Protein AF-Q9VF37-F1 (afdb_monomer_lite)

Secondary structure (DSSP, 8-state):
--------------------------------------------------------------------------------------------------------------------S-HHHHHHHHHHHHHHHHHHHHHHHHHHHHHHHHHHHHHHHHHHHHHHHHHHHHHHHHHHHHHHHHHHHHHHHHHHHHHHHHHHHHHHHHHHHHHHHHHHHHHHHHHHHHHHHHHHHHHHHHHHHHHHHHHHHHHHHHHHHHHHHHHHHHHHHHHHHHHHHHHHHHHHHHHHHHHHHHHHHHHHHHHHHHHHHHHHHHHHHHHHHHHHHHHHHHHHHHHHHHHHHHHHHHHHHHHHHHHHHHHHHHHHHHHHHHHHHHHHHHHHHHHHHHHHHHHHHHHHHHHHHHHHHHHHHHHHHHHHHHHHHHHHHHHHHHHHHHHHHHHHHHHHHHHHHHHHHHHHHHHHHHHHHHHHHHHHHHHHHHHHHHHHHHHHHHHHHHHHHHHHHHHHHHHHHHHHHHHHHHHHHHHHHHHHHHHHHHHHHHHHHHHHHHHHHHHHHHHHHHHHHHHHHHHHHHHHHHHHHHHHHHHHHHHHHHHHHHHHHHHHHHHHHHHHHHHHHHHHHHHHHHHHHHHHHHHHHHHHHHHHHHHHHHTTS--------------------------------------------------------------------------------------HHHHTTS--

Radius of gyration: 111.96 Å; chains: 1; bounding box: 274×96×321 Å

Structure (mmCIF, N/CA/C/O backbone):
data_AF-Q9VF37-F1
#
_entry.id   AF-Q9VF37-F1
#
loop_
_atom_site.group_PDB
_atom_site.id
_atom_site.type_symbol
_atom_site.label_atom_id
_atom_site.label_alt_id
_atom_site.label_comp_id
_atom_site.label_asym_id
_atom_site.label_entity_id
_atom_site.label_seq_id
_atom_site.pdbx_PDB_ins_code
_atom_site.Cartn_x
_atom_site.Cartn_y
_atom_site.Cartn_z
_atom_site.occupancy
_atom_site.B_iso_or_equiv
_atom_site.auth_seq_id
_atom_site.auth_comp_id
_atom_site.auth_asym_id
_atom_site.auth_atom_id
_atom_site.pdbx_PDB_model_num
ATOM 1 N N . MET A 1 1 ? 91.733 49.754 -120.481 1.00 39.41 1 MET A N 1
ATOM 2 C CA . MET A 1 1 ? 91.950 51.208 -120.306 1.00 39.41 1 MET A CA 1
ATOM 3 C C . MET A 1 1 ? 91.616 51.554 -118.853 1.00 39.41 1 MET A C 1
ATOM 5 O O . MET A 1 1 ? 90.535 51.195 -118.422 1.00 39.41 1 MET A O 1
ATOM 9 N N . THR A 1 2 ? 92.623 51.821 -118.005 1.00 43.69 2 THR A N 1
ATOM 10 C CA . THR A 1 2 ? 92.987 53.161 -117.448 1.00 43.69 2 THR A CA 1
ATOM 11 C C . THR A 1 2 ? 91.979 53.713 -116.427 1.00 43.69 2 THR A C 1
ATOM 13 O O . THR A 1 2 ? 90.839 53.933 -116.803 1.00 43.69 2 THR A O 1
ATOM 16 N N . GLY A 1 3 ? 92.322 54.030 -115.168 1.00 39.81 3 GLY A N 1
ATOM 17 C CA . GLY A 1 3 ? 93.589 54.003 -114.390 1.00 39.81 3 GLY A CA 1
ATOM 18 C C . GLY A 1 3 ? 93.295 54.451 -112.931 1.00 39.81 3 GLY A C 1
ATOM 19 O O . GLY A 1 3 ? 92.123 54.594 -112.610 1.00 39.81 3 GLY A O 1
ATOM 20 N N . ALA A 1 4 ? 94.206 54.741 -111.985 1.00 42.62 4 ALA A N 1
ATOM 21 C CA . ALA A 1 4 ? 95.682 54.810 -111.841 1.00 42.62 4 ALA A CA 1
ATOM 22 C C . ALA A 1 4 ? 95.989 55.154 -110.336 1.00 42.62 4 ALA A C 1
ATOM 24 O O . ALA A 1 4 ? 95.052 55.541 -109.650 1.00 42.62 4 ALA A O 1
ATOM 25 N N . LYS A 1 5 ? 97.178 55.179 -109.691 1.00 45.38 5 LYS A N 1
ATOM 26 C CA . LYS A 1 5 ? 98.581 54.650 -109.747 1.00 45.38 5 LYS A CA 1
ATOM 27 C C . LYS A 1 5 ? 99.263 55.150 -108.425 1.00 45.38 5 LYS A C 1
ATOM 29 O O . LYS A 1 5 ? 98.907 56.235 -107.989 1.00 45.38 5 LYS A O 1
ATOM 34 N N . LYS A 1 6 ? 100.311 54.601 -107.775 1.00 49.00 6 LYS A N 1
ATOM 35 C CA . LYS A 1 6 ? 100.885 53.243 -107.565 1.00 49.00 6 LYS A CA 1
ATOM 36 C C . LYS A 1 6 ? 102.079 53.357 -106.562 1.00 49.00 6 LYS A C 1
ATOM 38 O O . LYS A 1 6 ? 103.080 53.963 -106.933 1.00 49.00 6 LYS A O 1
ATOM 43 N N . ARG A 1 7 ? 102.040 52.765 -105.349 1.00 42.69 7 ARG A N 1
ATOM 44 C CA . ARG A 1 7 ? 103.175 52.698 -104.372 1.00 42.69 7 ARG A CA 1
ATOM 45 C C . ARG A 1 7 ? 103.367 51.265 -103.812 1.00 42.69 7 ARG A C 1
ATOM 47 O O . ARG A 1 7 ? 102.345 50.655 -103.539 1.00 42.69 7 ARG A O 1
ATOM 54 N N . SER A 1 8 ? 104.543 50.676 -103.513 1.00 41.75 8 SER A N 1
ATOM 55 C CA . SER A 1 8 ? 105.967 50.720 -103.989 1.00 41.75 8 SER A CA 1
ATOM 56 C C . SER A 1 8 ? 106.901 50.302 -102.821 1.00 41.75 8 SER A C 1
ATOM 58 O O . SER A 1 8 ? 106.686 50.841 -101.742 1.00 41.75 8 SER A O 1
ATOM 60 N N . GLY A 1 9 ? 107.961 49.476 -102.913 1.00 41.53 9 GLY A N 1
ATOM 61 C CA . GLY A 1 9 ? 108.630 48.714 -103.997 1.00 41.53 9 GLY A CA 1
ATOM 62 C C . GLY A 1 9 ? 109.982 48.108 -103.498 1.00 41.53 9 GLY A C 1
ATOM 63 O O . GLY A 1 9 ? 110.178 48.097 -102.289 1.00 41.53 9 GLY A O 1
ATOM 64 N N . ALA A 1 10 ? 110.912 47.719 -104.407 1.00 45.38 10 ALA A N 1
ATOM 65 C CA . ALA A 1 10 ? 112.323 47.236 -104.204 1.00 45.38 10 ALA A CA 1
ATOM 66 C C . ALA A 1 10 ? 112.574 45.682 -104.382 1.00 45.38 10 ALA A C 1
ATOM 68 O O . ALA A 1 10 ? 111.584 44.991 -104.614 1.00 45.38 10 ALA A O 1
ATOM 69 N N . PRO A 1 11 ? 113.830 45.145 -104.512 1.00 44.56 11 PRO A N 1
ATOM 70 C CA . PRO A 1 11 ? 114.251 44.434 -105.753 1.00 44.56 11 PRO A CA 1
ATOM 71 C C . PRO A 1 11 ? 115.108 43.120 -105.602 1.00 44.56 11 PRO A C 1
ATOM 73 O O . PRO A 1 11 ? 115.269 42.619 -104.496 1.00 44.56 11 PRO A O 1
ATOM 76 N N . LEU A 1 12 ? 115.715 42.643 -106.720 1.00 42.19 12 LEU A N 1
ATOM 77 C CA . LEU A 1 12 ? 116.599 41.451 -106.951 1.00 42.19 12 LEU A CA 1
ATOM 78 C C . LEU A 1 12 ? 115.908 40.057 -107.069 1.00 42.19 12 LEU A C 1
ATOM 80 O O . LEU A 1 12 ? 114.815 39.894 -106.546 1.00 42.19 12 LEU A O 1
ATOM 84 N N . VAL A 1 13 ? 116.506 38.991 -107.658 1.00 39.03 13 VAL A N 1
ATOM 85 C CA . VAL A 1 13 ? 117.171 38.793 -108.990 1.00 39.03 13 VAL A CA 1
ATOM 86 C C . VAL A 1 13 ? 117.456 37.278 -109.259 1.00 39.03 13 VAL A C 1
ATOM 88 O O . VAL A 1 13 ? 117.833 36.568 -108.337 1.00 39.03 13 VAL A O 1
ATOM 91 N N . ASP A 1 14 ? 117.334 36.847 -110.529 1.00 39.00 14 ASP A N 1
ATOM 92 C CA . ASP A 1 14 ? 117.844 35.612 -111.204 1.00 39.00 14 ASP A CA 1
ATOM 93 C C . ASP A 1 14 ? 117.295 34.161 -110.995 1.00 39.00 14 ASP A C 1
ATOM 95 O O . ASP A 1 14 ? 116.708 33.808 -109.979 1.00 39.00 14 ASP A O 1
ATOM 99 N N . ALA A 1 15 ? 117.588 33.330 -112.020 1.00 37.97 15 ALA A N 1
ATOM 100 C CA . ALA A 1 15 ? 117.707 31.852 -112.109 1.00 37.97 15 ALA A CA 1
ATOM 101 C C . ALA A 1 15 ? 116.487 30.860 -112.126 1.00 37.97 15 ALA A C 1
ATOM 103 O O . ALA A 1 15 ? 116.018 30.380 -111.102 1.00 37.97 15 ALA A O 1
ATOM 104 N N . ALA A 1 16 ? 116.191 30.357 -113.346 1.00 37.38 16 ALA A N 1
ATOM 105 C CA . ALA A 1 16 ? 116.089 28.921 -113.744 1.00 37.38 16 ALA A CA 1
ATOM 106 C C . ALA A 1 16 ? 114.826 28.001 -113.537 1.00 37.38 16 ALA A C 1
ATOM 108 O O . ALA A 1 16 ? 114.594 27.420 -112.487 1.00 37.38 16 ALA A O 1
ATOM 109 N N . HIS A 1 17 ? 114.185 27.668 -114.680 1.00 41.12 17 HIS A N 1
ATOM 110 C CA . HIS A 1 17 ? 113.743 26.321 -115.163 1.00 41.12 17 HIS A CA 1
ATOM 111 C C . HIS A 1 17 ? 112.516 25.498 -114.624 1.00 41.12 17 HIS A C 1
ATOM 113 O O . HIS A 1 17 ? 112.677 24.454 -114.003 1.00 41.12 17 HIS A O 1
ATOM 119 N N . SER A 1 18 ? 111.348 25.722 -115.264 1.00 41.62 18 SER A N 1
ATOM 120 C CA . SER A 1 18 ? 110.669 24.774 -116.214 1.00 41.62 18 SER A CA 1
ATOM 121 C C . SER A 1 18 ? 109.629 23.669 -115.815 1.00 41.62 18 SER A C 1
ATOM 123 O O . SER A 1 18 ? 109.862 22.863 -114.928 1.00 41.62 18 SER A O 1
ATOM 125 N N . LYS A 1 19 ? 108.593 23.545 -116.690 1.00 43.75 19 LYS A N 1
ATOM 126 C CA . LYS A 1 19 ? 107.750 22.368 -117.105 1.00 43.75 19 LYS A CA 1
ATOM 127 C C . LYS A 1 19 ? 106.579 21.807 -116.241 1.00 43.75 19 LYS A C 1
ATOM 129 O O . LYS A 1 19 ? 106.788 20.955 -115.391 1.00 43.75 19 LYS A O 1
ATOM 134 N N . ALA A 1 20 ? 105.346 22.175 -116.644 1.00 49.78 20 ALA A N 1
ATOM 135 C CA . ALA A 1 20 ? 104.261 21.386 -117.307 1.00 49.78 20 ALA A CA 1
ATOM 136 C C . ALA A 1 20 ? 104.185 19.834 -117.127 1.00 49.78 20 ALA A C 1
ATOM 138 O O . ALA A 1 20 ? 105.262 19.236 -117.092 1.00 49.78 20 ALA A O 1
ATOM 139 N N . PRO A 1 21 ? 103.002 19.126 -117.197 1.00 41.84 21 PRO A N 1
ATOM 140 C CA . PRO A 1 21 ? 101.952 19.320 -118.246 1.00 41.84 21 PRO A CA 1
ATOM 141 C C . PRO A 1 21 ? 100.476 18.788 -118.032 1.00 41.84 21 PRO A C 1
ATOM 143 O O . PRO A 1 21 ? 100.150 18.239 -116.988 1.00 41.84 21 PRO A O 1
ATOM 146 N N . LYS A 1 22 ? 99.682 18.789 -119.139 1.00 50.69 22 LYS A N 1
ATOM 147 C CA . LYS A 1 22 ? 98.602 17.836 -119.608 1.00 50.69 22 LYS A CA 1
ATOM 148 C C . LYS A 1 22 ? 97.083 18.047 -119.289 1.00 50.69 22 LYS A C 1
ATOM 150 O O . LYS A 1 22 ? 96.803 18.586 -118.249 1.00 50.69 22 LYS A O 1
ATOM 155 N N . PRO A 1 23 ? 96.118 17.617 -120.163 1.00 43.34 23 PRO A N 1
ATOM 156 C CA . PRO A 1 23 ? 94.861 18.380 -120.411 1.00 43.34 23 PRO A CA 1
ATOM 157 C C . PRO A 1 23 ? 93.512 17.612 -120.668 1.00 43.34 23 PRO A C 1
ATOM 159 O O . PRO A 1 23 ? 93.515 16.411 -120.939 1.00 43.34 23 PRO A O 1
ATOM 162 N N . GLY A 1 24 ? 92.387 18.345 -120.835 1.00 38.66 24 GLY A N 1
ATOM 163 C CA . GLY A 1 24 ? 91.260 17.999 -121.760 1.00 38.66 24 GLY A CA 1
ATOM 164 C C . GLY A 1 24 ? 89.872 17.671 -121.148 1.00 38.66 24 GLY A C 1
ATOM 165 O O . GLY A 1 24 ? 89.740 17.691 -119.934 1.00 38.66 24 GLY A O 1
ATOM 166 N N . THR A 1 25 ? 88.784 17.331 -121.880 1.00 39.28 25 THR A N 1
ATOM 167 C CA . THR A 1 25 ? 88.388 17.495 -123.313 1.00 39.28 25 THR A CA 1
ATOM 168 C C . THR A 1 25 ? 86.897 17.087 -123.540 1.00 39.28 25 THR A C 1
ATOM 170 O O . THR A 1 25 ? 86.449 16.100 -122.975 1.00 39.28 25 THR A O 1
ATOM 173 N N . VAL A 1 26 ? 86.172 17.833 -124.399 1.00 37.28 26 VAL A N 1
ATOM 174 C CA . VAL A 1 26 ? 84.951 17.540 -125.227 1.00 37.28 26 VAL A CA 1
ATOM 175 C C . VAL A 1 26 ? 84.207 16.181 -125.103 1.00 37.28 26 VAL A C 1
ATOM 177 O O . VAL A 1 26 ? 84.837 15.151 -125.324 1.00 37.28 26 VAL A O 1
ATOM 180 N N . ALA A 1 27 ? 82.852 16.190 -125.027 1.00 38.22 27 ALA A N 1
ATOM 181 C CA . ALA A 1 27 ? 81.971 15.194 -125.698 1.00 38.22 27 ALA A CA 1
ATOM 182 C C . ALA A 1 27 ? 80.452 15.549 -125.802 1.00 38.22 27 ALA A C 1
ATOM 184 O O . ALA A 1 27 ? 79.905 16.308 -125.009 1.00 38.22 27 ALA A O 1
ATOM 185 N N . GLN A 1 28 ? 79.827 14.918 -126.808 1.00 34.03 28 GLN A N 1
ATOM 186 C CA . GLN A 1 28 ? 78.410 14.707 -127.205 1.00 34.03 28 GLN A CA 1
ATOM 187 C C . GLN A 1 28 ? 77.393 14.332 -126.085 1.00 34.03 28 GLN A C 1
ATOM 189 O O . GLN A 1 28 ? 77.813 13.830 -125.051 1.00 34.03 28 GLN A O 1
ATOM 194 N N . GLU A 1 29 ? 76.069 14.603 -126.139 1.00 32.94 29 GLU A N 1
ATOM 195 C CA . GLU A 1 29 ? 74.977 14.404 -127.149 1.00 32.94 29 GLU A CA 1
ATOM 196 C C . GLU A 1 29 ? 74.192 13.083 -126.922 1.00 32.94 29 GLU A C 1
ATOM 198 O O . GLU A 1 29 ? 74.804 12.047 -126.679 1.00 32.94 29 GLU A O 1
ATOM 203 N N . LYS A 1 30 ? 72.851 13.114 -127.102 1.00 34.94 30 LYS A N 1
ATOM 204 C CA . LYS A 1 30 ? 71.866 12.012 -126.903 1.00 34.94 30 LYS A CA 1
ATOM 205 C C . LYS A 1 30 ? 71.648 11.626 -125.423 1.00 34.94 30 LYS A C 1
ATOM 207 O O . LYS A 1 30 ? 72.530 11.824 -124.604 1.00 34.94 30 LYS A O 1
ATOM 212 N N . ASN A 1 31 ? 70.536 11.037 -124.972 1.00 30.69 31 ASN A N 1
ATOM 213 C CA . ASN A 1 31 ? 69.130 10.945 -125.416 1.00 30.69 31 ASN A CA 1
ATOM 214 C C . ASN A 1 31 ? 68.323 10.587 -124.137 1.00 30.69 31 ASN A C 1
ATOM 216 O O . ASN A 1 31 ? 68.827 9.853 -123.296 1.00 30.69 31 ASN A O 1
ATOM 220 N N . SER A 1 32 ? 67.190 11.237 -123.856 1.00 32.06 32 SER A N 1
ATOM 221 C CA . SER A 1 32 ? 65.823 10.695 -124.041 1.00 32.06 32 SER A CA 1
ATOM 222 C C . SER A 1 32 ? 65.394 9.548 -123.108 1.00 32.06 32 SER A C 1
ATOM 224 O O . SER A 1 32 ? 66.104 8.567 -122.957 1.00 32.06 32 SER A O 1
ATOM 226 N N . GLN A 1 33 ? 64.130 9.634 -122.662 1.00 30.91 33 GLN A N 1
ATOM 227 C CA . GLN A 1 33 ? 63.293 8.551 -122.109 1.00 30.91 33 GLN A CA 1
ATOM 228 C C . GLN A 1 33 ? 63.678 8.088 -120.671 1.00 30.91 33 GLN A C 1
ATOM 230 O O . GLN A 1 33 ? 64.842 7.894 -120.359 1.00 30.91 33 GLN A O 1
ATOM 235 N N . ILE A 1 34 ? 62.786 8.065 -119.659 1.00 33.84 34 ILE A N 1
ATOM 236 C CA . ILE A 1 34 ? 61.427 7.471 -119.561 1.00 33.84 34 ILE A CA 1
ATOM 237 C C . ILE A 1 34 ? 61.572 5.938 -119.708 1.00 33.84 34 ILE A C 1
ATOM 239 O O . ILE A 1 34 ? 61.968 5.516 -120.789 1.00 33.84 34 ILE A O 1
ATOM 243 N N . PRO A 1 35 ? 61.254 5.088 -118.696 1.00 32.19 35 PRO A N 1
ATOM 244 C CA . PRO A 1 35 ? 59.874 5.034 -118.207 1.00 32.19 35 PRO A CA 1
ATOM 245 C C . PRO A 1 35 ? 59.613 4.545 -116.749 1.00 32.19 35 PRO A C 1
ATOM 247 O O . PRO A 1 35 ? 60.443 3.952 -116.075 1.00 32.19 35 PRO A O 1
ATOM 250 N N . THR A 1 36 ? 58.367 4.765 -116.317 1.00 30.92 36 THR A N 1
ATOM 251 C CA . THR A 1 36 ? 57.481 3.857 -115.544 1.00 30.92 36 THR A CA 1
ATOM 252 C C . THR A 1 36 ? 57.956 3.014 -114.334 1.00 30.92 36 THR A C 1
ATOM 254 O O . THR A 1 36 ? 58.601 1.988 -114.498 1.00 30.92 36 THR A O 1
ATOM 257 N N . VAL A 1 37 ? 57.347 3.312 -113.171 1.00 30.64 37 VAL A N 1
ATOM 258 C CA . VAL A 1 37 ? 56.205 2.570 -112.552 1.00 30.64 37 VAL A CA 1
ATOM 259 C C . VAL A 1 37 ? 56.364 1.110 -112.035 1.00 30.64 37 VAL A C 1
ATOM 261 O O . VAL A 1 37 ? 56.929 0.255 -112.700 1.00 30.64 37 VAL A O 1
ATOM 264 N N . TRP A 1 38 ? 55.666 0.818 -110.912 1.00 34.41 38 TRP A N 1
ATOM 265 C CA . TRP A 1 38 ? 55.347 -0.520 -110.326 1.00 34.41 38 TRP A CA 1
ATOM 266 C C . TRP A 1 38 ? 56.529 -1.318 -109.724 1.00 34.41 38 TRP A C 1
ATOM 268 O O . TRP A 1 38 ? 57.669 -1.089 -110.091 1.00 34.41 38 TRP A O 1
ATOM 278 N N . LYS A 1 39 ? 56.380 -2.268 -108.778 1.00 36.41 39 LYS A N 1
ATOM 279 C CA . LYS A 1 39 ? 55.301 -2.788 -107.877 1.00 36.41 39 LYS A CA 1
ATOM 280 C C . LYS A 1 39 ? 55.996 -3.066 -106.510 1.00 36.41 39 LYS A C 1
ATOM 282 O O . LYS A 1 39 ? 57.199 -3.283 -106.509 1.00 36.41 39 LYS A O 1
ATOM 287 N N . LYS A 1 40 ? 55.415 -2.955 -105.306 1.00 33.56 40 LYS A N 1
ATOM 288 C CA . LYS A 1 40 ? 54.137 -3.422 -104.716 1.00 33.56 40 LYS A CA 1
ATOM 289 C C . LYS A 1 40 ? 54.114 -4.931 -104.360 1.00 33.56 40 LYS A C 1
ATOM 291 O O . LYS A 1 40 ? 54.429 -5.758 -105.201 1.00 33.56 40 LYS A O 1
ATOM 296 N N . ASP A 1 41 ? 53.624 -5.212 -103.142 1.00 33.62 41 ASP A N 1
ATOM 297 C CA . ASP A 1 41 ? 53.149 -6.490 -102.559 1.00 33.62 41 ASP A CA 1
ATOM 298 C C . ASP A 1 41 ? 54.149 -7.539 -102.015 1.00 33.62 41 ASP A C 1
ATOM 300 O O . ASP A 1 41 ? 54.869 -8.176 -102.768 1.00 33.62 41 ASP A O 1
ATOM 304 N N . HIS A 1 42 ? 54.061 -7.798 -100.693 1.00 38.66 42 HIS A N 1
ATOM 305 C CA . HIS A 1 42 ? 53.786 -9.114 -100.061 1.00 38.66 42 HIS A CA 1
ATOM 306 C C . HIS A 1 42 ? 53.396 -8.901 -98.563 1.00 38.66 42 HIS A C 1
ATOM 308 O O . HIS A 1 42 ? 54.174 -8.340 -97.802 1.00 38.66 42 HIS A O 1
ATOM 314 N N . VAL A 1 43 ? 52.133 -9.116 -98.137 1.00 39.66 43 VAL A N 1
ATOM 315 C CA . VAL A 1 43 ? 51.521 -10.387 -97.633 1.00 39.66 43 VAL A CA 1
ATOM 316 C C . VAL A 1 43 ? 52.042 -10.778 -96.224 1.00 39.66 43 VAL A C 1
ATOM 318 O O . VAL A 1 43 ? 53.223 -11.080 -96.066 1.00 39.66 43 VAL A O 1
ATOM 321 N N . LYS A 1 44 ? 51.276 -10.805 -95.109 1.00 38.69 44 LYS A N 1
ATOM 322 C CA . LYS A 1 44 ? 49.876 -11.203 -94.744 1.00 38.69 44 LYS A CA 1
ATOM 323 C C . LYS A 1 44 ? 49.493 -10.538 -93.376 1.00 38.69 44 LYS A C 1
ATOM 325 O O . LYS A 1 44 ? 50.416 -10.017 -92.759 1.00 38.69 44 LYS A O 1
ATOM 330 N N . THR A 1 45 ? 48.271 -10.439 -92.804 1.00 32.47 45 THR A N 1
ATOM 331 C CA . THR A 1 45 ? 46.918 -11.077 -92.934 1.00 32.47 45 THR A CA 1
ATOM 332 C C . THR A 1 45 ? 46.618 -12.222 -91.919 1.00 32.47 45 THR A C 1
ATOM 334 O O . THR A 1 45 ? 47.540 -12.964 -91.605 1.00 32.47 45 THR A O 1
ATOM 337 N N . GLN A 1 46 ? 45.332 -12.376 -91.498 1.00 37.09 46 GLN A N 1
ATOM 338 C CA . GLN A 1 46 ? 44.679 -13.324 -90.522 1.00 37.09 46 GLN A CA 1
ATOM 339 C C . GLN A 1 46 ? 44.441 -12.742 -89.090 1.00 37.09 46 GLN A C 1
ATOM 341 O O . GLN A 1 46 ? 45.384 -12.196 -88.535 1.00 37.09 46 GLN A O 1
ATOM 346 N N . LEU A 1 47 ? 43.205 -12.573 -88.539 1.00 38.38 47 LEU A N 1
ATOM 347 C CA . LEU A 1 47 ? 42.061 -13.463 -88.107 1.00 38.38 47 LEU A CA 1
ATOM 348 C C . LEU A 1 47 ? 42.158 -13.825 -86.588 1.00 38.38 47 LEU A C 1
ATOM 350 O O . LEU A 1 47 ? 43.279 -13.991 -86.131 1.00 38.38 47 LEU A O 1
ATOM 354 N N . PHE A 1 48 ? 41.131 -13.919 -85.708 1.00 38.97 48 PHE A N 1
ATOM 355 C CA . PHE A 1 48 ? 39.656 -14.188 -85.714 1.00 38.97 48 PHE A CA 1
ATOM 356 C C . PHE A 1 48 ? 38.886 -13.215 -84.743 1.00 38.97 48 PHE A C 1
ATOM 358 O O . PHE A 1 48 ? 39.505 -12.701 -83.821 1.00 38.97 48 PHE A O 1
ATOM 365 N N . GLU A 1 49 ? 37.654 -12.725 -85.008 1.00 36.78 49 GLU A N 1
ATOM 366 C CA . GLU A 1 49 ? 36.273 -13.198 -84.627 1.00 36.78 49 GLU A CA 1
ATOM 367 C C . GLU A 1 49 ? 35.832 -13.071 -83.126 1.00 36.78 49 GLU A C 1
ATOM 369 O O . GLU A 1 49 ? 36.592 -13.439 -82.245 1.00 36.78 49 GLU A O 1
ATOM 374 N N . ARG A 1 50 ? 34.728 -12.356 -82.775 1.00 37.59 50 ARG A N 1
ATOM 375 C CA . ARG A 1 50 ? 33.270 -12.723 -82.585 1.00 37.59 50 ARG A CA 1
ATOM 376 C C . ARG A 1 50 ? 32.899 -13.344 -81.208 1.00 37.59 50 ARG A C 1
ATOM 378 O O . ARG A 1 50 ? 33.741 -14.001 -80.623 1.00 37.59 50 ARG A O 1
ATOM 385 N N . SER A 1 51 ? 31.662 -13.289 -80.668 1.00 34.66 51 SER A N 1
ATOM 386 C CA . SER A 1 51 ? 30.486 -12.372 -80.772 1.00 34.66 51 SER A CA 1
ATOM 387 C C . SER A 1 51 ? 29.381 -12.776 -79.742 1.00 34.66 51 SER A C 1
ATOM 389 O O . SER A 1 51 ? 29.557 -13.759 -79.029 1.00 34.66 51 SER A O 1
ATOM 391 N N . ASN A 1 52 ? 28.217 -12.090 -79.748 1.00 38.31 52 ASN A N 1
ATOM 392 C CA . ASN A 1 52 ? 26.913 -12.439 -79.111 1.00 38.31 52 ASN A CA 1
ATOM 393 C C . ASN A 1 52 ? 26.698 -12.072 -77.618 1.00 38.31 52 ASN A C 1
ATOM 395 O O . ASN A 1 52 ? 27.653 -11.967 -76.862 1.00 38.31 52 ASN A O 1
ATOM 399 N N . GLU A 1 53 ? 25.463 -12.043 -77.080 1.00 36.16 53 GLU A N 1
ATOM 400 C CA . GLU A 1 53 ? 24.251 -11.231 -77.393 1.00 36.16 53 GLU A CA 1
ATOM 401 C C . GLU A 1 53 ? 23.077 -11.591 -76.426 1.00 36.16 53 GLU A C 1
ATOM 403 O O . GLU A 1 53 ? 22.642 -12.736 -76.395 1.00 36.16 53 GLU A O 1
ATOM 408 N N . LYS A 1 54 ? 22.462 -10.572 -75.792 1.00 39.91 54 LYS A N 1
ATOM 409 C CA . LYS A 1 54 ? 21.012 -10.453 -75.435 1.00 39.91 54 LYS A CA 1
ATOM 410 C C . LYS A 1 54 ? 20.358 -11.312 -74.292 1.00 39.91 54 LYS A C 1
ATOM 412 O O . LYS A 1 54 ? 20.975 -12.241 -73.788 1.00 39.91 54 LYS A O 1
ATOM 417 N N . PRO A 1 55 ? 19.153 -10.910 -73.767 1.00 40.84 55 PRO A N 1
ATOM 418 C CA . PRO A 1 55 ? 18.766 -11.135 -72.345 1.00 40.84 55 PRO A CA 1
ATOM 419 C C . PRO A 1 55 ? 17.256 -11.484 -72.059 1.00 40.84 55 PRO A C 1
ATOM 421 O O . PRO A 1 55 ? 16.509 -11.803 -72.977 1.00 40.84 55 PRO A O 1
ATOM 424 N N . SER A 1 56 ? 16.776 -11.235 -70.809 1.00 37.03 56 SER A N 1
ATOM 425 C CA . SER A 1 56 ? 15.431 -10.681 -70.407 1.00 37.03 56 SER A CA 1
ATOM 426 C C . SER A 1 56 ? 14.223 -11.546 -69.881 1.00 37.03 56 SER A C 1
ATOM 428 O O . SER A 1 56 ? 13.683 -12.353 -70.624 1.00 37.03 56 SER A O 1
ATOM 430 N N . LYS A 1 57 ? 13.640 -11.119 -68.715 1.00 37.62 57 LYS A N 1
ATOM 431 C CA . LYS A 1 57 ? 12.180 -10.849 -68.362 1.00 37.62 57 LYS A CA 1
ATOM 432 C C . LYS A 1 57 ? 11.202 -11.834 -67.590 1.00 37.62 57 LYS A C 1
ATOM 434 O O . LYS A 1 57 ? 10.686 -12.760 -68.195 1.00 37.62 57 LYS A O 1
ATOM 439 N N . LYS A 1 58 ? 10.692 -11.363 -66.403 1.00 37.78 58 LYS A N 1
ATOM 440 C CA . LYS A 1 58 ? 9.255 -11.197 -65.888 1.00 37.78 58 LYS A CA 1
ATOM 441 C C . LYS A 1 58 ? 8.394 -12.272 -65.080 1.00 37.78 58 LYS A C 1
ATOM 443 O O . LYS A 1 58 ? 8.323 -13.415 -65.500 1.00 37.78 58 LYS A O 1
ATOM 448 N N . ARG A 1 59 ? 7.543 -11.782 -64.102 1.00 36.69 59 ARG A N 1
ATOM 449 C CA . ARG A 1 59 ? 6.253 -12.280 -63.408 1.00 36.69 59 ARG A CA 1
ATOM 450 C C . ARG A 1 59 ? 6.275 -13.050 -62.028 1.00 36.69 59 ARG A C 1
ATOM 452 O O . ARG A 1 59 ? 7.344 -13.538 -61.706 1.00 36.69 59 ARG A O 1
ATOM 459 N N . THR A 1 60 ? 5.198 -13.312 -61.203 1.00 39.03 60 THR A N 1
ATOM 460 C CA . THR A 1 60 ? 3.975 -12.591 -60.618 1.00 39.03 60 THR A CA 1
ATOM 461 C C . THR A 1 60 ? 3.160 -13.443 -59.532 1.00 39.03 60 THR A C 1
ATOM 463 O O . THR A 1 60 ? 2.915 -14.605 -59.840 1.00 39.03 60 THR A O 1
ATOM 466 N N . PRO A 1 61 ? 2.646 -12.911 -58.365 1.00 43.59 61 PRO A N 1
ATOM 467 C CA . PRO A 1 61 ? 1.835 -13.619 -57.270 1.00 43.59 61 PRO A CA 1
ATOM 468 C C . PRO A 1 61 ? 0.394 -13.042 -56.813 1.00 43.59 61 PRO A C 1
ATOM 470 O O . PRO A 1 61 ? 0.031 -12.049 -57.440 1.00 43.59 61 PRO A O 1
ATOM 473 N N . LEU A 1 62 ? -0.430 -13.594 -55.806 1.0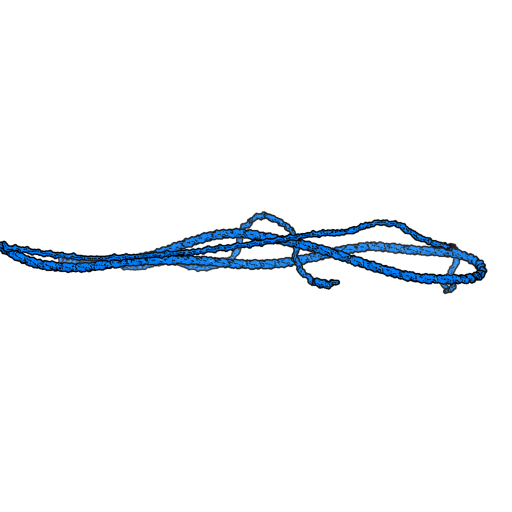0 37.75 62 LEU A N 1
ATOM 474 C CA . LEU A 1 62 ? -1.887 -13.189 -55.352 1.00 37.75 62 LEU A CA 1
ATOM 475 C C . LEU A 1 62 ? -2.734 -13.873 -54.050 1.00 37.75 62 LEU A C 1
ATOM 477 O O . LEU A 1 62 ? -2.578 -15.087 -53.984 1.00 37.75 62 LEU A O 1
ATOM 481 N N . VAL A 1 63 ? -3.688 -13.237 -53.156 1.00 37.28 63 VAL A N 1
ATOM 482 C CA . VAL A 1 63 ? -5.078 -13.630 -52.321 1.00 37.28 63 VAL A CA 1
ATOM 483 C C . VAL A 1 63 ? -5.493 -13.753 -50.606 1.00 37.28 63 VAL A C 1
ATOM 485 O O . VAL A 1 63 ? -4.482 -13.969 -49.948 1.00 37.28 63 VAL A O 1
ATOM 488 N N . ALA A 1 64 ? -6.803 -13.633 -49.842 1.00 34.84 64 ALA A N 1
ATOM 489 C CA . ALA A 1 64 ? -7.394 -13.492 -48.226 1.00 34.84 64 ALA A CA 1
ATOM 490 C C . ALA A 1 64 ? -8.987 -13.741 -47.375 1.00 34.84 64 ALA A C 1
ATOM 492 O O . ALA A 1 64 ? -9.849 -14.161 -48.143 1.00 34.84 64 ALA A O 1
ATOM 493 N N . PRO A 1 65 ? -9.483 -13.539 -45.946 1.00 47.91 65 PRO A N 1
ATOM 494 C CA . PRO A 1 65 ? -10.766 -14.011 -44.893 1.00 47.91 65 PRO A CA 1
ATOM 495 C C . PRO A 1 65 ? -11.875 -13.245 -43.681 1.00 47.91 65 PRO A C 1
ATOM 497 O O . PRO A 1 65 ? -11.933 -12.027 -43.829 1.00 47.91 65 PRO A O 1
ATOM 500 N N . ARG A 1 66 ? -12.788 -13.768 -42.578 1.00 41.06 66 ARG A N 1
ATOM 501 C CA . ARG A 1 66 ? -13.954 -13.173 -41.426 1.00 41.06 66 ARG A CA 1
ATOM 502 C C . ARG A 1 66 ? -14.883 -13.858 -40.034 1.00 41.06 66 ARG A C 1
ATOM 504 O O . ARG A 1 66 ? -14.695 -15.061 -39.929 1.00 41.06 66 ARG A O 1
ATOM 511 N N . VAL A 1 67 ? -15.849 -13.285 -39.015 1.00 39.12 67 VAL A N 1
ATOM 512 C CA . VAL A 1 67 ? -16.722 -13.794 -37.598 1.00 39.12 67 VAL A CA 1
ATOM 513 C C . VAL A 1 67 ? -18.123 -13.164 -36.646 1.00 39.12 67 VAL A C 1
ATOM 515 O O . VAL A 1 67 ? -18.525 -12.100 -37.105 1.00 39.12 67 VAL A O 1
ATOM 518 N N . GLN A 1 68 ? -18.896 -13.640 -35.429 1.00 39.50 68 GLN A N 1
ATOM 519 C CA . GLN A 1 68 ? -20.202 -13.106 -34.425 1.00 39.50 68 GLN A CA 1
ATOM 520 C C . GLN A 1 68 ? -20.986 -13.668 -32.892 1.00 39.50 68 GLN A C 1
ATOM 522 O O . GLN A 1 68 ? -20.400 -14.634 -32.414 1.00 39.50 68 GLN A O 1
ATOM 527 N N . GLN A 1 69 ? -22.169 -13.204 -32.065 1.00 41.00 69 GLN A N 1
ATOM 528 C CA . GLN A 1 69 ? -22.842 -13.449 -30.492 1.00 41.00 69 GLN A CA 1
ATOM 529 C C . GLN A 1 69 ? -24.453 -13.178 -29.702 1.00 41.00 69 GLN A C 1
ATOM 531 O O . GLN A 1 69 ? -25.217 -12.556 -30.429 1.00 41.00 69 GLN A O 1
ATOM 536 N N . SER A 1 70 ? -25.062 -13.504 -28.348 1.00 47.06 70 SER A N 1
ATOM 537 C CA . SER A 1 70 ? -26.507 -13.150 -27.453 1.00 47.06 70 SER A CA 1
ATOM 538 C C . SER A 1 70 ? -27.169 -13.587 -25.825 1.00 47.06 70 SER A C 1
ATOM 540 O O . SER A 1 70 ? -26.440 -14.395 -25.258 1.00 47.06 70 SER A O 1
ATOM 542 N N . LYS A 1 71 ? -28.390 -13.187 -25.006 1.00 48.03 71 LYS A N 1
ATOM 543 C CA . LYS A 1 71 ? -29.130 -13.574 -23.479 1.00 48.03 71 LYS A CA 1
ATOM 544 C C . LYS A 1 71 ? -30.610 -13.037 -22.594 1.00 48.03 71 LYS A C 1
ATOM 546 O O . LYS A 1 71 ? -30.990 -11.954 -23.020 1.00 48.03 71 LYS A O 1
ATOM 551 N N . ILE A 1 72 ? -31.421 -13.557 -21.421 1.00 46.16 72 ILE A N 1
ATOM 552 C CA . ILE A 1 72 ? -32.715 -13.022 -20.395 1.00 46.16 72 ILE A CA 1
ATOM 553 C C . ILE A 1 72 ? -33.594 -13.709 -18.971 1.00 46.16 72 ILE A C 1
ATOM 555 O O . ILE A 1 72 ? -33.359 -14.908 -18.854 1.00 46.16 72 ILE A O 1
ATOM 559 N N . GLU A 1 73 ? -34.576 -13.167 -17.950 1.00 47.06 73 GLU A N 1
ATOM 560 C CA . GLU A 1 73 ? -35.373 -13.671 -16.502 1.00 47.06 73 GLU A CA 1
ATOM 561 C C . GLU A 1 73 ? -36.757 -13.084 -15.477 1.00 47.06 73 GLU A C 1
ATOM 563 O O . GLU A 1 73 ? -37.053 -11.919 -15.715 1.00 47.06 73 GLU A O 1
ATOM 568 N N . ALA A 1 74 ? -37.547 -13.697 -14.335 1.00 45.06 74 ALA A N 1
ATOM 569 C CA . ALA A 1 74 ? -38.426 -13.303 -12.887 1.00 45.06 74 ALA A CA 1
ATOM 570 C C . ALA A 1 74 ? -40.094 -13.378 -12.171 1.00 45.06 74 ALA A C 1
ATOM 572 O O . ALA A 1 74 ? -40.958 -13.233 -13.031 1.00 45.06 74 ALA A O 1
ATOM 573 N N . GLN A 1 75 ? -40.649 -13.520 -10.757 1.00 44.69 75 GLN A N 1
ATOM 574 C CA . GLN A 1 75 ? -42.104 -13.209 -9.846 1.00 44.69 75 GLN A CA 1
ATOM 575 C C . GLN A 1 75 ? -42.867 -13.822 -8.316 1.00 44.69 75 GLN A C 1
ATOM 577 O O . GLN A 1 75 ? -42.374 -14.891 -7.975 1.00 44.69 75 GLN A O 1
ATOM 582 N N . THR A 1 76 ? -43.984 -13.340 -7.404 1.00 42.44 76 THR A N 1
ATOM 583 C CA . THR A 1 76 ? -44.838 -13.808 -5.955 1.00 42.44 76 THR A CA 1
ATOM 584 C C . THR A 1 76 ? -46.310 -13.160 -5.161 1.00 42.44 76 THR A C 1
ATOM 586 O O . THR A 1 76 ? -46.734 -12.245 -5.858 1.00 42.44 76 THR A O 1
ATOM 589 N N . SER A 1 77 ? -47.237 -13.239 -3.952 1.00 43.19 77 SER A N 1
ATOM 590 C CA . SER A 1 77 ? -48.003 -13.954 -2.584 1.00 43.19 77 SER A CA 1
ATOM 591 C C . SER A 1 77 ? -49.262 -13.334 -1.435 1.00 43.19 77 SER A C 1
ATOM 593 O O . SER A 1 77 ? -49.368 -12.114 -1.527 1.00 43.19 77 SER A O 1
ATOM 595 N N . GLN A 1 78 ? -50.185 -13.931 -0.383 1.00 42.00 78 GLN A N 1
ATOM 596 C CA . GLN A 1 78 ? -51.273 -13.385 0.858 1.00 42.00 78 GLN A CA 1
ATOM 597 C C . GLN A 1 78 ? -52.396 -14.161 2.051 1.00 42.00 78 GLN A C 1
ATOM 599 O O . GLN A 1 78 ? -52.437 -15.376 1.898 1.00 42.00 78 GLN A O 1
ATOM 604 N N . ALA A 1 79 ? -53.277 -13.659 3.182 1.00 38.59 79 ALA A N 1
ATOM 605 C CA . ALA A 1 79 ? -54.345 -14.304 4.379 1.00 38.59 79 ALA A CA 1
ATOM 606 C C . ALA A 1 79 ? -55.514 -13.625 5.591 1.00 38.59 79 ALA A C 1
ATOM 608 O O . ALA A 1 79 ? -55.517 -12.399 5.572 1.00 38.59 79 ALA A O 1
ATOM 609 N N . VAL A 1 80 ? -56.470 -14.217 6.613 1.00 39.75 80 VAL A N 1
ATOM 610 C CA . VAL A 1 80 ? -57.637 -13.664 7.775 1.00 39.75 80 VAL A CA 1
ATOM 611 C C . VAL A 1 80 ? -58.599 -14.433 9.101 1.00 39.75 80 VAL A C 1
ATOM 613 O O . VAL A 1 80 ? -58.407 -15.641 9.147 1.00 39.75 80 VAL A O 1
ATOM 616 N N . GLU A 1 81 ? -59.586 -13.932 10.137 1.00 39.31 81 GLU A N 1
ATOM 617 C CA . GLU A 1 81 ? -60.492 -14.487 11.508 1.00 39.31 81 GLU A CA 1
ATOM 618 C C . GLU A 1 81 ? -61.964 -13.848 12.317 1.00 39.31 81 GLU A C 1
ATOM 620 O O . GLU A 1 81 ? -62.364 -12.907 11.642 1.00 39.31 81 GLU A O 1
ATOM 625 N N . LYS A 1 82 ? -62.914 -13.960 13.510 1.00 36.47 82 LYS A N 1
ATOM 626 C CA . LYS A 1 82 ? -63.635 -14.596 14.947 1.00 36.47 82 LYS A CA 1
ATOM 627 C C . LYS A 1 82 ? -65.099 -14.000 15.794 1.00 36.47 82 LYS A C 1
ATOM 629 O O . LYS A 1 82 ? -65.521 -13.067 15.125 1.00 36.47 82 LYS A O 1
ATOM 634 N N . THR A 1 83 ? -66.013 -14.124 16.999 1.00 36.47 83 THR A N 1
ATOM 635 C CA . THR A 1 83 ? -66.692 -14.820 18.418 1.00 36.47 83 THR A CA 1
ATOM 636 C C . THR A 1 83 ? -67.993 -14.124 19.447 1.00 36.47 83 THR A C 1
ATOM 638 O O . THR A 1 83 ? -68.158 -12.982 19.036 1.00 36.47 83 THR A O 1
ATOM 641 N N . GLN A 1 84 ? -68.943 -14.302 20.627 1.00 36.19 84 GLN A N 1
ATOM 642 C CA . GLN A 1 84 ? -69.815 -15.122 21.863 1.00 36.19 84 GLN A CA 1
ATOM 643 C C . GLN A 1 84 ? -71.141 -14.580 22.967 1.00 36.19 84 GLN A C 1
ATOM 645 O O . GLN A 1 84 ? -71.555 -13.463 22.668 1.00 36.19 84 GLN A O 1
ATOM 650 N N . GLU A 1 85 ? -71.835 -15.180 24.164 1.00 38.28 85 GLU A N 1
ATOM 651 C CA . GLU A 1 85 ? -73.303 -15.016 25.052 1.00 38.28 85 GLU A CA 1
ATOM 652 C C . GLU A 1 85 ? -73.816 -15.162 26.779 1.00 38.28 85 GLU A C 1
ATOM 654 O O . GLU A 1 85 ? -72.861 -15.275 27.540 1.00 38.28 85 GLU A O 1
ATOM 659 N N . ASP A 1 86 ? -75.155 -15.162 27.487 1.00 34.28 86 ASP A N 1
ATOM 660 C CA . ASP A 1 86 ? -75.766 -15.070 29.101 1.00 34.28 86 ASP A CA 1
ATOM 661 C C . ASP A 1 86 ? -77.363 -15.368 29.912 1.00 34.28 86 ASP A C 1
ATOM 663 O O . ASP A 1 86 ? -78.287 -15.515 29.113 1.00 34.28 86 ASP A O 1
ATOM 667 N N . GLN A 1 87 ? -77.788 -15.395 31.361 1.00 27.00 87 GLN A N 1
ATOM 668 C CA . GLN A 1 87 ? -79.117 -15.134 32.446 1.00 27.00 87 GLN A CA 1
ATOM 669 C C . GLN A 1 87 ? -80.164 -15.996 33.627 1.00 27.00 87 GLN A C 1
ATOM 671 O O . GLN A 1 87 ? -80.173 -17.214 33.486 1.00 27.00 87 GLN A O 1
ATOM 676 N N . THR A 1 88 ? -81.034 -15.530 34.774 1.00 32.31 88 THR A N 1
ATOM 677 C CA . THR A 1 88 ? -81.968 -16.220 36.055 1.00 32.31 88 THR A CA 1
ATOM 678 C C . THR A 1 88 ? -83.279 -15.649 37.140 1.00 32.31 88 THR A C 1
ATOM 680 O O . THR A 1 88 ? -83.672 -14.525 36.852 1.00 32.31 88 THR A O 1
ATOM 683 N N . PHE A 1 89 ? -84.002 -16.260 38.319 1.00 37.25 89 PHE A N 1
ATOM 684 C CA . PHE A 1 89 ? -85.382 -15.941 39.294 1.00 37.25 89 PHE A CA 1
ATOM 685 C C . PHE A 1 89 ? -85.925 -16.415 40.943 1.00 37.25 89 PHE A C 1
ATOM 687 O O . PHE A 1 89 ? -85.078 -17.059 41.551 1.00 37.25 89 PHE A O 1
ATOM 694 N N . ALA A 1 90 ? -87.189 -16.190 41.735 1.00 25.62 90 ALA A N 1
ATOM 695 C CA . ALA A 1 90 ? -87.764 -16.473 43.325 1.00 25.62 90 ALA A CA 1
ATOM 696 C C . ALA A 1 90 ? -89.378 -16.505 44.123 1.00 25.62 90 ALA A C 1
ATOM 698 O O . ALA A 1 90 ? -90.295 -16.339 43.327 1.00 25.62 90 ALA A O 1
ATOM 699 N N . ALA A 1 91 ? -89.841 -16.698 45.546 1.00 28.08 91 ALA A N 1
ATOM 700 C CA . ALA A 1 91 ? -91.322 -16.867 46.392 1.00 28.08 91 ALA A CA 1
ATOM 701 C C . ALA A 1 91 ? -91.834 -16.760 48.114 1.00 28.08 91 ALA A C 1
ATOM 703 O O . ALA A 1 91 ? -90.924 -16.401 48.853 1.00 28.08 91 ALA A O 1
ATOM 704 N N . THR A 1 92 ? -93.133 -16.983 48.846 1.00 26.39 92 THR A N 1
ATOM 705 C CA . THR A 1 92 ? -93.769 -16.807 50.442 1.00 26.39 92 THR A CA 1
ATOM 706 C C . THR A 1 92 ? -95.374 -17.219 51.108 1.00 26.39 92 THR A C 1
ATOM 708 O O . THR A 1 92 ? -96.073 -17.539 50.154 1.00 26.39 92 THR A O 1
ATOM 711 N N . ILE A 1 93 ? -96.252 -17.257 52.350 1.00 30.47 93 ILE A N 1
ATOM 712 C CA . ILE A 1 93 ? -96.615 -17.400 54.021 1.00 30.47 93 ILE A CA 1
ATOM 713 C C . ILE A 1 93 ? -98.210 -17.395 54.851 1.00 30.47 93 ILE A C 1
ATOM 715 O O . ILE A 1 93 ? -99.068 -16.923 54.115 1.00 30.47 93 ILE A O 1
ATOM 719 N N . ASP A 1 94 ? -98.707 -17.794 56.218 1.00 27.44 94 ASP A N 1
ATOM 720 C CA . ASP A 1 94 ? -100.158 -17.695 57.136 1.00 27.44 94 ASP A CA 1
ATOM 721 C C . ASP A 1 94 ? -100.620 -18.174 58.806 1.00 27.44 94 ASP A C 1
ATOM 723 O O . ASP A 1 94 ? -99.767 -18.889 59.327 1.00 27.44 94 ASP A O 1
ATOM 727 N N . SER A 1 95 ? -101.814 -17.916 59.688 1.00 30.03 95 SER A N 1
ATOM 728 C CA . SER A 1 95 ? -102.464 -18.494 61.169 1.00 30.03 95 SER A CA 1
ATOM 729 C C . SER A 1 95 ? -103.802 -18.008 62.257 1.00 30.03 95 SER A C 1
ATOM 731 O O . SER A 1 95 ? -104.247 -16.895 61.998 1.00 30.03 95 SER A O 1
ATOM 733 N N . SER A 1 96 ? -104.494 -18.659 63.430 1.00 27.67 96 SER A N 1
ATOM 734 C CA . SER A 1 96 ? -105.571 -18.200 64.690 1.00 27.67 96 SER A CA 1
ATOM 735 C C . SER A 1 96 ? -106.531 -19.079 65.918 1.00 27.67 96 SER A C 1
ATOM 737 O O . SER A 1 96 ? -106.697 -20.254 65.611 1.00 27.67 96 SER A O 1
ATOM 739 N N . THR A 1 97 ? -107.228 -18.689 67.199 1.00 30.11 97 THR A N 1
ATOM 740 C CA . THR A 1 97 ? -108.254 -19.408 68.386 1.00 30.11 97 THR A CA 1
ATOM 741 C C . THR A 1 97 ? -109.128 -18.805 69.823 1.00 30.11 97 THR A C 1
ATOM 743 O O . THR A 1 97 ? -108.777 -17.666 70.118 1.00 30.11 97 THR A O 1
ATOM 746 N N . LYS A 1 98 ? -110.164 -19.403 70.755 1.00 31.27 98 LYS A N 1
ATOM 747 C CA . LYS A 1 98 ? -110.783 -19.174 72.352 1.00 31.27 98 LYS A CA 1
ATOM 748 C C . LYS A 1 98 ? -112.300 -19.632 73.201 1.00 31.27 98 LYS A C 1
ATOM 750 O O . LYS A 1 98 ? -113.204 -19.895 72.420 1.00 31.27 98 LYS A O 1
ATOM 755 N N . SER A 1 99 ? -112.713 -19.755 74.646 1.00 30.84 99 SER A N 1
ATOM 756 C CA . SER A 1 99 ? -114.149 -19.989 75.574 1.00 30.84 99 SER A CA 1
ATOM 757 C C . SER A 1 99 ? -114.387 -20.227 77.323 1.00 30.84 99 SER A C 1
ATOM 759 O O . SER A 1 99 ? -113.284 -20.187 77.851 1.00 30.84 99 SER A O 1
ATOM 761 N N . LEU A 1 100 ? -115.392 -20.488 78.430 1.00 34.34 100 LEU A N 1
ATOM 762 C CA . LEU A 1 100 ? -116.928 -20.569 79.169 1.00 34.34 100 LEU A CA 1
ATOM 763 C C . LEU A 1 100 ? -117.400 -20.913 80.879 1.00 34.34 100 LEU A C 1
ATOM 765 O O . LEU A 1 100 ? -116.430 -21.145 81.588 1.00 34.34 100 LEU A O 1
ATOM 769 N N . LYS A 1 101 ? -118.698 -20.979 81.649 1.00 34.94 101 LYS A N 1
ATOM 770 C CA . LYS A 1 101 ? -119.199 -21.242 83.277 1.00 34.94 101 LYS A CA 1
ATOM 771 C C . LYS A 1 101 ? -120.734 -21.743 84.065 1.00 34.94 101 LYS A C 1
ATOM 773 O O . LYS A 1 101 ? -121.645 -21.884 83.257 1.00 34.94 101 LYS A O 1
ATOM 778 N N . LYS A 1 102 ? -121.149 -22.055 85.483 1.00 38.78 102 LYS A N 1
ATOM 779 C CA . LYS A 1 102 ? -122.550 -22.644 86.300 1.00 38.78 102 LYS A CA 1
ATOM 780 C C . LYS A 1 102 ? -123.175 -22.630 87.984 1.00 38.78 102 LYS A C 1
ATOM 782 O O . LYS A 1 102 ? -122.650 -21.758 88.665 1.00 38.78 102 LYS A O 1
ATOM 787 N N . SER A 1 103 ? -124.236 -23.407 88.713 1.00 37.03 103 SER A N 1
ATOM 788 C CA . SER A 1 103 ? -125.240 -23.250 90.099 1.00 37.03 103 SER A CA 1
ATOM 789 C C . SER A 1 103 ? -126.003 -24.360 91.294 1.00 37.03 103 SER A C 1
ATOM 791 O O . SER A 1 103 ? -125.619 -25.517 91.159 1.00 37.03 103 SER A O 1
ATOM 793 N N . PRO A 1 104 ? -126.973 -24.166 92.444 1.00 38.84 104 PRO A N 1
ATOM 794 C CA . PRO A 1 104 ? -127.534 -24.997 93.827 1.00 38.84 104 PRO A CA 1
ATOM 795 C C . PRO A 1 104 ? -129.069 -25.117 94.750 1.00 38.84 104 PRO A C 1
ATOM 797 O O . PRO A 1 104 ? -129.967 -24.456 94.245 1.00 38.84 104 PRO A O 1
ATOM 800 N N . LYS A 1 105 ? -129.466 -25.810 96.031 1.00 32.97 105 LYS A N 1
ATOM 801 C CA . LYS A 1 105 ? -130.886 -26.078 96.964 1.00 32.97 105 LYS A CA 1
ATOM 802 C C . LYS A 1 105 ? -131.186 -26.706 98.605 1.00 32.97 105 LYS A C 1
ATOM 804 O O . LYS A 1 105 ? -130.209 -27.340 98.979 1.00 32.97 105 LYS A O 1
ATOM 809 N N . ASN A 1 106 ? -132.356 -26.678 99.554 1.00 29.84 106 ASN A N 1
ATOM 810 C CA . ASN A 1 106 ? -133.024 -27.605 100.834 1.00 29.84 106 ASN A CA 1
ATOM 811 C C . ASN A 1 106 ? -134.200 -27.323 102.144 1.00 29.84 106 ASN A C 1
ATOM 813 O O . ASN A 1 106 ? -134.496 -26.141 102.276 1.00 29.84 106 ASN A O 1
ATOM 817 N N . GLU A 1 107 ? -134.845 -28.246 103.130 1.00 31.42 107 GLU A N 1
ATOM 818 C CA . GLU A 1 107 ? -136.169 -28.249 104.198 1.00 31.42 107 GLU A CA 1
ATOM 819 C C . GLU A 1 107 ? -136.575 -29.135 105.695 1.00 31.42 107 GLU A C 1
ATOM 821 O O . GLU A 1 107 ? -135.777 -30.037 105.932 1.00 31.42 107 GLU A O 1
ATOM 826 N N . GLY A 1 108 ? -137.709 -29.040 106.674 1.00 30.09 108 GLY A N 1
ATOM 827 C CA . GLY A 1 108 ? -138.441 -30.012 107.872 1.00 30.09 108 GLY A CA 1
ATOM 828 C C . GLY A 1 108 ? -139.305 -29.759 109.412 1.00 30.09 108 GLY A C 1
ATOM 829 O O . GLY A 1 108 ? -138.958 -28.714 109.947 1.00 30.09 108 GLY A O 1
ATOM 830 N N . GLU A 1 109 ? -140.302 -30.563 110.199 1.00 38.66 109 GLU A N 1
ATOM 831 C CA . GLU A 1 109 ? -141.063 -30.492 111.732 1.00 38.66 109 GLU A CA 1
ATOM 832 C C . GLU A 1 109 ? -142.181 -31.598 112.587 1.00 38.66 109 GLU A C 1
ATOM 834 O O . GLU A 1 109 ? -142.495 -32.559 111.891 1.00 38.66 109 GLU A O 1
ATOM 839 N N . LEU A 1 110 ? -142.798 -31.621 113.960 1.00 45.91 110 LEU A N 1
ATOM 840 C CA . LEU A 1 110 ? -143.854 -32.635 114.836 1.00 45.91 110 LEU A CA 1
ATOM 841 C C . LEU A 1 110 ? -144.704 -32.525 116.410 1.00 45.91 110 LEU A C 1
ATOM 843 O O . LEU A 1 110 ? -144.460 -31.488 117.021 1.00 45.91 110 LEU A O 1
ATOM 847 N N . TRP A 1 111 ? -145.645 -33.435 117.142 1.00 58.72 111 TRP A N 1
ATOM 848 C CA . TRP A 1 111 ? -146.567 -33.399 118.576 1.00 58.72 111 TRP A CA 1
ATOM 849 C C . TRP A 1 111 ? -147.421 -34.626 119.539 1.00 58.72 111 TRP A C 1
ATOM 851 O O . TRP A 1 111 ? -147.291 -35.751 119.072 1.00 58.72 111 TRP A O 1
ATOM 861 N N . ALA A 1 112 ? -148.249 -34.569 120.786 1.00 61.22 112 ALA A N 1
ATOM 862 C CA . ALA A 1 112 ? -149.072 -35.673 121.781 1.00 61.22 112 ALA A CA 1
ATOM 863 C C . ALA A 1 112 ? -150.335 -35.542 123.038 1.00 61.22 112 ALA A C 1
ATOM 865 O O . ALA A 1 112 ? -151.004 -34.518 122.949 1.00 61.22 112 ALA A O 1
ATOM 866 N N . ASP A 1 113 ? -150.755 -36.451 124.145 1.00 58.88 113 ASP A N 1
ATOM 867 C CA . ASP A 1 113 ? -152.104 -36.875 125.028 1.00 58.88 113 ASP A CA 1
ATOM 868 C C . ASP A 1 113 ? -152.278 -37.356 126.653 1.00 58.88 113 ASP A C 1
ATOM 870 O O . ASP A 1 113 ? -152.051 -38.527 126.962 1.00 58.88 113 ASP A O 1
ATOM 874 N N . ILE A 1 114 ? -152.733 -36.631 127.757 1.00 55.44 114 ILE A N 1
ATOM 875 C CA . ILE A 1 114 ? -152.404 -36.990 129.241 1.00 55.44 114 ILE A CA 1
ATOM 876 C C . ILE A 1 114 ? -153.448 -37.244 130.435 1.00 55.44 114 ILE A C 1
ATOM 878 O O . ILE A 1 114 ? -153.079 -37.887 131.422 1.00 55.44 114 ILE A O 1
ATOM 882 N N . GLN A 1 115 ? -154.717 -36.795 130.483 1.00 59.66 115 GLN A N 1
ATOM 883 C CA . GLN A 1 115 ? -155.492 -36.599 131.766 1.00 59.66 115 GLN A CA 1
ATOM 884 C C . GLN A 1 115 ? -156.043 -37.813 132.602 1.00 59.66 115 GLN A C 1
ATOM 886 O O . GLN A 1 115 ? -156.787 -37.597 133.558 1.00 59.66 115 GLN A O 1
ATOM 891 N N . LYS A 1 116 ? -155.741 -39.085 132.306 1.00 62.56 116 LYS A N 1
ATOM 892 C CA . LYS A 1 116 ? -156.563 -40.250 132.758 1.00 62.56 116 LYS A CA 1
ATOM 893 C C . LYS A 1 116 ? -156.106 -41.022 134.028 1.00 62.56 116 LYS A C 1
ATOM 895 O O . LYS A 1 116 ? -156.420 -42.204 134.143 1.00 62.56 116 LYS A O 1
ATOM 900 N N . LEU A 1 117 ? -155.369 -40.424 134.978 1.00 50.62 117 LEU A N 1
ATOM 901 C CA . LEU A 1 117 ? -154.767 -41.157 136.123 1.00 50.62 117 LEU A CA 1
ATOM 902 C C . LEU A 1 117 ? -155.127 -40.617 137.530 1.00 50.62 117 LEU A C 1
ATOM 904 O O . LEU A 1 117 ? -155.451 -39.448 137.711 1.00 50.62 117 LEU A O 1
ATOM 908 N N . SER A 1 118 ? -155.086 -41.520 138.522 1.00 48.47 118 SER A N 1
ATOM 909 C CA . SER A 1 118 ? -155.736 -41.425 139.850 1.00 48.47 118 SER A CA 1
ATOM 910 C C . SER A 1 118 ? -155.157 -40.353 140.814 1.00 48.47 118 SER A C 1
ATOM 912 O O . SER A 1 118 ? -153.956 -40.078 140.752 1.00 48.47 118 SER A O 1
ATOM 914 N N . PRO A 1 119 ? -155.945 -39.754 141.744 1.00 59.75 119 PRO A N 1
ATOM 915 C CA . PRO A 1 119 ? -155.630 -38.444 142.341 1.00 59.75 119 PRO A CA 1
ATOM 916 C C . PRO A 1 119 ? -154.314 -38.302 143.119 1.00 59.75 119 PRO A C 1
ATOM 918 O O . PRO A 1 119 ? -153.622 -37.301 142.940 1.00 59.75 119 PRO A O 1
ATOM 921 N N . HIS A 1 120 ? -153.930 -39.264 143.969 1.00 53.44 120 HIS A N 1
ATOM 922 C CA . HIS A 1 120 ? -152.679 -39.146 144.744 1.00 53.44 120 HIS A CA 1
ATOM 923 C C . HIS A 1 120 ? -151.433 -39.233 143.846 1.00 53.44 120 HIS A C 1
ATOM 925 O O . HIS A 1 120 ? -150.468 -38.497 144.048 1.00 53.44 120 HIS A O 1
ATOM 931 N N . THR A 1 121 ? -151.480 -40.056 142.795 1.00 56.22 121 THR A N 1
ATOM 932 C CA . THR A 1 121 ? -150.460 -40.064 141.738 1.00 56.22 121 THR A CA 1
ATOM 933 C C . THR A 1 121 ? -150.531 -38.777 140.913 1.00 56.22 121 THR A C 1
ATOM 935 O O . THR A 1 121 ? -149.499 -38.197 140.589 1.00 56.22 121 THR A O 1
ATOM 938 N N . GLY A 1 122 ? -151.743 -38.289 140.631 1.00 58.72 122 GLY A N 1
ATOM 939 C CA . GLY A 1 122 ? -152.010 -37.063 139.879 1.00 58.72 122 GLY A CA 1
ATOM 940 C C . GLY A 1 122 ? -151.371 -35.807 140.476 1.00 58.72 122 GLY A C 1
ATOM 941 O O . GLY A 1 122 ? -150.867 -34.986 139.719 1.00 58.72 122 GLY A O 1
ATOM 942 N N . ILE A 1 123 ? -151.309 -35.664 141.805 1.00 61.66 123 ILE A N 1
ATOM 943 C CA . ILE A 1 123 ? -150.658 -34.509 142.457 1.00 61.66 123 ILE A CA 1
ATOM 944 C C . ILE A 1 123 ? -149.130 -34.545 142.272 1.00 61.66 123 ILE A C 1
ATOM 946 O O . ILE A 1 123 ? -148.530 -33.519 141.947 1.00 61.66 123 ILE A O 1
ATOM 950 N N . ILE A 1 124 ? -148.503 -35.720 142.407 1.00 62.28 124 ILE A N 1
ATOM 951 C CA . ILE A 1 124 ? -147.057 -35.902 142.172 1.00 62.28 124 ILE A CA 1
ATOM 952 C C . ILE A 1 124 ? -146.731 -35.713 140.683 1.00 62.28 124 ILE A C 1
ATOM 954 O O . ILE A 1 124 ? -145.762 -35.043 140.332 1.00 62.28 124 ILE A O 1
ATOM 958 N N . ILE A 1 125 ? -147.579 -36.235 139.794 1.00 60.81 125 ILE A N 1
ATOM 959 C CA . ILE A 1 125 ? -147.484 -35.998 138.350 1.00 60.81 125 ILE A CA 1
ATOM 960 C C . ILE A 1 125 ? -147.669 -34.506 138.035 1.00 60.81 125 ILE A C 1
ATOM 962 O O . ILE A 1 125 ? -146.947 -33.986 137.195 1.00 60.81 125 ILE A O 1
ATOM 966 N N . HIS A 1 126 ? -148.559 -33.778 138.714 1.00 65.06 126 HIS A N 1
ATOM 967 C CA . HIS A 1 126 ? -148.763 -32.345 138.484 1.00 65.06 126 HIS A CA 1
ATOM 968 C C . HIS A 1 126 ? -147.571 -31.499 138.963 1.00 65.06 126 HIS A C 1
ATOM 970 O O . HIS A 1 126 ? -147.208 -30.534 138.282 1.00 65.06 126 HIS A O 1
ATOM 976 N N . SER A 1 127 ? -146.935 -31.817 140.096 1.00 67.38 127 SER A N 1
ATOM 977 C CA . SER A 1 127 ? -145.719 -31.102 140.516 1.00 67.38 127 SER A CA 1
ATOM 978 C C . SER A 1 127 ? -144.564 -31.368 139.543 1.00 67.38 127 SER A C 1
ATOM 980 O O . SER A 1 127 ? -143.938 -30.408 139.083 1.00 67.38 127 SER A O 1
ATOM 982 N N . PHE A 1 128 ? -144.381 -32.623 139.110 1.00 74.19 128 PHE A N 1
ATOM 983 C CA . PHE A 1 128 ? -143.459 -32.979 138.026 1.00 74.19 128 PHE A CA 1
ATOM 984 C C . PHE A 1 128 ? -143.778 -32.239 136.722 1.00 74.19 128 PHE A C 1
ATOM 986 O O . PHE A 1 128 ? -142.890 -31.611 136.160 1.00 74.19 128 PHE A O 1
ATOM 993 N N . ILE A 1 129 ? -145.029 -32.240 136.251 1.00 67.88 129 ILE A N 1
ATOM 994 C CA . ILE A 1 129 ? -145.450 -31.553 135.017 1.00 67.88 129 ILE A CA 1
ATOM 995 C C . ILE A 1 129 ? -145.242 -30.040 135.125 1.00 67.88 129 ILE A C 1
ATOM 997 O O . ILE A 1 129 ? -144.843 -29.419 134.142 1.00 67.88 129 ILE A O 1
ATOM 1001 N N . LYS A 1 130 ? -145.451 -29.418 136.293 1.00 73.50 130 LYS A N 1
ATOM 1002 C CA . LYS A 1 130 ? -145.170 -27.985 136.475 1.00 73.50 130 LYS A CA 1
ATOM 1003 C C . LYS A 1 130 ? -143.668 -27.698 136.370 1.00 73.50 130 LYS A C 1
ATOM 1005 O O . LYS A 1 130 ? -143.277 -26.830 135.593 1.00 73.50 130 LYS A O 1
ATOM 1010 N N . GLN A 1 131 ? -142.836 -28.457 137.081 1.00 72.62 131 GLN A N 1
ATOM 1011 C CA . GLN A 1 131 ? -141.376 -28.309 137.051 1.00 72.62 131 GLN A CA 1
ATOM 1012 C C . GLN A 1 131 ? -140.787 -28.657 135.669 1.00 72.62 131 GLN A C 1
ATOM 1014 O O . GLN A 1 131 ? -139.851 -28.008 135.195 1.00 72.62 131 GLN A O 1
ATOM 1019 N N . TYR A 1 132 ? -141.387 -29.628 134.976 1.00 75.81 132 TYR A N 1
ATOM 1020 C CA . TYR A 1 132 ? -141.092 -29.985 133.591 1.00 75.81 132 TYR A CA 1
ATOM 1021 C C . TYR A 1 132 ? -141.495 -28.861 132.631 1.00 75.81 132 TYR A C 1
ATOM 1023 O O . TYR A 1 132 ? -140.700 -28.503 131.776 1.00 75.81 132 TYR A O 1
ATOM 1031 N N . ASN A 1 133 ? -142.660 -28.227 132.801 1.00 78.25 133 ASN A N 1
ATOM 1032 C CA . ASN A 1 133 ? -143.091 -27.084 131.986 1.00 78.25 133 ASN A CA 1
ATOM 1033 C C . ASN A 1 133 ? -142.241 -25.823 132.216 1.00 78.25 133 ASN A C 1
ATOM 1035 O O . ASN A 1 133 ? -141.955 -25.098 131.263 1.00 78.25 133 ASN A O 1
ATOM 1039 N N . GLU A 1 134 ? -141.786 -25.556 133.441 1.00 73.38 134 GLU A N 1
ATOM 1040 C CA . GLU A 1 134 ? -140.813 -24.485 133.713 1.00 73.38 134 GLU A CA 1
ATOM 1041 C C . GLU A 1 134 ? -139.446 -24.803 133.083 1.00 73.38 134 GLU A C 1
ATOM 1043 O O . GLU A 1 134 ? -138.832 -23.934 132.456 1.00 73.38 134 GLU A O 1
ATOM 1048 N N . SER A 1 135 ? -139.014 -26.067 133.135 1.00 73.56 135 SER A N 1
ATOM 1049 C CA . SER A 1 135 ? -137.822 -26.547 132.424 1.00 73.56 135 SER A CA 1
ATOM 1050 C C . SER A 1 135 ? -137.974 -26.435 130.902 1.00 73.56 135 SER A C 1
ATOM 1052 O O . SER A 1 135 ? -137.056 -25.963 130.236 1.00 73.56 135 SER A O 1
ATOM 1054 N N . LEU A 1 136 ? -139.144 -26.769 130.350 1.00 77.62 136 LEU A N 1
ATOM 1055 C CA . LEU A 1 136 ? -139.479 -26.697 128.925 1.00 77.62 136 LEU A CA 1
ATOM 1056 C C . LEU A 1 136 ? -139.574 -25.245 128.433 1.00 77.62 136 LEU A C 1
ATOM 1058 O O . LEU A 1 136 ? -139.146 -24.941 127.324 1.00 77.62 136 LEU A O 1
ATOM 1062 N N . ASN A 1 137 ? -140.079 -24.320 129.251 1.00 79.12 137 ASN A N 1
ATOM 1063 C CA . ASN A 1 137 ? -140.080 -22.890 128.932 1.00 79.12 137 ASN A CA 1
ATOM 1064 C C . ASN A 1 137 ? -138.669 -22.285 129.001 1.00 79.12 137 ASN A C 1
ATOM 1066 O O . ASN A 1 137 ? -138.327 -21.430 128.181 1.00 79.12 137 ASN A O 1
ATOM 1070 N N . ASN A 1 138 ? -137.820 -22.749 129.922 1.00 76.88 138 ASN A N 1
ATOM 1071 C CA . ASN A 1 138 ? -136.398 -22.401 129.926 1.00 76.88 138 ASN A CA 1
ATOM 1072 C C . ASN A 1 138 ? -135.640 -23.028 128.743 1.00 76.88 138 ASN A C 1
ATOM 1074 O O . ASN A 1 138 ? -134.748 -22.378 128.195 1.00 76.88 138 ASN A O 1
ATOM 1078 N N . LEU A 1 139 ? -136.023 -24.230 128.299 1.00 75.94 139 LEU A N 1
ATOM 1079 C CA . LEU A 1 139 ? -135.518 -24.858 127.076 1.00 75.94 139 LEU A CA 1
ATOM 1080 C C . LEU A 1 139 ? -135.911 -24.022 125.850 1.00 75.94 139 LEU A C 1
ATOM 1082 O O . LEU A 1 139 ? -135.027 -23.493 125.192 1.00 75.94 139 LEU A O 1
ATOM 1086 N N . LYS A 1 140 ? -137.203 -23.718 125.658 1.00 81.75 140 LYS A N 1
ATOM 1087 C CA . LYS A 1 140 ? -137.699 -22.833 124.583 1.00 81.75 140 LYS A CA 1
ATOM 1088 C C . LYS A 1 140 ? -137.021 -21.456 124.563 1.00 81.75 140 LYS A C 1
ATOM 1090 O O . LYS A 1 140 ? -136.759 -20.915 123.490 1.00 81.75 140 LYS A O 1
ATOM 1095 N N . LYS A 1 141 ? -136.694 -20.874 125.726 1.00 79.44 141 LYS A N 1
ATOM 1096 C CA . LYS A 1 141 ? -135.893 -19.635 125.805 1.00 79.44 141 LYS A CA 1
ATOM 1097 C C . LYS A 1 141 ? -134.451 -19.840 125.328 1.00 79.44 141 LYS A C 1
ATOM 1099 O O . LYS A 1 141 ? -133.944 -18.987 124.598 1.00 79.44 141 LYS A O 1
ATOM 1104 N N . LYS A 1 142 ? -133.795 -20.945 125.701 1.00 81.94 142 LYS A N 1
ATOM 1105 C CA . LYS A 1 142 ? -132.466 -21.314 125.179 1.00 81.94 142 LYS A CA 1
ATOM 1106 C C . LYS A 1 142 ? -132.522 -21.570 123.671 1.00 81.94 142 LYS A C 1
ATOM 1108 O O . LYS A 1 142 ? -131.711 -20.992 122.954 1.00 81.94 142 LYS A O 1
ATOM 1113 N N . ASP A 1 143 ? -133.512 -22.310 123.184 1.00 78.75 143 ASP A N 1
ATOM 1114 C CA . ASP A 1 143 ? -133.708 -22.618 121.763 1.00 78.75 143 ASP A CA 1
ATOM 1115 C C . ASP A 1 143 ? -133.951 -21.353 120.935 1.00 78.75 143 ASP A C 1
ATOM 1117 O O . ASP A 1 143 ? -133.379 -21.202 119.859 1.00 78.75 143 ASP A O 1
ATOM 1121 N N . LEU A 1 144 ? -134.706 -20.377 121.450 1.00 84.38 144 LEU A N 1
ATOM 1122 C CA . LEU A 1 144 ? -134.884 -19.079 120.790 1.00 84.38 144 LEU A CA 1
ATOM 1123 C C . LEU A 1 144 ? -133.566 -18.283 120.701 1.00 84.38 144 LEU A C 1
ATOM 1125 O O . LEU A 1 144 ? -133.318 -17.605 119.700 1.00 84.38 144 LEU A O 1
ATOM 1129 N N . VAL A 1 145 ? -132.699 -18.369 121.715 1.00 83.12 145 VAL A N 1
ATOM 1130 C CA . VAL A 1 145 ? -131.354 -17.760 121.691 1.00 83.12 145 VAL A CA 1
ATOM 1131 C C . VAL A 1 145 ? -130.420 -18.512 120.735 1.00 83.12 145 VAL A C 1
ATOM 1133 O O . VAL A 1 145 ? -129.690 -17.872 119.976 1.00 83.12 145 VAL A O 1
ATOM 1136 N N . VAL A 1 146 ? -130.468 -19.847 120.710 1.00 81.00 146 VAL A N 1
ATOM 1137 C CA . VAL A 1 146 ? -129.719 -20.690 119.763 1.00 81.00 146 VAL A CA 1
ATOM 1138 C C . VAL A 1 146 ? -130.175 -20.421 118.328 1.00 81.00 146 VAL A C 1
ATOM 1140 O O . VAL A 1 146 ? -129.331 -20.180 117.473 1.00 81.00 146 VAL A O 1
ATOM 1143 N N . SER A 1 147 ? -131.480 -20.332 118.072 1.00 82.06 147 SER A N 1
ATOM 1144 C CA . SER A 1 147 ? -132.066 -19.986 116.770 1.00 82.06 147 SER A CA 1
ATOM 1145 C C . SER A 1 147 ? -131.628 -18.596 116.295 1.00 82.06 147 SER A C 1
ATOM 1147 O O . SER A 1 147 ? -131.227 -18.434 115.142 1.00 82.06 147 SER A O 1
ATOM 1149 N N . LYS A 1 148 ? -131.595 -17.592 117.186 1.00 87.31 148 LYS A N 1
ATOM 1150 C CA . LYS A 1 148 ? -131.034 -16.265 116.866 1.00 87.31 148 LYS A CA 1
ATOM 1151 C C . LYS A 1 148 ? -129.538 -16.332 116.527 1.00 87.31 148 LYS A C 1
ATOM 1153 O O . LYS A 1 148 ? -129.125 -15.706 115.552 1.00 87.31 148 LYS A O 1
ATOM 1158 N N . LYS A 1 149 ? -128.737 -17.115 117.262 1.00 88.19 149 LYS A N 1
ATOM 1159 C CA . LYS A 1 149 ? -127.309 -17.331 116.951 1.00 88.19 149 LYS A CA 1
ATOM 1160 C C . LYS A 1 149 ? -127.108 -18.072 115.623 1.00 88.19 149 LYS A C 1
ATOM 1162 O O . LYS A 1 149 ? -126.311 -17.623 114.807 1.00 88.19 149 LYS A O 1
ATOM 1167 N N . MET A 1 150 ? -127.861 -19.140 115.362 1.00 82.19 150 MET A N 1
ATOM 1168 C CA . MET A 1 150 ? -127.837 -19.872 114.089 1.00 82.19 150 MET A CA 1
ATOM 1169 C C . MET A 1 150 ? -128.239 -18.980 112.912 1.00 82.19 150 MET A C 1
ATOM 1171 O O . MET A 1 150 ? -127.589 -19.023 111.873 1.00 82.19 150 MET A O 1
ATOM 1175 N N . ARG A 1 151 ? -129.245 -18.111 113.079 1.00 84.81 151 ARG A N 1
ATOM 1176 C CA . ARG A 1 151 ? -129.637 -17.133 112.053 1.00 84.81 151 ARG A CA 1
ATOM 1177 C C . ARG A 1 151 ? -128.526 -16.122 111.769 1.00 84.81 151 ARG A C 1
ATOM 1179 O O . ARG A 1 151 ? -128.275 -15.830 110.606 1.00 84.81 151 ARG A O 1
ATOM 1186 N N . ALA A 1 152 ? -127.834 -15.629 112.799 1.00 86.19 152 ALA A N 1
ATOM 1187 C CA . ALA A 1 152 ? -126.668 -14.764 112.613 1.00 86.19 152 ALA A CA 1
ATOM 1188 C C . ALA A 1 152 ? -125.549 -15.491 111.845 1.00 86.19 152 ALA A C 1
ATOM 1190 O O . ALA A 1 152 ? -125.081 -14.977 110.835 1.00 86.19 152 ALA A O 1
ATOM 1191 N N . ILE A 1 153 ? -125.201 -16.721 112.245 1.00 86.12 153 ILE A N 1
ATOM 1192 C CA . ILE A 1 153 ? -124.200 -17.566 111.564 1.00 86.12 153 ILE A CA 1
ATOM 1193 C C . ILE A 1 153 ? -124.587 -17.831 110.097 1.00 86.12 153 ILE A C 1
ATOM 1195 O O . ILE A 1 153 ? -123.728 -17.783 109.218 1.00 86.12 153 ILE A O 1
ATOM 1199 N N . ALA A 1 154 ? -125.872 -18.059 109.807 1.00 84.81 154 ALA A N 1
ATOM 1200 C CA . ALA A 1 154 ? -126.369 -18.253 108.446 1.00 84.81 154 ALA A CA 1
ATOM 1201 C C . ALA A 1 154 ? -126.248 -16.982 107.585 1.00 84.81 154 ALA A C 1
ATOM 1203 O O . ALA A 1 154 ? -125.822 -17.068 106.434 1.00 84.81 154 ALA A O 1
ATOM 1204 N N . MET A 1 155 ? -126.555 -15.801 108.133 1.00 87.94 155 MET A N 1
ATOM 1205 C CA . MET A 1 155 ? -126.381 -14.524 107.422 1.00 87.94 155 MET A CA 1
ATOM 1206 C C . MET A 1 155 ? -124.899 -14.207 107.174 1.00 87.94 155 MET A C 1
ATOM 1208 O O . MET A 1 155 ? -124.536 -13.770 106.084 1.00 87.94 155 MET A O 1
ATOM 1212 N N . ASP A 1 156 ? -124.030 -14.506 108.140 1.00 86.75 156 ASP A N 1
ATOM 1213 C CA . ASP A 1 156 ? -122.575 -14.365 108.015 1.00 86.75 156 ASP A CA 1
ATOM 1214 C C . ASP A 1 156 ? -121.998 -15.323 106.953 1.00 86.75 156 ASP A C 1
ATOM 1216 O O . ASP A 1 156 ? -121.143 -14.947 106.149 1.00 86.75 156 ASP A O 1
ATOM 1220 N N . SER A 1 157 ? -122.520 -16.554 106.898 1.00 86.88 157 SER A N 1
ATOM 1221 C CA . SER A 1 157 ? -122.212 -17.544 105.860 1.00 86.88 157 SER A CA 1
ATOM 1222 C C . SER A 1 157 ? -122.663 -17.076 104.471 1.00 86.88 157 SER A C 1
ATOM 1224 O O . SER A 1 157 ? -121.894 -17.178 103.514 1.00 86.88 157 SER A O 1
ATOM 1226 N N . LEU A 1 158 ? -123.861 -16.492 104.352 1.00 87.06 158 LEU A N 1
ATOM 1227 C CA . LEU A 1 158 ? -124.352 -15.897 103.104 1.00 87.06 158 LEU A CA 1
ATOM 1228 C C . LEU A 1 158 ? -123.491 -14.706 102.657 1.00 87.06 158 LEU A C 1
ATOM 1230 O O . LEU A 1 158 ? -123.111 -14.658 101.489 1.00 87.06 158 LEU A O 1
ATOM 1234 N N . LYS A 1 159 ? -123.106 -13.807 103.573 1.00 89.62 159 LYS A N 1
ATOM 1235 C CA . LYS A 1 159 ? -122.230 -12.659 103.280 1.00 89.62 159 LYS A CA 1
ATOM 1236 C C . LYS A 1 159 ? -120.860 -13.111 102.759 1.00 89.62 159 LYS A C 1
ATOM 1238 O O . LYS A 1 159 ? -120.450 -12.704 101.668 1.00 89.62 159 LYS A O 1
ATOM 1243 N N . LYS A 1 160 ? -120.220 -14.055 103.458 1.00 89.06 160 LYS A N 1
ATOM 1244 C CA . LYS A 1 160 ? -118.968 -14.707 103.027 1.00 89.06 160 LYS A CA 1
ATOM 1245 C C . LYS A 1 160 ? -119.119 -15.432 101.684 1.00 89.06 160 LYS A C 1
ATOM 1247 O O . LYS A 1 160 ? -118.188 -15.439 100.882 1.00 89.06 160 LYS A O 1
ATOM 1252 N N . LYS A 1 161 ? -120.292 -16.004 101.389 1.00 90.62 161 LYS A N 1
ATOM 1253 C CA . LYS A 1 161 ? -120.590 -16.648 100.099 1.00 90.62 161 LYS A CA 1
ATOM 1254 C C . LYS A 1 161 ? -120.729 -15.634 98.956 1.00 90.62 161 LYS A C 1
ATOM 1256 O O . LYS A 1 161 ? -120.191 -15.894 97.883 1.00 90.62 161 LYS A O 1
ATOM 1261 N N . SER A 1 162 ? -121.368 -14.479 99.169 1.00 87.19 162 SER A N 1
ATOM 1262 C CA . SER A 1 162 ? -121.393 -13.390 98.174 1.00 87.19 162 SER A CA 1
ATOM 1263 C C . SER A 1 162 ? -120.008 -12.779 97.930 1.00 87.19 162 SER A C 1
ATOM 1265 O O . SER A 1 162 ? -119.639 -12.538 96.782 1.00 87.19 162 SER A O 1
ATOM 1267 N N . GLU A 1 163 ? -119.200 -12.614 98.978 1.00 90.12 163 GLU A N 1
ATOM 1268 C CA . GLU A 1 163 ? -117.809 -12.154 98.861 1.00 90.12 163 GLU A CA 1
ATOM 1269 C C . GLU A 1 163 ? -116.953 -13.170 98.082 1.00 90.12 163 GLU A C 1
ATOM 1271 O O . GLU A 1 163 ? -116.217 -12.785 97.176 1.00 90.12 163 GLU A O 1
ATOM 1276 N N . ASN A 1 164 ? -117.120 -14.476 98.335 1.00 90.19 164 ASN A N 1
ATOM 1277 C CA . ASN A 1 164 ? -116.451 -15.541 97.577 1.00 90.19 164 ASN A CA 1
ATOM 1278 C C . ASN A 1 164 ? -116.832 -15.546 96.084 1.00 90.19 164 ASN A C 1
ATOM 1280 O O . ASN A 1 164 ? -115.981 -15.837 95.246 1.00 90.19 164 ASN A O 1
ATOM 1284 N N . ILE A 1 165 ? -118.082 -15.211 95.741 1.00 88.88 165 ILE A N 1
ATOM 1285 C CA . ILE A 1 165 ? -118.535 -15.084 94.345 1.00 88.88 165 ILE A CA 1
ATOM 1286 C C . ILE A 1 165 ? -117.869 -13.876 93.670 1.00 88.88 165 ILE A C 1
ATOM 1288 O O . ILE A 1 165 ? -117.295 -14.034 92.595 1.00 88.88 165 ILE A O 1
ATOM 1292 N N . SER A 1 166 ? -117.861 -12.703 94.314 1.00 90.75 166 SER A N 1
ATOM 1293 C CA . SER A 1 166 ? -117.217 -11.501 93.755 1.00 90.75 166 SER A CA 1
ATOM 1294 C C . SER A 1 166 ? -115.700 -11.668 93.590 1.00 90.75 166 SER A C 1
ATOM 1296 O O . SER A 1 166 ? -115.138 -11.269 92.570 1.00 90.75 166 SER A O 1
ATOM 1298 N N . LEU A 1 167 ? -115.030 -12.314 94.552 1.00 91.81 167 LEU A N 1
ATOM 1299 C CA . LEU A 1 167 ? -113.601 -12.628 94.454 1.00 91.81 167 LEU A CA 1
ATOM 1300 C C . LEU A 1 167 ? -113.301 -13.634 93.334 1.00 91.81 167 LEU A C 1
ATOM 1302 O O . LEU A 1 167 ? -112.304 -13.468 92.636 1.00 91.81 167 LEU A O 1
ATOM 1306 N N . LYS A 1 168 ? -114.170 -14.628 93.108 1.00 92.12 168 LYS A N 1
ATOM 1307 C CA . LYS A 1 168 ? -114.047 -15.552 91.968 1.00 92.12 168 LYS A CA 1
ATOM 1308 C C . LYS A 1 168 ? -114.232 -14.860 90.625 1.00 92.12 168 LYS A C 1
ATOM 1310 O O . LYS A 1 168 ? -113.503 -15.174 89.698 1.00 92.12 168 LYS A O 1
ATOM 1315 N N . GLU A 1 169 ? -115.161 -13.915 90.517 1.00 90.00 169 GLU A N 1
ATOM 1316 C CA . GLU A 1 169 ? -115.366 -13.168 89.273 1.00 90.00 169 GLU A CA 1
ATOM 1317 C C . GLU A 1 169 ? -114.166 -12.269 88.939 1.00 90.00 169 GLU A C 1
ATOM 1319 O O . GLU A 1 169 ? -113.694 -12.264 87.802 1.00 90.00 169 GLU A O 1
ATOM 1324 N N . LYS A 1 170 ? -113.587 -11.604 89.950 1.00 92.88 170 LYS A N 1
ATOM 1325 C CA . LYS A 1 170 ? -112.314 -10.881 89.801 1.00 92.88 170 LYS A CA 1
ATOM 1326 C C . LYS A 1 170 ? -111.161 -11.807 89.413 1.00 92.88 170 LYS A C 1
ATOM 1328 O O . LYS A 1 170 ? -110.381 -11.444 88.540 1.00 92.88 170 LYS A O 1
ATOM 1333 N N . LEU A 1 171 ? -111.070 -12.994 90.019 1.00 91.81 171 LEU A N 1
ATOM 1334 C CA . LEU A 1 171 ? -110.063 -13.995 89.663 1.00 91.81 171 LEU A CA 1
ATOM 1335 C C . LEU A 1 171 ? -110.191 -14.407 88.189 1.00 91.81 171 LEU A C 1
ATOM 1337 O O . LEU A 1 171 ? -109.210 -14.308 87.463 1.00 91.81 171 LEU A O 1
ATOM 1341 N N . THR A 1 172 ? -111.399 -14.744 87.718 1.00 91.94 172 THR A N 1
ATOM 1342 C CA . THR A 1 172 ? -111.614 -15.138 86.314 1.00 91.94 172 THR A CA 1
ATOM 1343 C C . THR A 1 172 ? -111.323 -14.024 85.307 1.00 91.94 172 THR A C 1
ATOM 1345 O O . THR A 1 172 ? -110.904 -14.314 84.190 1.00 91.94 172 THR A O 1
ATOM 1348 N N . ASN A 1 173 ? -111.498 -12.752 85.684 1.00 92.31 173 ASN A N 1
ATOM 1349 C CA . ASN A 1 173 ? -111.121 -11.632 84.817 1.00 92.31 173 ASN A CA 1
ATOM 1350 C C . ASN A 1 173 ? -109.594 -11.461 84.754 1.00 92.31 173 ASN A C 1
ATOM 1352 O O . ASN A 1 173 ? -109.051 -11.328 83.662 1.00 92.31 173 ASN A O 1
ATOM 1356 N N . MET A 1 174 ? -108.890 -11.561 85.888 1.00 92.94 174 MET A N 1
ATOM 1357 C CA . MET A 1 174 ? -107.419 -11.540 85.903 1.00 92.94 174 MET A CA 1
ATOM 1358 C C . MET A 1 174 ? -106.819 -12.746 85.157 1.00 92.94 174 MET A C 1
ATOM 1360 O O . MET A 1 174 ? -105.804 -12.605 84.485 1.00 92.94 174 MET A O 1
ATOM 1364 N N . GLU A 1 175 ? -107.450 -13.922 85.215 1.00 93.31 175 GLU A N 1
ATOM 1365 C CA . GLU A 1 175 ? -107.065 -15.101 84.419 1.00 93.31 175 GLU A CA 1
ATOM 1366 C C . GLU A 1 175 ? -107.244 -14.866 82.904 1.00 93.31 175 GLU A C 1
ATOM 1368 O O . GLU A 1 175 ? -106.416 -15.320 82.106 1.00 93.31 175 GLU A O 1
ATOM 1373 N N . LEU A 1 176 ? -108.276 -14.115 82.497 1.00 92.38 176 LEU A N 1
ATOM 1374 C CA . LEU A 1 176 ? -108.508 -13.716 81.103 1.00 92.38 176 LEU A CA 1
ATOM 1375 C C . LEU A 1 176 ? -107.471 -12.685 80.621 1.00 92.38 176 LEU A C 1
ATOM 1377 O O . LEU A 1 176 ? -106.868 -12.859 79.564 1.00 92.38 176 LEU A O 1
ATOM 1381 N N . GLU A 1 177 ? -107.211 -11.643 81.411 1.00 93.19 177 GLU A N 1
ATOM 1382 C CA . GLU A 1 177 ? -106.189 -10.626 81.118 1.00 93.19 177 GLU A CA 1
ATOM 1383 C C . GLU A 1 177 ? -104.790 -11.259 81.025 1.00 93.19 177 GLU A C 1
ATOM 1385 O O . GLU A 1 177 ? -104.041 -11.001 80.083 1.00 93.19 177 GLU A O 1
ATOM 1390 N N . LEU A 1 178 ? -104.463 -12.174 81.942 1.00 93.31 178 LEU A N 1
ATOM 1391 C CA . LEU A 1 178 ? -103.188 -12.895 81.973 1.00 93.31 178 LEU A CA 1
ATOM 1392 C C . LEU A 1 178 ? -103.042 -13.891 80.808 1.00 93.31 178 LEU A C 1
ATOM 1394 O O . LEU A 1 178 ? -101.922 -14.145 80.364 1.00 93.31 178 LEU A O 1
ATOM 1398 N N . THR A 1 179 ? -104.138 -14.441 80.272 1.00 92.94 179 THR A N 1
ATOM 1399 C CA . THR A 1 179 ? -104.092 -15.265 79.046 1.00 92.94 179 THR A CA 1
ATOM 1400 C C . THR A 1 179 ? -104.032 -14.431 77.766 1.00 92.94 179 THR A C 1
ATOM 1402 O O . THR A 1 179 ? -103.361 -14.852 76.819 1.00 92.94 179 THR A O 1
ATOM 1405 N N . GLN A 1 180 ? -104.621 -13.231 77.732 1.00 93.44 180 GLN A N 1
ATOM 1406 C CA . GLN A 1 180 ? -104.426 -12.304 76.613 1.00 93.44 180 GLN A CA 1
ATOM 1407 C C . GLN A 1 180 ? -102.983 -11.782 76.572 1.00 93.44 180 GLN A C 1
ATOM 1409 O O . GLN A 1 180 ? -102.317 -11.985 75.563 1.00 93.44 180 GLN A O 1
ATOM 1414 N N . LEU A 1 181 ? -102.441 -11.278 77.687 1.00 93.69 181 LEU A N 1
ATOM 1415 C CA . LEU A 1 181 ? -101.047 -10.813 77.774 1.00 93.69 181 LEU A CA 1
ATOM 1416 C C . LEU A 1 181 ? -100.020 -11.904 77.421 1.00 93.69 181 LEU A C 1
ATOM 1418 O O . LEU A 1 181 ? -98.979 -11.607 76.840 1.00 93.69 181 LEU A O 1
ATOM 1422 N N . LYS A 1 182 ? -100.308 -13.178 77.724 1.00 94.50 182 LYS A N 1
ATOM 1423 C CA . LYS A 1 182 ? -99.498 -14.316 77.249 1.00 94.50 182 LYS A CA 1
ATOM 1424 C C . LYS A 1 182 ? -99.562 -14.508 75.734 1.00 94.50 182 LYS A C 1
ATOM 1426 O O . LYS A 1 182 ? -98.559 -14.901 75.152 1.00 94.50 182 LYS A O 1
ATOM 1431 N N . THR A 1 183 ? -100.714 -14.256 75.113 1.00 94.00 183 THR A N 1
ATOM 1432 C CA . THR A 1 183 ? -100.877 -14.326 73.651 1.00 94.00 183 THR A CA 1
ATOM 1433 C C . THR A 1 183 ? -100.076 -13.201 72.990 1.00 94.00 183 THR A C 1
ATOM 1435 O O . THR A 1 183 ? -99.242 -13.470 72.130 1.00 94.00 183 THR A O 1
ATOM 1438 N N . ASP A 1 184 ? -100.254 -11.966 73.466 1.00 94.50 184 ASP A N 1
ATOM 1439 C CA . ASP A 1 184 ? -99.579 -10.772 72.943 1.00 94.50 184 ASP A CA 1
ATOM 1440 C C . ASP A 1 184 ? -98.045 -10.882 73.083 1.00 94.50 184 ASP A C 1
ATOM 1442 O O . ASP A 1 184 ? -97.295 -10.482 72.193 1.00 94.50 184 ASP A O 1
ATOM 1446 N N . LEU A 1 185 ? -97.563 -11.472 74.186 1.00 93.75 185 LEU A N 1
ATOM 1447 C CA . LEU A 1 185 ? -96.140 -11.734 74.417 1.00 93.75 185 LEU A CA 1
ATOM 1448 C C . LEU A 1 185 ? -95.554 -12.746 73.420 1.00 93.75 185 LEU A C 1
ATOM 1450 O O . LEU A 1 185 ? -94.418 -12.561 72.986 1.00 93.75 185 LEU A O 1
ATOM 1454 N N . ILE A 1 186 ? -96.303 -13.790 73.050 1.00 94.50 186 ILE A N 1
ATOM 1455 C CA . ILE A 1 186 ? -95.864 -14.782 72.054 1.00 94.50 186 ILE A CA 1
ATOM 1456 C C . ILE A 1 186 ? -95.790 -14.132 70.667 1.00 94.50 186 ILE A C 1
ATOM 1458 O O . ILE A 1 186 ? -94.755 -14.226 70.015 1.00 94.50 186 ILE A O 1
ATOM 1462 N N . GLU A 1 187 ? -96.812 -13.373 70.262 1.00 93.38 187 GLU A N 1
ATOM 1463 C CA . GLU A 1 187 ? -96.824 -12.674 68.967 1.00 93.38 187 GLU A CA 1
ATOM 1464 C C . GLU A 1 187 ? -95.660 -11.662 68.844 1.00 93.38 187 GLU A C 1
ATOM 1466 O O . GLU A 1 187 ? -95.061 -11.500 67.778 1.00 93.38 187 GLU A O 1
ATOM 1471 N N . GLN A 1 188 ? -95.283 -10.998 69.944 1.00 93.44 188 GLN A N 1
ATOM 1472 C CA . GLN A 1 188 ? -94.095 -10.135 69.988 1.00 93.44 188 GLN A CA 1
ATOM 1473 C C . GLN A 1 188 ? -92.778 -10.926 69.947 1.00 93.44 188 GLN A C 1
ATOM 1475 O O . GLN A 1 188 ? -91.818 -10.469 69.323 1.00 93.44 188 GLN A O 1
ATOM 1480 N N . GLN A 1 189 ? -92.708 -12.110 70.562 1.00 94.12 189 GLN A N 1
ATOM 1481 C CA . GLN A 1 189 ? -91.539 -12.993 70.462 1.00 94.12 189 GLN A CA 1
ATOM 1482 C C . GLN A 1 189 ? -91.343 -13.511 69.029 1.00 94.12 189 GLN A C 1
ATOM 1484 O O . GLN A 1 189 ? -90.215 -13.494 68.534 1.00 94.12 189 GLN A O 1
ATOM 1489 N N . GLU A 1 190 ? -92.421 -13.883 68.338 1.00 93.94 190 GLU A N 1
ATOM 1490 C CA . GLU A 1 190 ? -92.403 -14.326 66.937 1.00 93.94 190 GLU A CA 1
ATOM 1491 C C . GLU A 1 190 ? -91.973 -13.194 65.989 1.00 93.94 190 GLU A C 1
ATOM 1493 O O . GLU A 1 190 ? -91.024 -13.359 65.220 1.00 93.94 190 GLU A O 1
ATOM 1498 N N . LYS A 1 191 ? -92.563 -11.996 66.112 1.00 94.44 191 LYS A N 1
ATOM 1499 C CA . LYS A 1 191 ? -92.153 -10.816 65.321 1.00 94.44 191 LYS A CA 1
ATOM 1500 C C . LYS A 1 191 ? -90.707 -10.396 65.582 1.00 94.44 191 LYS A C 1
ATOM 1502 O O . LYS A 1 191 ? -90.011 -9.964 64.661 1.00 94.44 191 LYS A O 1
ATOM 1507 N N . ASN A 1 192 ? -90.229 -10.529 66.819 1.00 94.62 192 ASN A N 1
ATOM 1508 C CA . ASN A 1 192 ? -88.829 -10.279 67.147 1.00 94.62 192 ASN A CA 1
ATOM 1509 C C . ASN A 1 192 ? -87.905 -11.331 66.507 1.00 94.62 192 ASN A C 1
ATOM 1511 O O . ASN A 1 192 ? -86.880 -10.965 65.935 1.00 94.62 192 ASN A O 1
ATOM 1515 N N . ALA A 1 193 ? -88.282 -12.614 66.525 1.00 94.44 193 ALA A N 1
ATOM 1516 C CA . ALA A 1 193 ? -87.531 -13.680 65.859 1.00 94.44 193 ALA A CA 1
ATOM 1517 C C . ALA A 1 193 ? -87.452 -13.472 64.334 1.00 94.44 193 ALA A C 1
ATOM 1519 O O . ALA A 1 193 ? -86.361 -13.554 63.765 1.00 94.44 193 ALA A O 1
ATOM 1520 N N . GLU A 1 194 ? -88.561 -13.103 63.682 1.00 94.38 194 GLU A N 1
ATOM 1521 C CA . GLU A 1 194 ? -88.568 -12.718 62.263 1.00 94.38 194 GLU A CA 1
ATOM 1522 C C . GLU A 1 194 ? -87.620 -11.548 61.968 1.00 94.38 194 GLU A C 1
ATOM 1524 O O . GLU A 1 194 ? -86.878 -11.576 60.985 1.00 94.38 194 GLU A O 1
ATOM 1529 N N . ASN A 1 195 ? -87.637 -10.502 62.798 1.00 93.94 195 ASN A N 1
ATOM 1530 C CA . ASN A 1 195 ? -86.781 -9.332 62.601 1.00 93.94 195 ASN A CA 1
ATOM 1531 C C . ASN A 1 195 ? -85.297 -9.664 62.818 1.00 93.94 195 ASN A C 1
ATOM 1533 O O . ASN A 1 195 ? -84.456 -9.197 62.050 1.00 93.94 195 ASN A O 1
ATOM 1537 N N . ILE A 1 196 ? -84.975 -10.525 63.788 1.00 94.00 196 ILE A N 1
ATOM 1538 C CA . ILE A 1 196 ? -83.621 -11.061 63.993 1.00 94.00 196 ILE A CA 1
ATOM 1539 C C . ILE A 1 196 ? -83.172 -11.880 62.772 1.00 94.00 196 ILE A C 1
ATOM 1541 O O . ILE A 1 196 ? -82.036 -11.716 62.319 1.00 94.00 196 ILE A O 1
ATOM 1545 N N . GLN A 1 197 ? -84.045 -12.706 62.183 1.00 94.56 197 GLN A N 1
ATOM 1546 C CA . GLN A 1 197 ? -83.722 -13.443 60.955 1.00 94.56 197 GLN A CA 1
ATOM 1547 C C . GLN A 1 197 ? -83.482 -12.493 59.771 1.00 94.56 197 GLN A C 1
ATOM 1549 O O . GLN A 1 197 ? -82.442 -12.591 59.119 1.00 94.56 197 GLN A O 1
ATOM 1554 N N . LYS A 1 198 ? -84.384 -11.534 59.524 1.00 94.94 198 LYS A N 1
ATOM 1555 C CA . LYS A 1 198 ? -84.253 -10.540 58.439 1.00 94.94 198 LYS A CA 1
ATOM 1556 C C . LYS A 1 198 ? -82.969 -9.718 58.581 1.00 94.94 198 LYS A C 1
ATOM 1558 O O . LYS A 1 198 ? -82.239 -9.554 57.606 1.00 94.94 198 LYS A O 1
ATOM 1563 N N . TYR A 1 199 ? -82.644 -9.271 59.796 1.00 94.94 199 TYR A N 1
ATOM 1564 C CA . TYR A 1 199 ? -81.380 -8.593 60.094 1.00 94.94 199 TYR A CA 1
ATOM 1565 C C . TYR A 1 199 ? -80.170 -9.498 59.816 1.00 94.94 199 TYR A C 1
ATOM 1567 O O . TYR A 1 199 ? -79.215 -9.074 59.170 1.00 94.94 199 TYR A O 1
ATOM 1575 N N . THR A 1 200 ? -80.230 -10.770 60.222 1.00 94.44 200 THR A N 1
ATOM 1576 C CA . THR A 1 200 ? -79.164 -11.756 59.974 1.00 94.44 200 THR A CA 1
ATOM 1577 C C . THR A 1 200 ? -78.943 -12.008 58.478 1.00 94.44 200 THR A C 1
ATOM 1579 O O . THR A 1 200 ? -77.800 -12.135 58.038 1.00 94.44 200 THR A O 1
ATOM 1582 N N . GLU A 1 201 ? -80.003 -12.062 57.671 1.00 95.31 201 GLU A N 1
ATOM 1583 C CA . GLU A 1 201 ? -79.909 -12.218 56.213 1.00 95.31 201 GLU A CA 1
ATOM 1584 C C . GLU A 1 201 ? -79.370 -10.963 55.512 1.00 95.31 201 GLU A C 1
ATOM 1586 O O . GLU A 1 201 ? -78.546 -11.081 54.602 1.00 95.31 201 GLU A O 1
ATOM 1591 N N . ILE A 1 202 ? -79.777 -9.767 55.949 1.00 94.19 202 ILE A N 1
ATOM 1592 C CA . ILE A 1 202 ? -79.231 -8.495 55.449 1.00 94.19 202 ILE A CA 1
ATOM 1593 C C . ILE A 1 202 ? -77.743 -8.383 55.797 1.00 94.19 202 ILE A C 1
ATOM 1595 O O . ILE A 1 202 ? -76.938 -8.082 54.918 1.00 94.19 202 ILE A O 1
ATOM 1599 N N . ASN A 1 203 ? -77.355 -8.703 57.035 1.00 94.44 203 ASN A N 1
ATOM 1600 C CA . ASN A 1 203 ? -75.960 -8.658 57.470 1.00 94.44 203 ASN A CA 1
ATOM 1601 C C . ASN A 1 203 ? -75.088 -9.657 56.686 1.00 94.44 203 ASN A C 1
ATOM 1603 O O . ASN A 1 203 ? -74.013 -9.295 56.221 1.00 94.44 203 ASN A O 1
ATOM 1607 N N . LYS A 1 204 ? -75.577 -10.884 56.442 1.00 94.81 204 LYS A N 1
ATOM 1608 C CA . LYS A 1 204 ? -74.899 -11.864 55.569 1.00 94.81 204 LYS A CA 1
ATOM 1609 C C . LYS A 1 204 ? -74.676 -11.332 54.148 1.00 94.81 204 LYS A C 1
ATOM 1611 O O . LYS A 1 204 ? -73.605 -11.551 53.590 1.00 94.81 204 LYS A O 1
ATOM 1616 N N . LYS A 1 205 ? -75.661 -10.635 53.567 1.00 94.31 205 LYS A N 1
ATOM 1617 C CA . LYS A 1 205 ? -75.528 -10.005 52.241 1.00 94.31 205 LYS A CA 1
ATOM 1618 C C . LYS A 1 205 ? -74.518 -8.855 52.261 1.00 94.31 205 LYS A C 1
ATOM 1620 O O . LYS A 1 205 ? -73.678 -8.797 51.372 1.00 94.31 205 LYS A O 1
ATOM 1625 N N . TYR A 1 206 ? -74.552 -8.001 53.285 1.00 94.19 206 TYR A N 1
ATOM 1626 C CA . TYR A 1 206 ? -73.594 -6.904 53.451 1.00 94.19 206 TYR A CA 1
ATOM 1627 C C . TYR A 1 206 ? -72.149 -7.420 53.530 1.00 94.19 206 TYR A C 1
ATOM 1629 O O . TYR A 1 206 ? -71.323 -7.039 52.704 1.00 94.19 206 TYR A O 1
ATOM 1637 N N . THR A 1 207 ? -71.868 -8.370 54.430 1.00 93.25 207 THR A N 1
ATOM 1638 C CA . THR A 1 207 ? -70.535 -8.983 54.569 1.00 93.25 207 THR A CA 1
ATOM 1639 C C . THR A 1 207 ? -70.088 -9.706 53.292 1.00 93.25 207 THR A C 1
ATOM 1641 O O . THR A 1 207 ? -68.898 -9.740 52.993 1.00 93.25 207 THR A O 1
ATOM 1644 N N . HIS A 1 208 ? -71.009 -10.263 52.497 1.00 93.19 208 HIS A N 1
ATOM 1645 C CA . HIS A 1 208 ? -70.657 -10.857 51.205 1.00 93.19 208 HIS A CA 1
ATOM 1646 C C . HIS A 1 208 ? -70.229 -9.807 50.164 1.00 93.19 208 HIS A C 1
ATOM 1648 O O . HIS A 1 208 ? -69.265 -10.045 49.439 1.00 93.19 208 HIS A O 1
ATOM 1654 N N . CYS A 1 209 ? -70.894 -8.647 50.115 1.00 92.94 209 CYS A N 1
ATOM 1655 C CA . CYS A 1 209 ? -70.498 -7.528 49.252 1.00 92.94 209 CYS A CA 1
ATOM 1656 C C . CYS A 1 209 ? -69.165 -6.899 49.692 1.00 92.94 209 CYS A C 1
ATOM 1658 O O . CYS A 1 209 ? -68.320 -6.606 48.854 1.00 92.94 209 CYS A O 1
ATOM 1660 N N . GLU A 1 210 ? -68.948 -6.743 50.998 1.00 92.94 210 GLU A N 1
ATOM 1661 C CA . GLU A 1 210 ? -67.681 -6.284 51.588 1.00 92.94 210 GLU A CA 1
ATOM 1662 C C . GLU A 1 210 ? -66.522 -7.209 51.163 1.00 92.94 210 GLU A C 1
ATOM 1664 O O . GLU A 1 210 ? -65.587 -6.780 50.488 1.00 92.94 210 GLU A O 1
ATOM 1669 N N . GLN A 1 211 ? -66.688 -8.522 51.361 1.00 94.00 211 GLN A N 1
ATOM 1670 C CA . GLN A 1 211 ? -65.762 -9.556 50.880 1.00 94.00 211 GLN A CA 1
ATOM 1671 C C . GLN A 1 211 ? -65.656 -9.679 49.347 1.00 94.00 211 GLN A C 1
ATOM 1673 O O . GLN A 1 211 ? -64.823 -10.459 48.870 1.00 94.00 211 GLN A O 1
ATOM 1678 N N . HIS A 1 212 ? -66.515 -9.019 48.565 1.00 93.94 212 HIS A N 1
ATOM 1679 C CA . HIS A 1 212 ? -66.381 -8.925 47.109 1.00 93.94 212 HIS A CA 1
ATOM 1680 C C . HIS A 1 212 ? -65.466 -7.756 46.749 1.00 93.94 212 HIS A C 1
ATOM 1682 O O . HIS A 1 212 ? -64.468 -7.959 46.058 1.00 93.94 212 HIS A O 1
ATOM 1688 N N . TYR A 1 213 ? -65.745 -6.571 47.297 1.00 94.69 213 TYR A N 1
ATOM 1689 C CA . TYR A 1 213 ? -64.928 -5.380 47.077 1.00 94.69 213 TYR A CA 1
ATOM 1690 C C . TYR A 1 213 ? -63.487 -5.557 47.566 1.00 94.69 213 TYR A C 1
ATOM 1692 O O . TYR A 1 213 ? -62.571 -5.159 46.852 1.00 94.69 213 TYR A O 1
ATOM 1700 N N . ASP A 1 214 ? -63.255 -6.230 48.697 1.00 93.62 214 ASP A N 1
ATOM 1701 C CA . ASP A 1 214 ? -61.896 -6.556 49.161 1.00 93.62 214 ASP A CA 1
ATOM 1702 C C . ASP A 1 214 ? -61.119 -7.408 48.139 1.00 93.62 214 ASP A C 1
ATOM 1704 O O . ASP A 1 214 ? -59.932 -7.182 47.896 1.00 93.62 214 ASP A O 1
ATOM 1708 N N . LYS A 1 215 ? -61.791 -8.371 47.490 1.00 93.69 215 LYS A N 1
ATOM 1709 C CA . LYS A 1 215 ? -61.176 -9.213 46.449 1.00 93.69 215 LYS A CA 1
ATOM 1710 C C . LYS A 1 215 ? -60.903 -8.423 45.174 1.00 93.69 215 LYS A C 1
ATOM 1712 O O . LYS A 1 215 ? -59.841 -8.592 44.583 1.00 93.69 215 LYS A O 1
ATOM 1717 N N . GLU A 1 216 ? -61.826 -7.562 44.753 1.00 92.38 216 GLU A N 1
ATOM 1718 C CA . GLU A 1 216 ? -61.624 -6.689 43.590 1.00 92.38 216 GLU A CA 1
ATOM 1719 C C . GLU A 1 216 ? -60.481 -5.694 43.826 1.00 92.38 216 GLU A C 1
ATOM 1721 O O . GLU A 1 216 ? -59.631 -5.526 42.951 1.00 92.38 216 GLU A O 1
ATOM 1726 N N . LEU A 1 217 ? -60.398 -5.097 45.019 1.00 93.75 217 LEU A N 1
ATOM 1727 C CA . LEU A 1 217 ? -59.307 -4.205 45.413 1.00 93.75 217 LEU A CA 1
ATOM 1728 C C . LEU A 1 217 ? -57.951 -4.918 45.405 1.00 93.75 217 LEU A C 1
ATOM 1730 O O . LEU A 1 217 ? -56.990 -4.365 44.870 1.00 93.75 217 LEU A O 1
ATOM 1734 N N . GLU A 1 218 ? -57.862 -6.144 45.924 1.00 93.50 218 GLU A N 1
ATOM 1735 C CA . GLU A 1 218 ? -56.606 -6.902 45.904 1.00 93.50 218 GLU A CA 1
ATOM 1736 C C . GLU A 1 218 ? -56.220 -7.342 44.476 1.00 93.50 218 GLU A C 1
ATOM 1738 O O . GLU A 1 218 ? -55.053 -7.238 44.100 1.00 93.50 218 GLU A O 1
ATOM 1743 N N . ILE A 1 219 ? -57.184 -7.721 43.624 1.00 92.94 219 ILE A N 1
ATOM 1744 C CA . ILE A 1 219 ? -56.942 -7.992 42.191 1.00 92.94 219 ILE A CA 1
ATOM 1745 C C . ILE A 1 219 ? -56.418 -6.736 41.472 1.00 92.94 219 ILE A C 1
ATOM 1747 O O . ILE A 1 219 ? -55.451 -6.817 40.707 1.00 92.94 219 ILE A O 1
ATOM 1751 N N . ILE A 1 220 ? -57.016 -5.568 41.726 1.00 92.44 220 ILE A N 1
ATOM 1752 C CA . ILE A 1 220 ? -56.569 -4.282 41.170 1.00 92.44 220 ILE A CA 1
ATOM 1753 C C . ILE A 1 220 ? -55.154 -3.952 41.660 1.00 92.44 220 ILE A C 1
ATOM 1755 O O . ILE A 1 220 ? -54.300 -3.588 40.850 1.00 92.44 220 ILE A O 1
ATOM 1759 N N . LYS A 1 221 ? -54.878 -4.127 42.955 1.00 94.88 221 LYS A N 1
ATOM 1760 C CA . LYS A 1 221 ? -53.568 -3.882 43.570 1.00 94.88 221 LYS A CA 1
ATOM 1761 C C . LYS A 1 221 ? -52.476 -4.768 42.966 1.00 94.88 221 LYS A C 1
ATOM 1763 O O . LYS A 1 221 ? -51.483 -4.231 42.477 1.00 94.88 221 LYS A O 1
ATOM 1768 N N . VAL A 1 222 ? -52.695 -6.080 42.867 1.00 93.00 222 VAL A N 1
ATOM 1769 C CA . VAL A 1 222 ? -51.768 -7.019 42.202 1.00 93.00 222 VAL A CA 1
ATOM 1770 C C . VAL A 1 222 ? -51.551 -6.650 40.726 1.00 93.00 222 VAL A C 1
ATOM 1772 O O . VAL A 1 222 ? -50.428 -6.726 40.220 1.00 93.00 222 VAL A O 1
ATOM 1775 N N . CYS A 1 223 ? -52.591 -6.192 40.021 1.00 92.62 223 CYS A N 1
ATOM 1776 C CA . CYS A 1 223 ? -52.473 -5.727 38.636 1.00 92.62 223 CYS A CA 1
ATOM 1777 C C . CYS A 1 223 ? -51.611 -4.453 38.514 1.00 92.62 223 CYS A C 1
ATOM 1779 O O . CYS A 1 223 ? -50.742 -4.372 37.641 1.00 92.62 223 CYS A O 1
ATOM 1781 N N . VAL A 1 224 ? -51.796 -3.480 39.412 1.00 93.06 224 VAL A N 1
ATOM 1782 C CA . VAL A 1 224 ? -50.995 -2.243 39.475 1.00 93.06 224 VAL A CA 1
ATOM 1783 C C . VAL A 1 224 ? -49.541 -2.541 39.846 1.00 93.06 224 VAL A C 1
ATOM 1785 O O . VAL A 1 224 ? -48.628 -2.027 39.200 1.00 93.06 224 VAL A O 1
ATOM 1788 N N . GLU A 1 225 ? -49.297 -3.409 40.827 1.00 93.69 225 GLU A N 1
ATOM 1789 C CA . GLU A 1 225 ? -47.950 -3.840 41.221 1.00 93.69 225 GLU A CA 1
ATOM 1790 C C . GLU A 1 225 ? -47.218 -4.528 40.058 1.00 93.69 225 GLU A C 1
ATOM 1792 O O . GLU A 1 225 ? -46.075 -4.169 39.758 1.00 93.69 225 GLU A O 1
ATOM 1797 N N . LYS A 1 226 ? -47.903 -5.410 39.314 1.00 93.38 226 LYS A N 1
ATOM 1798 C CA . LYS A 1 226 ? -47.379 -6.025 38.084 1.00 93.38 226 LYS A CA 1
ATOM 1799 C C . LYS A 1 226 ? -47.080 -5.001 36.982 1.00 93.38 226 LYS A C 1
ATOM 1801 O O . LYS A 1 226 ? -46.055 -5.101 36.312 1.00 93.38 226 LYS A O 1
ATOM 1806 N N . LYS A 1 227 ? -47.926 -3.986 36.781 1.00 93.44 227 LYS A N 1
ATOM 1807 C CA . LYS A 1 227 ? -47.634 -2.927 35.795 1.00 93.44 227 LYS A CA 1
ATOM 1808 C C . LYS A 1 227 ? -46.468 -2.031 36.229 1.00 93.44 227 LYS A C 1
ATOM 1810 O O . LYS A 1 227 ? -45.705 -1.579 35.377 1.00 93.44 227 LYS A O 1
ATOM 1815 N N . ASN A 1 228 ? -46.258 -1.862 37.533 1.00 94.56 228 ASN A N 1
ATOM 1816 C CA . ASN A 1 228 ? -45.119 -1.135 38.095 1.00 94.56 228 ASN A CA 1
ATOM 1817 C C . ASN A 1 228 ? -43.795 -1.931 38.085 1.00 94.56 228 ASN A C 1
ATOM 1819 O O . ASN A 1 228 ? -42.729 -1.315 38.181 1.00 94.56 228 ASN A O 1
ATOM 1823 N N . SER A 1 229 ? -43.802 -3.265 37.967 1.00 91.69 229 SER A N 1
ATOM 1824 C CA . SER A 1 229 ? -42.591 -4.027 37.609 1.00 91.69 229 SER A CA 1
ATOM 1825 C C . SER A 1 229 ? -42.331 -3.976 36.103 1.00 91.69 229 SER A C 1
ATOM 1827 O O . SER A 1 229 ? -41.255 -3.530 35.709 1.00 91.69 229 SER A O 1
ATOM 1829 N N . GLU A 1 230 ? -43.331 -4.275 35.262 1.00 92.06 230 GLU A N 1
ATOM 1830 C CA . GLU A 1 230 ? -43.209 -4.208 33.793 1.00 92.06 230 GLU A CA 1
ATOM 1831 C C . GLU A 1 230 ? -42.667 -2.846 33.298 1.00 92.06 230 GLU A C 1
ATOM 1833 O O . GLU A 1 230 ? -41.822 -2.799 32.398 1.00 92.06 230 GLU A O 1
ATOM 1838 N N . LEU A 1 231 ? -43.106 -1.735 33.911 1.00 92.56 231 LEU A N 1
ATOM 1839 C CA . LEU A 1 231 ? -42.623 -0.383 33.609 1.00 92.56 231 LEU A CA 1
ATOM 1840 C C . LEU A 1 231 ? -41.156 -0.161 34.016 1.00 92.56 231 LEU A C 1
ATOM 1842 O O . LEU A 1 231 ? -40.403 0.448 33.255 1.00 92.56 231 LEU A O 1
ATOM 1846 N N . ARG A 1 232 ? -40.728 -0.660 35.183 1.00 93.00 232 ARG A N 1
ATOM 1847 C CA . ARG A 1 232 ? -39.326 -0.552 35.626 1.00 93.00 232 ARG A CA 1
ATOM 1848 C C . ARG A 1 232 ? -38.404 -1.382 34.736 1.00 93.00 232 ARG A C 1
ATOM 1850 O O . ARG A 1 232 ? -37.381 -0.871 34.289 1.00 93.00 232 ARG A O 1
ATOM 1857 N N . ASP A 1 233 ? -38.815 -2.591 34.364 1.00 90.81 233 ASP A N 1
ATOM 1858 C CA . ASP A 1 233 ? -38.061 -3.440 33.435 1.00 90.81 233 ASP A CA 1
ATOM 1859 C C . ASP A 1 233 ? -37.956 -2.806 32.038 1.00 90.81 233 ASP A C 1
ATOM 1861 O O . ASP A 1 233 ? -36.955 -2.972 31.335 1.00 90.81 233 ASP A O 1
ATOM 1865 N N . ALA A 1 234 ? -38.985 -2.077 31.590 1.00 90.56 234 ALA A N 1
ATOM 1866 C CA . ALA A 1 234 ? -38.919 -1.280 30.363 1.00 90.56 234 ALA A CA 1
ATOM 1867 C C . ALA A 1 234 ? -37.916 -0.116 30.488 1.00 90.56 234 ALA A C 1
ATOM 1869 O O . ALA A 1 234 ? -37.064 0.044 29.615 1.00 90.56 234 ALA A O 1
ATOM 1870 N N . GLN A 1 235 ? -37.948 0.638 31.592 1.00 93.19 235 GLN A N 1
ATOM 1871 C CA . GLN A 1 235 ? -37.004 1.732 31.861 1.00 93.19 235 GLN A CA 1
ATOM 1872 C C . GLN A 1 235 ? -35.546 1.244 31.929 1.00 93.19 235 GLN A C 1
ATOM 1874 O O . GLN A 1 235 ? -34.670 1.855 31.315 1.00 93.19 235 GLN A O 1
ATOM 1879 N N . SER A 1 236 ? -35.274 0.115 32.592 1.00 91.94 236 SER A N 1
ATOM 1880 C CA . SER A 1 236 ? -33.933 -0.485 32.638 1.00 91.94 236 SER A CA 1
ATOM 1881 C C . SER A 1 236 ? -33.437 -0.931 31.258 1.00 91.94 236 SER A C 1
ATOM 1883 O O . SER A 1 236 ? -32.272 -0.707 30.929 1.00 91.94 236 SER A O 1
ATOM 1885 N N . ARG A 1 237 ? -34.309 -1.495 30.409 1.00 91.81 237 ARG A N 1
ATOM 1886 C CA . ARG A 1 237 ? -33.957 -1.839 29.017 1.00 91.81 237 ARG A CA 1
ATOM 1887 C C . ARG A 1 237 ? -33.661 -0.599 28.170 1.00 91.81 237 ARG A C 1
ATOM 1889 O O . ARG A 1 237 ? -32.674 -0.603 27.440 1.00 91.81 237 ARG A O 1
ATOM 1896 N N . MET A 1 238 ? -34.440 0.475 28.316 1.00 90.44 238 MET A N 1
ATOM 1897 C CA . MET A 1 238 ? -34.162 1.754 27.647 1.00 90.44 238 MET A CA 1
ATOM 1898 C C . MET A 1 238 ? -32.818 2.358 28.083 1.00 90.44 238 MET A C 1
ATOM 1900 O O . MET A 1 238 ? -32.086 2.876 27.243 1.00 90.44 238 MET A O 1
ATOM 1904 N N . ALA A 1 239 ? -32.463 2.268 29.369 1.00 90.62 239 ALA A N 1
ATOM 1905 C CA . ALA A 1 239 ? -31.176 2.750 29.873 1.00 90.62 239 ALA A CA 1
ATOM 1906 C C . ALA A 1 239 ? -29.986 1.974 29.275 1.00 90.62 239 ALA A C 1
ATOM 1908 O O . ALA A 1 239 ? -29.005 2.588 28.853 1.00 90.62 239 ALA A O 1
ATOM 1909 N N . LEU A 1 240 ? -30.095 0.644 29.167 1.00 91.06 240 LEU A N 1
ATOM 1910 C CA . LEU A 1 240 ? -29.084 -0.197 28.513 1.00 91.06 240 LEU A CA 1
ATOM 1911 C C . LEU A 1 240 ? -28.944 0.134 27.018 1.00 91.06 240 LEU A C 1
ATOM 1913 O O . LEU A 1 240 ? -27.829 0.331 26.542 1.00 91.06 240 LEU A O 1
ATOM 1917 N N . GLN A 1 241 ? -30.058 0.285 26.295 1.00 91.44 241 GLN A N 1
ATOM 1918 C CA . GLN A 1 241 ? -30.044 0.671 24.876 1.00 91.44 241 GLN A CA 1
ATOM 1919 C C . GLN A 1 241 ? -29.454 2.073 24.651 1.00 91.44 241 GLN A C 1
ATOM 1921 O O . GLN A 1 241 ? -28.740 2.292 23.675 1.00 91.44 241 GLN A O 1
ATOM 1926 N N . ALA A 1 242 ? -29.695 3.024 25.559 1.00 90.50 242 ALA A N 1
ATOM 1927 C CA . ALA A 1 242 ? -29.078 4.349 25.499 1.00 90.50 242 ALA A CA 1
ATOM 1928 C C . ALA A 1 242 ? -27.554 4.296 25.727 1.00 90.50 242 ALA A C 1
ATOM 1930 O O . ALA A 1 242 ? -26.808 5.029 25.074 1.00 90.50 242 ALA A O 1
ATOM 1931 N N . GLN A 1 243 ? -27.078 3.411 26.610 1.00 90.75 243 GLN A N 1
ATOM 1932 C CA . GLN A 1 243 ? -25.648 3.175 26.820 1.00 90.75 243 GLN A CA 1
ATOM 1933 C C . GLN A 1 243 ? -24.996 2.502 25.600 1.00 90.75 243 GLN A C 1
ATOM 1935 O O . GLN A 1 243 ? -23.939 2.943 25.151 1.00 90.75 243 GLN A O 1
ATOM 1940 N N . GLU A 1 244 ? -25.638 1.483 25.027 1.00 90.19 244 GLU A N 1
ATOM 1941 C CA . GLU A 1 244 ? -25.184 0.799 23.810 1.00 90.19 244 GLU A CA 1
ATOM 1942 C C . GLU A 1 244 ? -25.114 1.757 22.609 1.00 90.19 244 GLU A C 1
ATOM 1944 O O . GLU A 1 244 ? -24.101 1.802 21.910 1.00 90.19 244 GLU A O 1
ATOM 1949 N N . LEU A 1 245 ? -26.129 2.609 22.426 1.00 92.12 245 LEU A N 1
ATOM 1950 C CA . LEU A 1 245 ? -26.137 3.646 21.393 1.00 92.12 245 LEU A CA 1
ATOM 1951 C C . LEU A 1 245 ? -24.991 4.656 21.571 1.00 92.12 245 LEU A C 1
ATOM 1953 O O . LEU A 1 245 ? -24.373 5.053 20.585 1.00 92.12 245 LEU A O 1
ATOM 1957 N N . ASN A 1 246 ? -24.678 5.060 22.806 1.00 93.00 246 ASN A N 1
ATOM 1958 C CA . ASN A 1 246 ? -23.559 5.964 23.087 1.00 93.00 246 ASN A CA 1
ATOM 1959 C C . ASN A 1 246 ? -22.201 5.299 22.782 1.00 93.00 246 ASN A C 1
ATOM 1961 O O . ASN A 1 246 ? -21.332 5.921 22.170 1.00 93.00 246 ASN A O 1
ATOM 1965 N N . ASN A 1 247 ? -22.046 4.012 23.112 1.00 91.56 247 ASN A N 1
ATOM 1966 C CA . ASN A 1 247 ? -20.860 3.231 22.746 1.00 91.56 247 ASN A CA 1
ATOM 1967 C C . ASN A 1 247 ? -20.705 3.132 21.216 1.00 91.56 247 ASN A C 1
ATOM 1969 O O . ASN A 1 247 ? -19.618 3.382 20.700 1.00 91.56 247 ASN A O 1
ATOM 1973 N N . MET A 1 248 ? -21.792 2.856 20.485 1.00 90.94 248 MET A N 1
ATOM 1974 C CA . MET A 1 248 ? -21.802 2.828 19.014 1.00 90.94 248 MET A CA 1
ATOM 1975 C C . MET A 1 248 ? -21.515 4.200 18.384 1.00 90.94 248 MET A C 1
ATOM 1977 O O . MET A 1 248 ? -20.872 4.287 17.340 1.00 90.94 248 MET A O 1
ATOM 1981 N N . GLN A 1 249 ? -21.958 5.297 19.004 1.00 90.62 249 GLN A N 1
ATOM 1982 C CA . GLN A 1 249 ? -21.586 6.646 18.565 1.00 90.62 249 GLN A CA 1
ATOM 1983 C C . GLN A 1 249 ? -20.097 6.930 18.792 1.00 90.62 249 GLN A C 1
ATOM 1985 O O . GLN A 1 249 ? -19.478 7.594 17.962 1.00 90.62 249 GLN A O 1
ATOM 1990 N N . GLN A 1 250 ? -19.514 6.430 19.882 1.00 89.88 250 GLN A N 1
ATOM 1991 C CA . GLN A 1 250 ? -18.097 6.617 20.178 1.00 89.88 250 GLN A CA 1
ATOM 1992 C C . GLN A 1 250 ? -17.198 5.800 19.237 1.00 89.88 250 GLN A C 1
ATOM 1994 O O . GLN A 1 250 ? -16.285 6.374 18.643 1.00 89.88 250 GLN A O 1
ATOM 1999 N N . THR A 1 251 ? -17.500 4.521 18.997 1.00 88.81 251 THR A N 1
ATOM 2000 C CA . THR A 1 251 ? -16.751 3.704 18.023 1.00 88.81 251 THR A CA 1
ATOM 2001 C C . THR A 1 251 ? -16.869 4.255 16.600 1.00 88.81 251 THR A C 1
ATOM 2003 O O . THR A 1 251 ? -15.881 4.275 15.870 1.00 88.81 251 THR A O 1
ATOM 2006 N N . ASN A 1 252 ? -18.023 4.812 16.212 1.00 89.88 252 ASN A N 1
ATOM 2007 C CA . ASN A 1 252 ? -18.169 5.499 14.924 1.00 89.88 252 ASN A CA 1
ATOM 2008 C C . ASN A 1 252 ? -17.303 6.772 14.805 1.00 89.88 252 ASN A C 1
ATOM 2010 O O . ASN A 1 252 ? -16.831 7.071 13.709 1.00 89.88 252 ASN A O 1
ATOM 2014 N N . ARG A 1 253 ? -17.046 7.512 15.897 1.00 89.19 253 ARG A N 1
ATOM 2015 C CA . ARG A 1 253 ? -16.086 8.641 15.887 1.00 89.19 253 ARG A CA 1
ATOM 2016 C C . ARG A 1 253 ? -14.647 8.158 15.725 1.00 89.19 253 ARG A C 1
ATOM 2018 O O . ARG A 1 253 ? -13.875 8.780 15.003 1.00 89.19 253 ARG A O 1
ATOM 2025 N N . GLU A 1 254 ? -14.295 7.061 16.385 1.00 90.31 254 GLU A N 1
ATOM 2026 C CA . GLU A 1 254 ? -12.959 6.460 16.309 1.00 90.31 254 GLU A CA 1
ATOM 2027 C C . GLU A 1 254 ? -12.683 5.899 14.904 1.00 90.31 254 GLU A C 1
ATOM 2029 O O . GLU A 1 254 ? -11.625 6.168 14.335 1.00 90.31 254 GLU A O 1
ATOM 2034 N N . LEU A 1 255 ? -13.671 5.239 14.289 1.00 90.31 255 LEU A N 1
ATOM 2035 C CA . LEU A 1 255 ? -13.625 4.820 12.884 1.00 90.31 255 LEU A CA 1
ATOM 2036 C C . LEU A 1 255 ? -13.533 6.012 11.921 1.00 90.31 255 LEU A C 1
ATOM 2038 O O . LEU A 1 255 ? -12.738 5.968 10.985 1.00 90.31 255 LEU A O 1
ATOM 2042 N N . ALA A 1 256 ? -14.281 7.097 12.151 1.00 88.25 256 ALA A N 1
ATOM 2043 C CA . ALA A 1 256 ? -14.173 8.307 11.332 1.00 88.25 256 ALA A CA 1
ATOM 2044 C C . ALA A 1 256 ? -12.761 8.922 11.397 1.00 88.25 256 ALA A C 1
ATOM 2046 O O . ALA A 1 256 ? -12.180 9.228 10.357 1.00 88.25 256 ALA A O 1
ATOM 2047 N N . GLY A 1 257 ? -12.170 9.019 12.594 1.00 89.88 257 GLY A N 1
ATOM 2048 C CA . GLY A 1 257 ? -10.790 9.482 12.776 1.00 89.88 257 GLY A CA 1
ATOM 2049 C C . GLY A 1 257 ? -9.747 8.564 12.125 1.00 89.88 257 GLY A C 1
ATOM 2050 O O . GLY A 1 257 ? -8.772 9.051 11.553 1.00 89.88 257 GLY A O 1
ATOM 2051 N N . ALA A 1 258 ? -9.963 7.245 12.143 1.00 89.12 258 ALA A N 1
ATOM 2052 C CA . ALA A 1 258 ? -9.118 6.295 11.418 1.00 89.12 258 ALA A CA 1
ATOM 2053 C C . ALA A 1 258 ? -9.212 6.495 9.893 1.00 89.12 258 ALA A C 1
ATOM 2055 O O . ALA A 1 258 ? -8.183 6.560 9.222 1.00 89.12 258 ALA A O 1
ATOM 2056 N N . CYS A 1 259 ? -10.419 6.679 9.349 1.00 88.12 259 CYS A N 1
ATOM 2057 C CA . CYS A 1 259 ? -10.628 6.986 7.930 1.00 88.12 259 CYS A CA 1
ATOM 2058 C C . CYS A 1 259 ? -10.000 8.327 7.510 1.00 88.12 259 CYS A C 1
ATOM 2060 O O . CYS A 1 259 ? -9.421 8.413 6.428 1.00 88.12 259 CYS A O 1
ATOM 2062 N N . GLU A 1 260 ? -10.064 9.364 8.352 1.00 89.75 260 GLU A N 1
ATOM 2063 C CA . GLU A 1 260 ? -9.376 10.638 8.095 1.00 89.75 260 GLU A CA 1
ATOM 2064 C C . GLU A 1 260 ? -7.851 10.497 8.077 1.00 89.75 260 GLU A C 1
ATOM 2066 O O . GLU A 1 260 ? -7.188 11.206 7.320 1.00 89.75 260 GLU A O 1
ATOM 2071 N N . ASN A 1 261 ? -7.282 9.603 8.888 1.00 90.50 261 ASN A N 1
ATOM 2072 C CA . ASN A 1 261 ? -5.844 9.344 8.880 1.00 90.50 261 ASN A CA 1
ATOM 2073 C C . ASN A 1 261 ? -5.433 8.526 7.651 1.00 90.50 261 ASN A C 1
ATOM 2075 O O . ASN A 1 261 ? -4.582 8.993 6.906 1.00 90.50 261 ASN A O 1
ATOM 2079 N N . TYR A 1 262 ? -6.125 7.427 7.328 1.00 90.06 262 TYR A N 1
ATOM 2080 C CA . TYR A 1 262 ? -5.865 6.679 6.088 1.00 90.06 262 TYR A CA 1
ATOM 2081 C C . TYR A 1 262 ? -6.007 7.537 4.819 1.00 90.06 262 TYR A C 1
ATOM 2083 O O . TYR A 1 262 ? -5.322 7.292 3.828 1.00 90.06 262 TYR A O 1
ATOM 2091 N N . LYS A 1 263 ? -6.868 8.564 4.837 1.00 91.44 263 LYS A N 1
ATOM 2092 C CA . LYS A 1 263 ? -6.972 9.541 3.745 1.00 91.44 263 LYS A CA 1
ATOM 2093 C C . LYS A 1 263 ? -5.730 10.438 3.636 1.00 91.44 263 LYS A C 1
ATOM 2095 O O . LYS A 1 263 ? -5.299 10.698 2.519 1.00 91.44 263 LYS A O 1
ATOM 2100 N N . LYS A 1 264 ? -5.138 10.868 4.758 1.00 89.56 264 LYS A N 1
ATOM 2101 C CA . LYS A 1 264 ? -3.862 11.614 4.773 1.00 89.56 264 LYS A CA 1
ATOM 2102 C C . LYS A 1 264 ? -2.704 10.723 4.332 1.00 89.56 264 LYS A C 1
ATOM 2104 O O . LYS A 1 264 ? -1.947 11.132 3.465 1.00 89.56 264 LYS A O 1
ATOM 2109 N N . ASP A 1 265 ? -2.625 9.495 4.845 1.00 88.06 265 ASP A N 1
ATOM 2110 C CA . ASP A 1 265 ? -1.598 8.518 4.461 1.00 88.06 265 ASP A CA 1
ATOM 2111 C C . ASP A 1 265 ? -1.623 8.253 2.940 1.00 88.06 265 ASP A C 1
ATOM 2113 O O . ASP A 1 265 ? -0.578 8.132 2.299 1.00 88.06 265 ASP A O 1
ATOM 2117 N N . LEU A 1 266 ? -2.822 8.208 2.340 1.00 89.38 266 LEU A N 1
ATOM 2118 C CA . LEU A 1 266 ? -3.008 8.097 0.892 1.00 89.38 266 LEU A CA 1
ATOM 2119 C C . LEU A 1 266 ? -2.578 9.370 0.143 1.00 89.38 266 LEU A C 1
ATOM 2121 O O . LEU A 1 266 ? -1.882 9.265 -0.863 1.00 89.38 266 LEU A O 1
ATOM 2125 N N . GLU A 1 267 ? -2.952 10.557 0.625 1.00 89.06 267 GLU A N 1
ATOM 2126 C CA . GLU A 1 267 ? -2.536 11.843 0.040 1.00 89.06 267 GLU A CA 1
ATOM 2127 C C . GLU A 1 267 ? -1.005 12.022 0.090 1.00 89.06 267 GLU A C 1
ATOM 2129 O O . GLU A 1 267 ? -0.393 12.411 -0.907 1.00 89.06 267 GLU A O 1
ATOM 2134 N N . GLU A 1 268 ? -0.357 11.652 1.198 1.00 89.31 268 GLU A N 1
ATOM 2135 C CA . GLU A 1 268 ? 1.105 11.634 1.334 1.00 89.31 268 GLU A CA 1
ATOM 2136 C C . GLU A 1 268 ? 1.756 10.610 0.386 1.00 89.31 268 GLU A C 1
ATOM 2138 O O . GLU A 1 268 ? 2.761 10.917 -0.263 1.00 89.31 268 GLU A O 1
ATOM 2143 N N . ALA A 1 269 ? 1.160 9.423 0.221 1.00 86.50 269 ALA A N 1
ATOM 2144 C CA . ALA A 1 269 ? 1.628 8.423 -0.739 1.00 86.50 269 ALA A CA 1
ATOM 2145 C C . ALA A 1 269 ? 1.473 8.876 -2.206 1.00 86.50 269 ALA A C 1
ATOM 2147 O O . ALA A 1 269 ? 2.337 8.575 -3.035 1.00 86.50 269 ALA A O 1
ATOM 2148 N N . GLU A 1 270 ? 0.421 9.626 -2.549 1.00 87.50 270 GLU A N 1
ATOM 2149 C CA . GLU A 1 270 ? 0.249 10.214 -3.885 1.00 87.50 270 GLU A CA 1
ATOM 2150 C C . GLU A 1 270 ? 1.242 11.354 -4.157 1.00 87.50 270 GLU A C 1
ATOM 2152 O O . GLU A 1 270 ? 1.772 11.446 -5.271 1.00 87.50 270 GLU A O 1
ATOM 2157 N N . VAL A 1 271 ? 1.582 12.163 -3.147 1.00 89.00 271 VAL A N 1
ATOM 2158 C CA . VAL A 1 271 ? 2.671 13.153 -3.234 1.00 89.00 271 VAL A CA 1
ATOM 2159 C C . VAL A 1 271 ? 4.022 12.458 -3.434 1.00 89.00 271 VAL A C 1
ATOM 2161 O O . VAL A 1 271 ? 4.738 12.791 -4.380 1.00 89.00 271 VAL A O 1
ATOM 2164 N N . ALA A 1 272 ? 4.350 11.442 -2.630 1.00 87.06 272 ALA A N 1
ATOM 2165 C CA . ALA A 1 272 ? 5.601 10.688 -2.759 1.00 87.06 272 ALA A CA 1
ATOM 2166 C C . ALA A 1 272 ? 5.727 9.993 -4.130 1.00 87.06 272 ALA A C 1
ATOM 2168 O O . ALA A 1 272 ? 6.765 10.077 -4.788 1.00 87.06 272 ALA A O 1
ATOM 2169 N N . LYS A 1 273 ? 4.643 9.378 -4.620 1.00 88.75 273 LYS A N 1
ATOM 2170 C CA . LYS A 1 273 ? 4.545 8.824 -5.981 1.00 88.75 273 LYS A CA 1
ATOM 2171 C C . LYS A 1 273 ? 4.793 9.888 -7.054 1.00 88.75 273 LYS A C 1
ATOM 2173 O O . LYS A 1 273 ? 5.463 9.604 -8.044 1.00 88.75 273 LYS A O 1
ATOM 2178 N N . SER A 1 274 ? 4.267 11.098 -6.870 1.00 89.12 274 SER A N 1
ATOM 2179 C CA . SER A 1 274 ? 4.448 12.208 -7.814 1.00 89.12 274 SER A CA 1
ATOM 2180 C C . SER A 1 274 ? 5.896 12.709 -7.842 1.00 89.12 274 SER A C 1
ATOM 2182 O O . SER A 1 274 ? 6.421 12.971 -8.922 1.00 89.12 274 SER A O 1
ATOM 2184 N N . MET A 1 275 ? 6.574 12.755 -6.689 1.00 88.62 275 MET A N 1
ATOM 2185 C CA . MET A 1 275 ? 8.012 13.047 -6.609 1.00 88.62 275 MET A CA 1
ATOM 2186 C C . MET A 1 275 ? 8.847 11.977 -7.325 1.00 88.62 275 MET A C 1
ATOM 2188 O O . MET A 1 275 ? 9.659 12.314 -8.181 1.00 88.62 275 MET A O 1
ATOM 2192 N N . ILE A 1 276 ? 8.586 10.690 -7.072 1.00 88.12 276 ILE A N 1
ATOM 2193 C CA . ILE A 1 276 ? 9.295 9.577 -7.732 1.00 88.12 276 ILE A CA 1
ATOM 2194 C C . ILE A 1 276 ? 9.085 9.598 -9.258 1.00 88.12 276 ILE A C 1
ATOM 2196 O O . ILE A 1 276 ? 10.003 9.288 -10.016 1.00 88.12 276 ILE A O 1
ATOM 2200 N N . LEU A 1 277 ? 7.901 9.988 -9.743 1.00 88.69 277 LEU A N 1
ATOM 2201 C CA . LEU A 1 277 ? 7.645 10.153 -11.181 1.00 88.69 277 LEU A CA 1
ATOM 2202 C C . LEU A 1 277 ? 8.404 11.344 -11.794 1.00 88.69 277 LEU A C 1
ATOM 2204 O O . LEU A 1 277 ? 8.807 11.258 -12.956 1.00 88.69 277 LEU A O 1
ATOM 2208 N N . HIS A 1 278 ? 8.636 12.417 -11.034 1.00 87.81 278 HIS A N 1
ATOM 2209 C CA . HIS A 1 278 ? 9.502 13.524 -11.450 1.00 87.81 278 HIS A CA 1
ATOM 2210 C C . HIS A 1 278 ? 10.966 13.067 -11.508 1.00 87.81 278 HIS A C 1
ATOM 2212 O O . HIS A 1 278 ? 11.581 13.171 -12.563 1.00 87.81 278 HIS A O 1
ATOM 2218 N N . GLU A 1 279 ? 11.489 12.438 -10.450 1.00 88.50 279 GLU A N 1
ATOM 2219 C CA . GLU A 1 279 ? 12.859 11.895 -10.416 1.00 88.50 279 GLU A CA 1
ATOM 2220 C C . GLU A 1 279 ? 13.124 10.891 -11.554 1.00 88.50 279 GLU A C 1
ATOM 2222 O O . GLU A 1 279 ? 14.183 10.917 -12.179 1.00 88.50 279 GLU A O 1
ATOM 2227 N N . LEU A 1 280 ? 12.150 10.030 -11.876 1.00 87.50 280 LEU A N 1
ATOM 2228 C CA . LEU A 1 280 ? 12.220 9.102 -13.012 1.00 87.50 280 LEU A CA 1
ATOM 2229 C C . LEU A 1 280 ? 12.158 9.796 -14.381 1.00 87.50 280 LEU A C 1
ATOM 2231 O O . LEU A 1 280 ? 12.642 9.227 -15.361 1.00 87.50 280 LEU A O 1
ATOM 2235 N N . THR A 1 281 ? 11.565 10.988 -14.464 1.00 88.44 281 THR A N 1
ATOM 2236 C CA . THR A 1 281 ? 11.561 11.811 -15.682 1.00 88.44 281 THR A CA 1
ATOM 2237 C C . THR A 1 281 ? 12.917 12.488 -15.854 1.00 88.44 281 THR A C 1
ATOM 2239 O O . THR A 1 281 ? 13.519 12.369 -16.918 1.00 88.44 281 THR A O 1
ATOM 2242 N N . ASP A 1 282 ? 13.460 13.078 -14.793 1.00 87.50 282 ASP A N 1
ATOM 2243 C CA . ASP A 1 282 ? 14.760 13.758 -14.796 1.00 87.50 282 ASP A CA 1
ATOM 2244 C C . ASP A 1 282 ? 15.905 12.768 -15.083 1.00 87.50 282 ASP A C 1
ATOM 2246 O O . ASP A 1 282 ? 16.769 13.023 -15.922 1.00 87.50 282 ASP A O 1
ATOM 2250 N N . LEU A 1 283 ? 15.865 11.574 -14.475 1.00 88.56 283 LEU A N 1
ATOM 2251 C CA . LEU A 1 283 ? 16.779 10.460 -14.779 1.00 88.56 283 LEU A CA 1
ATOM 2252 C C . LEU A 1 283 ? 16.660 9.948 -16.221 1.00 88.56 283 LEU A C 1
ATOM 2254 O O . LEU A 1 283 ? 17.590 9.306 -16.718 1.00 88.56 283 LEU A O 1
ATOM 2258 N N . LYS A 1 284 ? 15.524 10.181 -16.885 1.00 89.44 284 LYS A N 1
ATOM 2259 C CA . LYS A 1 284 ? 15.301 9.792 -18.279 1.00 89.44 284 LYS A CA 1
ATOM 2260 C C . LYS A 1 284 ? 15.792 10.868 -19.244 1.00 89.44 284 LYS A C 1
ATOM 2262 O O . LYS A 1 284 ? 16.508 10.511 -20.174 1.00 89.44 284 LYS A O 1
ATOM 2267 N N . GLU A 1 285 ? 15.499 12.145 -18.991 1.00 89.56 285 GLU A N 1
ATOM 2268 C CA . GLU A 1 285 ? 16.065 13.259 -19.767 1.00 89.56 285 GLU A CA 1
ATOM 2269 C C . GLU A 1 285 ? 17.610 13.230 -19.678 1.00 89.56 285 GLU A C 1
ATOM 2271 O O . GLU A 1 285 ? 18.277 13.225 -20.710 1.00 89.56 285 GLU A O 1
ATOM 2276 N N . LEU A 1 286 ? 18.190 12.994 -18.490 1.00 89.25 286 LEU A N 1
ATOM 2277 C CA . LEU A 1 286 ? 19.640 12.788 -18.309 1.00 89.25 286 LEU A CA 1
ATOM 2278 C C . LEU A 1 286 ? 20.199 11.562 -19.064 1.00 89.25 286 LEU A C 1
ATOM 2280 O O . LEU A 1 286 ? 21.352 11.564 -19.498 1.00 89.25 286 LEU A O 1
ATOM 2284 N N . HIS A 1 287 ? 19.414 10.491 -19.211 1.00 86.94 287 HIS A N 1
ATOM 2285 C CA . HIS A 1 287 ? 19.831 9.302 -19.961 1.00 86.94 287 HIS A CA 1
ATOM 2286 C C . HIS A 1 287 ? 19.807 9.541 -21.476 1.00 86.94 287 HIS A C 1
ATOM 2288 O O . HIS A 1 287 ? 20.683 9.026 -22.175 1.00 86.94 287 HIS A O 1
ATOM 2294 N N . GLU A 1 288 ? 18.838 10.314 -21.964 1.00 89.62 288 GLU A N 1
ATOM 2295 C CA . GLU A 1 288 ? 18.747 10.764 -23.354 1.00 89.62 288 GLU A CA 1
ATOM 2296 C C . GLU A 1 288 ? 19.877 11.745 -23.701 1.00 89.62 288 GLU A C 1
ATOM 2298 O O . GLU A 1 288 ? 20.571 11.523 -24.693 1.00 89.62 288 GLU A O 1
ATOM 2303 N N . ASP A 1 289 ? 20.177 12.719 -22.836 1.00 88.25 289 ASP A N 1
ATOM 2304 C CA . ASP A 1 289 ? 21.347 13.601 -22.974 1.00 88.25 289 ASP A CA 1
ATOM 2305 C C . ASP A 1 289 ? 22.666 12.810 -23.026 1.00 88.25 289 ASP A C 1
ATOM 2307 O O . ASP A 1 289 ? 23.527 13.070 -23.869 1.00 88.25 289 ASP A O 1
ATOM 2311 N N . LEU A 1 290 ? 22.835 11.812 -22.149 1.00 88.31 290 LEU A N 1
ATOM 2312 C CA . LEU A 1 290 ? 24.033 10.968 -22.133 1.00 88.31 290 LEU A CA 1
ATOM 2313 C C . LEU A 1 290 ? 24.131 10.072 -23.380 1.00 88.31 290 LEU A C 1
ATOM 2315 O O . LEU A 1 290 ? 25.238 9.789 -23.843 1.00 88.31 290 LEU A O 1
ATOM 2319 N N . GLN A 1 291 ? 22.999 9.636 -23.942 1.00 89.50 291 GLN A N 1
ATOM 2320 C CA . GLN A 1 291 ? 22.981 8.901 -25.206 1.00 89.50 291 GLN A CA 1
ATOM 2321 C C . GLN A 1 291 ? 23.372 9.815 -26.377 1.00 89.50 291 GLN A C 1
ATOM 2323 O O . GLN A 1 291 ? 24.237 9.432 -27.161 1.00 89.50 291 GLN A O 1
ATOM 2328 N N . LEU A 1 292 ? 22.831 11.035 -26.451 1.00 88.44 292 LEU A N 1
ATOM 2329 C CA . LEU A 1 292 ? 23.204 12.025 -27.471 1.00 88.44 292 LEU A CA 1
ATOM 2330 C C . LEU A 1 292 ? 24.694 12.396 -27.397 1.00 88.44 292 LEU A C 1
ATOM 2332 O O . LEU A 1 292 ? 25.355 12.491 -28.429 1.00 88.44 292 LEU A O 1
ATOM 2336 N N . GLN A 1 293 ? 25.260 12.528 -26.192 1.00 89.81 293 GLN A N 1
ATOM 2337 C CA . GLN A 1 293 ? 26.708 12.710 -26.012 1.00 89.81 293 GLN A CA 1
ATOM 2338 C C . GLN A 1 293 ? 27.515 11.505 -26.517 1.00 89.81 293 GLN A C 1
ATOM 2340 O O . GLN A 1 293 ? 28.575 11.685 -27.113 1.00 89.81 293 GLN A O 1
ATOM 2345 N N . PHE A 1 294 ? 27.034 10.275 -26.311 1.00 87.88 294 PHE A N 1
ATOM 2346 C CA . PHE A 1 294 ? 27.703 9.074 -26.817 1.00 87.88 294 PHE A CA 1
ATOM 2347 C C . PHE A 1 294 ? 27.610 8.952 -28.348 1.00 87.88 294 PHE A C 1
ATOM 2349 O O . PHE A 1 294 ? 28.565 8.509 -28.989 1.00 87.88 294 PHE A O 1
ATOM 2356 N N . GLU A 1 295 ? 26.493 9.373 -28.941 1.00 89.88 295 GLU A N 1
ATOM 2357 C CA . GLU A 1 295 ? 26.295 9.434 -30.393 1.00 89.88 295 GLU A CA 1
ATOM 2358 C C . GLU A 1 295 ? 27.196 10.503 -31.038 1.00 89.88 295 GLU A C 1
ATOM 2360 O O . GLU A 1 295 ? 27.887 10.193 -32.010 1.00 89.88 295 GLU A O 1
ATOM 2365 N N . ASP A 1 296 ? 27.312 11.705 -30.457 1.00 90.12 296 ASP A N 1
ATOM 2366 C CA . ASP A 1 296 ? 28.260 12.732 -30.923 1.00 90.12 296 ASP A CA 1
ATOM 2367 C C . ASP A 1 296 ? 29.723 12.280 -30.773 1.00 90.12 296 ASP A C 1
ATOM 2369 O O . ASP A 1 296 ? 30.492 12.365 -31.728 1.00 90.12 296 ASP A O 1
ATOM 2373 N N . VAL A 1 297 ? 30.113 11.697 -29.632 1.00 90.62 297 VAL A N 1
ATOM 2374 C CA . VAL A 1 297 ? 31.464 11.126 -29.450 1.00 90.62 297 VAL A CA 1
ATOM 2375 C C . VAL A 1 297 ? 31.746 10.002 -30.456 1.00 90.62 297 VAL A C 1
ATOM 2377 O O . VAL A 1 297 ? 32.877 9.877 -30.934 1.00 90.62 297 VAL A O 1
ATOM 2380 N N . SER A 1 298 ? 30.736 9.216 -30.836 1.00 90.00 298 SER A N 1
ATOM 2381 C CA . SER A 1 298 ? 30.865 8.185 -31.874 1.00 90.00 298 SER A CA 1
ATOM 2382 C C . SER A 1 298 ? 31.041 8.797 -33.270 1.00 90.00 298 SER A C 1
ATOM 2384 O O . SER A 1 298 ? 31.946 8.390 -33.997 1.00 90.00 298 SER A O 1
ATOM 2386 N N . ALA A 1 299 ? 30.273 9.832 -33.620 1.00 87.94 299 ALA A N 1
ATOM 2387 C CA . ALA A 1 299 ? 30.433 10.567 -34.876 1.00 87.94 299 ALA A CA 1
ATOM 2388 C C . ALA A 1 299 ? 31.782 11.315 -34.953 1.00 87.94 299 ALA A C 1
ATOM 2390 O O . ALA A 1 299 ? 32.436 11.333 -35.999 1.00 87.94 299 ALA A O 1
ATOM 2391 N N . GLN A 1 300 ? 32.254 11.885 -33.838 1.00 89.12 300 GLN A N 1
ATOM 2392 C CA . GLN A 1 300 ? 33.600 12.450 -33.730 1.00 89.12 300 GLN A CA 1
ATOM 2393 C C . GLN A 1 300 ? 34.672 11.371 -33.930 1.00 89.12 300 GLN A C 1
ATOM 2395 O O . GLN A 1 300 ? 35.620 11.598 -34.683 1.00 89.12 300 GLN A O 1
ATOM 2400 N N . LYS A 1 301 ? 34.520 10.187 -33.319 1.00 90.50 301 LYS A N 1
ATOM 2401 C CA . LYS A 1 301 ? 35.425 9.043 -33.519 1.00 90.50 301 LYS A CA 1
ATOM 2402 C C . LYS A 1 301 ? 35.495 8.632 -34.991 1.00 90.50 301 LYS A C 1
ATOM 2404 O O . LYS A 1 301 ? 36.599 8.551 -35.521 1.00 90.50 301 LYS A O 1
ATOM 2409 N N . GLU A 1 302 ? 34.360 8.433 -35.660 1.00 89.44 302 GLU A N 1
ATOM 2410 C CA . GLU A 1 302 ? 34.326 8.080 -37.089 1.00 89.44 302 GLU A CA 1
ATOM 2411 C C . GLU A 1 302 ? 34.991 9.159 -37.956 1.00 89.44 302 GLU A C 1
ATOM 2413 O O . GLU A 1 302 ? 35.777 8.847 -38.852 1.00 89.44 302 GLU A O 1
ATOM 2418 N N . LYS A 1 303 ? 34.768 10.441 -37.642 1.00 91.38 303 LYS A N 1
ATOM 2419 C CA . LYS A 1 303 ? 35.440 11.570 -38.301 1.00 91.38 303 LYS A CA 1
ATOM 2420 C C . LYS A 1 303 ? 36.959 11.567 -38.079 1.00 91.38 303 LYS A C 1
ATOM 2422 O O . LYS A 1 303 ? 37.703 11.889 -39.007 1.00 91.38 303 LYS A O 1
ATOM 2427 N N . PHE A 1 304 ? 37.438 11.202 -36.889 1.00 88.69 304 PHE A N 1
ATOM 2428 C CA . PHE A 1 304 ? 38.872 11.044 -36.625 1.00 88.69 304 PHE A CA 1
ATOM 2429 C C . PHE A 1 304 ? 39.460 9.820 -37.337 1.00 88.69 304 PHE A C 1
ATOM 2431 O O . PHE A 1 304 ? 40.542 9.932 -37.906 1.00 88.69 304 PHE A O 1
ATOM 2438 N N . GLU A 1 305 ? 38.758 8.687 -37.379 1.00 92.06 305 GLU A N 1
ATOM 2439 C CA . GLU A 1 305 ? 39.188 7.489 -38.116 1.00 92.06 305 GLU A CA 1
ATOM 2440 C C . GLU A 1 305 ? 39.253 7.753 -39.630 1.00 92.06 305 GLU A C 1
ATOM 2442 O O . GLU A 1 305 ? 40.253 7.418 -40.265 1.00 92.06 305 GLU A O 1
ATOM 2447 N N . ALA A 1 306 ? 38.268 8.456 -40.197 1.00 89.69 306 ALA A N 1
ATOM 2448 C CA . ALA A 1 306 ? 38.298 8.915 -41.587 1.00 89.69 306 ALA A CA 1
ATOM 2449 C C . ALA A 1 306 ? 39.465 9.883 -41.861 1.00 89.69 306 ALA A C 1
ATOM 2451 O O . ALA A 1 306 ? 40.146 9.755 -42.878 1.00 89.69 306 ALA A O 1
ATOM 2452 N N . ASN A 1 307 ? 39.751 10.813 -40.943 1.00 92.69 307 ASN A N 1
ATOM 2453 C CA . ASN A 1 307 ? 40.893 11.725 -41.062 1.00 92.69 307 ASN A CA 1
ATOM 2454 C C . ASN A 1 307 ? 42.243 10.987 -40.959 1.00 92.69 307 ASN A C 1
ATOM 2456 O O . ASN A 1 307 ? 43.178 11.313 -41.682 1.00 92.69 307 ASN A O 1
ATOM 2460 N N . ILE A 1 308 ? 42.350 9.955 -40.114 1.00 89.44 308 ILE A N 1
ATOM 2461 C CA . ILE A 1 308 ? 43.541 9.092 -40.021 1.00 89.44 308 ILE A CA 1
ATOM 2462 C C . ILE A 1 308 ? 43.735 8.293 -41.318 1.00 89.44 308 ILE A C 1
ATOM 2464 O O . ILE A 1 308 ? 44.861 8.199 -41.808 1.00 89.44 308 ILE A O 1
ATOM 2468 N N . LEU A 1 309 ? 42.660 7.765 -41.911 1.00 90.62 309 LEU A N 1
ATOM 2469 C CA . LEU A 1 309 ? 42.713 7.089 -43.212 1.00 90.62 309 LEU A CA 1
ATOM 2470 C C . LEU A 1 309 ? 43.130 8.049 -44.338 1.00 90.62 309 LEU A C 1
ATOM 2472 O O . LEU A 1 309 ? 43.989 7.687 -45.143 1.00 90.62 309 LEU A O 1
ATOM 2476 N N . GLN A 1 310 ? 42.603 9.279 -44.361 1.00 90.81 310 GLN A N 1
ATOM 2477 C CA . GLN A 1 310 ? 43.021 10.306 -45.320 1.00 90.81 310 GLN A CA 1
ATOM 2478 C C . GLN A 1 310 ? 44.500 10.667 -45.140 1.00 90.81 310 GLN A C 1
ATOM 2480 O O . GLN A 1 310 ? 45.258 10.590 -46.100 1.00 90.81 310 GLN A O 1
ATOM 2485 N N . LEU A 1 311 ? 44.946 10.964 -43.915 1.00 91.19 311 LEU A N 1
ATOM 2486 C CA . LEU A 1 311 ? 46.350 11.274 -43.622 1.00 91.19 311 LEU A CA 1
ATOM 2487 C C . LEU A 1 311 ? 47.289 10.105 -43.957 1.00 91.19 311 LEU A C 1
ATOM 2489 O O . LEU A 1 311 ? 48.402 10.333 -44.426 1.00 91.19 311 LEU A O 1
ATOM 2493 N N . SER A 1 312 ? 46.851 8.856 -43.774 1.00 92.81 312 SER A N 1
ATOM 2494 C CA . SER A 1 312 ? 47.610 7.680 -44.213 1.00 92.81 312 SER A CA 1
ATOM 2495 C C . SER A 1 312 ? 47.659 7.558 -45.739 1.00 92.81 312 SER A C 1
ATOM 2497 O O . SER A 1 312 ? 48.680 7.125 -46.270 1.00 92.81 312 SER A O 1
ATOM 2499 N N . SER A 1 313 ? 46.592 7.930 -46.450 1.00 89.38 313 SER A N 1
ATOM 2500 C CA . SER A 1 313 ? 46.573 7.984 -47.916 1.00 89.38 313 SER A CA 1
ATOM 2501 C C . SER A 1 313 ? 47.488 9.091 -48.444 1.00 89.38 313 SER A C 1
ATOM 2503 O O . SER A 1 313 ? 48.284 8.846 -49.348 1.00 89.38 313 SER A O 1
ATOM 2505 N N . ASP A 1 314 ? 47.437 10.279 -47.842 1.00 90.56 314 ASP A N 1
ATOM 2506 C CA . ASP A 1 314 ? 48.277 11.425 -48.195 1.00 90.56 314 ASP A CA 1
ATOM 2507 C C . ASP A 1 314 ? 49.758 11.137 -47.909 1.00 90.56 314 ASP A C 1
ATOM 2509 O O . ASP A 1 314 ? 50.619 11.464 -48.725 1.00 90.56 314 ASP A O 1
ATOM 2513 N N . LEU A 1 315 ? 50.070 10.462 -46.795 1.00 91.19 315 LEU A N 1
ATOM 2514 C CA . LEU A 1 315 ? 51.425 10.004 -46.479 1.00 91.19 315 LEU A CA 1
ATOM 2515 C C . LEU A 1 315 ? 51.926 8.967 -47.493 1.00 91.19 315 LEU A C 1
ATOM 2517 O O . LEU A 1 315 ? 53.047 9.095 -47.978 1.00 91.19 315 LEU A O 1
ATOM 2521 N N . ASN A 1 316 ? 51.099 7.985 -47.866 1.00 92.12 316 ASN A N 1
ATOM 2522 C CA . ASN A 1 316 ? 51.449 7.001 -48.896 1.00 92.12 316 ASN A CA 1
ATOM 2523 C C . ASN A 1 316 ? 51.652 7.663 -50.272 1.00 92.12 316 ASN A C 1
ATOM 2525 O O . ASN A 1 316 ? 52.587 7.310 -50.991 1.00 92.12 316 ASN A O 1
ATOM 2529 N N . ALA A 1 317 ? 50.833 8.659 -50.623 1.00 90.56 317 ALA A N 1
ATOM 2530 C CA . ALA A 1 317 ? 51.019 9.459 -51.832 1.00 90.56 317 ALA A CA 1
ATOM 2531 C C . ALA A 1 317 ? 52.324 10.270 -51.779 1.00 90.56 317 ALA A C 1
ATOM 2533 O O . ALA A 1 317 ? 53.067 10.287 -52.756 1.00 90.56 317 ALA A O 1
ATOM 2534 N N . LYS A 1 318 ? 52.672 10.867 -50.630 1.00 90.69 318 LYS A N 1
ATOM 2535 C CA . LYS A 1 318 ? 53.951 11.576 -50.455 1.00 90.69 318 LYS A CA 1
ATOM 2536 C C . LYS A 1 318 ? 55.159 10.644 -50.459 1.00 90.69 318 LYS A C 1
ATOM 2538 O O . LYS A 1 318 ? 56.193 11.028 -50.990 1.00 90.69 318 LYS A O 1
ATOM 2543 N N . MET A 1 319 ? 55.038 9.418 -49.952 1.00 90.56 319 MET A N 1
ATOM 2544 C CA . MET A 1 319 ? 56.070 8.388 -50.116 1.00 90.56 319 MET A CA 1
ATOM 2545 C C . MET A 1 319 ? 56.258 8.006 -51.589 1.00 90.56 319 MET A C 1
ATOM 2547 O O . MET A 1 319 ? 57.392 7.831 -52.026 1.00 90.56 319 MET A O 1
ATOM 2551 N N . LEU A 1 320 ? 55.174 7.927 -52.368 1.00 90.81 320 LEU A N 1
ATOM 2552 C CA . LEU A 1 320 ? 55.246 7.671 -53.807 1.00 90.81 320 LEU A CA 1
ATOM 2553 C C . LEU A 1 320 ? 55.862 8.856 -54.575 1.00 90.81 320 LEU A C 1
ATOM 2555 O O . LEU A 1 320 ? 56.698 8.631 -55.446 1.00 90.81 320 LEU A O 1
ATOM 2559 N N . ASP A 1 321 ? 55.514 10.098 -54.224 1.00 87.25 321 ASP A N 1
ATOM 2560 C CA . ASP A 1 321 ? 56.165 11.306 -54.756 1.00 87.25 321 ASP A CA 1
ATOM 2561 C C . ASP A 1 321 ? 57.669 11.312 -54.433 1.00 87.25 321 ASP A C 1
ATOM 2563 O O . ASP A 1 321 ? 58.487 11.613 -55.300 1.00 87.25 321 ASP A O 1
ATOM 2567 N N . CYS A 1 322 ? 58.051 10.959 -53.200 1.00 85.81 322 CYS A N 1
ATOM 2568 C CA . CYS A 1 322 ? 59.452 10.843 -52.793 1.00 85.81 322 CYS A CA 1
ATOM 2569 C C . CYS A 1 322 ? 60.191 9.766 -53.593 1.00 85.81 322 CYS A C 1
ATOM 2571 O O . CYS A 1 322 ? 61.260 10.062 -54.114 1.00 85.81 322 CYS A O 1
ATOM 2573 N N . ALA A 1 323 ? 59.611 8.577 -53.778 1.00 88.50 323 ALA A N 1
ATOM 2574 C CA . ALA A 1 323 ? 60.210 7.526 -54.604 1.00 88.50 323 ALA A CA 1
ATOM 2575 C C . ALA A 1 323 ? 60.380 7.967 -56.073 1.00 88.50 323 ALA A C 1
ATOM 2577 O O . ALA A 1 323 ? 61.431 7.750 -56.666 1.00 88.50 323 ALA A O 1
ATOM 2578 N N . GLN A 1 324 ? 59.395 8.671 -56.648 1.00 88.50 324 GLN A N 1
ATOM 2579 C CA . GLN A 1 324 ? 59.510 9.245 -57.998 1.00 88.50 324 GLN A CA 1
ATOM 2580 C C . GLN A 1 324 ? 60.571 10.356 -58.086 1.00 88.50 324 GLN A C 1
ATOM 2582 O O . GLN A 1 324 ? 61.207 10.527 -59.128 1.00 88.50 324 GLN A O 1
ATOM 2587 N N . LEU A 1 325 ? 60.777 11.122 -57.011 1.00 89.25 325 LEU A N 1
ATOM 2588 C CA . LEU A 1 325 ? 61.846 12.117 -56.921 1.00 89.25 325 LEU A CA 1
ATOM 2589 C C . LEU A 1 325 ? 63.224 11.465 -56.746 1.00 89.25 325 LEU A C 1
ATOM 2591 O O . LEU A 1 325 ? 64.179 11.953 -57.341 1.00 89.25 325 LEU A O 1
ATOM 2595 N N . GLU A 1 326 ? 63.332 10.364 -56.002 1.00 86.75 326 GLU A N 1
ATOM 2596 C CA . GLU A 1 326 ? 64.555 9.560 -55.874 1.00 86.75 326 GLU A CA 1
ATOM 2597 C C . GLU A 1 326 ? 64.933 8.921 -57.221 1.00 86.75 326 GLU A C 1
ATOM 2599 O O . GLU A 1 326 ? 66.041 9.163 -57.706 1.00 86.75 326 GLU A O 1
ATOM 2604 N N . ASP A 1 327 ? 63.987 8.260 -57.903 1.00 85.62 327 ASP A N 1
ATOM 2605 C CA . ASP A 1 327 ? 64.136 7.790 -59.292 1.00 85.62 327 ASP A CA 1
ATOM 2606 C C . ASP A 1 327 ? 64.599 8.933 -60.213 1.00 85.62 327 ASP A C 1
ATOM 2608 O O . ASP A 1 327 ? 65.518 8.779 -61.024 1.00 85.62 327 ASP A O 1
ATOM 2612 N N . ARG A 1 328 ? 63.988 10.122 -60.099 1.00 88.75 328 ARG A N 1
ATOM 2613 C CA . ARG A 1 328 ? 64.354 11.277 -60.931 1.00 88.75 328 ARG A CA 1
ATOM 2614 C C . ARG A 1 328 ? 65.756 11.801 -60.615 1.00 88.75 328 ARG A C 1
ATOM 2616 O O . ARG A 1 328 ? 66.459 12.213 -61.540 1.00 88.75 328 ARG A O 1
ATOM 2623 N N . ILE A 1 329 ? 66.165 11.780 -59.349 1.00 85.19 329 ILE A N 1
ATOM 2624 C CA . ILE A 1 329 ? 67.512 12.150 -58.902 1.00 85.19 329 ILE A CA 1
ATOM 2625 C C . ILE A 1 329 ? 68.547 11.136 -59.404 1.00 85.19 329 ILE A C 1
ATOM 2627 O O . ILE A 1 329 ? 69.629 11.564 -59.797 1.00 85.19 329 ILE A O 1
ATOM 2631 N N . GLU A 1 330 ? 68.227 9.843 -59.493 1.00 85.62 330 GLU A N 1
ATOM 2632 C CA . GLU A 1 330 ? 69.120 8.836 -60.090 1.00 85.62 330 GLU A CA 1
ATOM 2633 C C . GLU A 1 330 ? 69.193 8.945 -61.629 1.00 85.62 330 GLU A C 1
ATOM 2635 O O . GLU A 1 330 ? 70.268 8.805 -62.220 1.00 85.62 330 GLU A O 1
ATOM 2640 N N . GLN A 1 331 ? 68.090 9.295 -62.304 1.00 87.31 331 GLN A N 1
ATOM 2641 C CA . GLN A 1 331 ? 68.100 9.543 -63.754 1.00 87.31 331 GLN A CA 1
ATOM 2642 C C . GLN A 1 331 ? 68.844 10.829 -64.155 1.00 87.31 331 GLN A C 1
ATOM 2644 O O . GLN A 1 331 ? 69.388 10.889 -65.260 1.00 87.31 331 GLN A O 1
ATOM 2649 N N . LEU A 1 332 ? 68.912 11.855 -63.298 1.00 85.69 332 LEU A N 1
ATOM 2650 C CA . LEU A 1 332 ? 69.562 13.133 -63.628 1.00 85.69 332 LEU A CA 1
ATOM 2651 C C . LEU A 1 332 ? 71.061 12.991 -63.987 1.00 85.69 332 LEU A C 1
ATOM 2653 O O . LEU A 1 332 ? 71.449 13.499 -65.042 1.00 85.69 332 LEU A O 1
ATOM 2657 N N . PRO A 1 333 ? 71.909 12.270 -63.223 1.00 86.19 333 PRO A N 1
ATOM 2658 C CA . PRO A 1 333 ? 73.269 11.918 -63.636 1.00 86.19 333 PRO A CA 1
ATOM 2659 C C . PRO A 1 333 ? 73.333 11.132 -64.950 1.00 86.19 333 PRO A C 1
ATOM 2661 O O . PRO A 1 333 ? 74.245 11.349 -65.746 1.00 86.19 333 PRO A O 1
ATOM 2664 N N . ILE A 1 334 ? 72.373 10.242 -65.218 1.00 85.62 334 ILE A N 1
ATOM 2665 C CA . ILE A 1 334 ? 72.332 9.451 -66.458 1.00 85.62 334 ILE A CA 1
ATOM 2666 C C . ILE A 1 334 ? 72.030 10.359 -67.662 1.00 85.62 334 ILE A C 1
ATOM 2668 O O . ILE A 1 334 ? 72.662 10.227 -68.712 1.00 85.62 334 ILE A O 1
ATOM 2672 N N . GLU A 1 335 ? 71.105 11.308 -67.525 1.00 84.38 335 GLU A N 1
ATOM 2673 C CA . GLU A 1 335 ? 70.805 12.318 -68.546 1.00 84.38 335 GLU A CA 1
ATOM 2674 C C . GLU A 1 335 ? 71.957 13.309 -68.738 1.00 84.38 335 GLU A C 1
ATOM 2676 O O . GLU A 1 335 ? 72.348 13.567 -69.878 1.00 84.38 335 GLU A O 1
ATOM 2681 N N . ALA A 1 336 ? 72.562 13.799 -67.653 1.00 83.19 336 ALA A N 1
ATOM 2682 C CA . ALA A 1 336 ? 73.729 14.677 -67.702 1.00 83.19 336 ALA A CA 1
ATOM 2683 C C . ALA A 1 336 ? 74.924 13.995 -68.389 1.00 83.19 336 ALA A C 1
ATOM 2685 O O . ALA A 1 336 ? 75.551 14.588 -69.266 1.00 83.19 336 ALA A O 1
ATOM 2686 N N . ASN A 1 337 ? 75.188 12.721 -68.082 1.00 87.81 337 ASN A N 1
ATOM 2687 C CA . ASN A 1 337 ? 76.233 11.937 -68.740 1.00 87.81 337 ASN A CA 1
ATOM 2688 C C . ASN A 1 337 ? 75.907 11.644 -70.213 1.00 87.81 337 ASN A C 1
ATOM 2690 O O . ASN A 1 337 ? 76.807 11.702 -71.051 1.00 87.81 337 ASN A O 1
ATOM 2694 N N . LYS A 1 338 ? 74.638 11.396 -70.576 1.00 88.56 338 LYS A N 1
ATOM 2695 C CA . LYS A 1 338 ? 74.207 11.295 -71.987 1.00 88.56 338 LYS A CA 1
ATOM 2696 C C . LYS A 1 338 ? 74.401 12.619 -72.737 1.00 88.56 338 LYS A C 1
ATOM 2698 O O . LYS A 1 338 ? 74.830 12.592 -73.890 1.00 88.56 338 LYS A O 1
ATOM 2703 N N . ALA A 1 339 ? 74.123 13.756 -72.097 1.00 84.44 339 ALA A N 1
ATOM 2704 C CA . ALA A 1 339 ? 74.316 15.089 -72.666 1.00 84.44 339 ALA A CA 1
ATOM 2705 C C . ALA A 1 339 ? 75.806 15.437 -72.830 1.00 84.44 339 ALA A C 1
ATOM 2707 O O . ALA A 1 339 ? 76.204 15.865 -73.911 1.00 84.44 339 ALA A O 1
ATOM 2708 N N . LEU A 1 340 ? 76.643 15.161 -71.823 1.00 86.00 340 LEU A N 1
ATOM 2709 C CA . LEU A 1 340 ? 78.105 15.274 -71.909 1.00 86.00 340 LEU A CA 1
ATOM 2710 C C . LEU A 1 340 ? 78.674 14.368 -73.005 1.00 86.00 340 LEU A C 1
ATOM 2712 O O . LEU A 1 340 ? 79.401 14.842 -73.869 1.00 86.00 340 LEU A O 1
ATOM 2716 N N . SER A 1 341 ? 78.260 13.100 -73.055 1.00 88.62 341 SER A N 1
ATOM 2717 C CA . SER A 1 341 ? 78.669 12.159 -74.110 1.00 88.62 341 SER A CA 1
ATOM 2718 C C . SER A 1 341 ? 78.160 12.557 -75.499 1.00 88.62 341 SER A C 1
ATOM 2720 O O . SER A 1 341 ? 78.677 12.062 -76.499 1.00 88.62 341 SER A O 1
ATOM 2722 N N . LYS A 1 342 ? 77.122 13.401 -75.598 1.00 88.56 342 LYS A N 1
ATOM 2723 C CA . LYS A 1 342 ? 76.692 14.007 -76.864 1.00 88.56 342 LYS A CA 1
ATOM 2724 C C . LYS A 1 342 ? 77.578 15.198 -77.214 1.00 88.56 342 LYS A C 1
ATOM 2726 O O . LYS A 1 342 ? 78.120 15.200 -78.307 1.00 88.56 342 LYS A O 1
ATOM 2731 N N . LEU A 1 343 ? 77.779 16.141 -76.292 1.00 83.75 343 LEU A N 1
ATOM 2732 C CA . LEU A 1 343 ? 78.663 17.295 -76.490 1.00 83.75 343 LEU A CA 1
ATOM 2733 C C . LEU A 1 343 ? 80.097 16.877 -76.835 1.00 83.75 343 LEU A C 1
ATOM 2735 O O . LEU A 1 343 ? 80.697 17.479 -77.715 1.00 83.75 343 LEU A O 1
ATOM 2739 N N . GLN A 1 344 ? 80.617 15.818 -76.209 1.00 90.12 344 GLN A N 1
ATOM 2740 C CA . GLN A 1 344 ? 81.927 15.259 -76.536 1.00 90.12 344 GLN A CA 1
ATOM 2741 C C . GLN A 1 344 ? 81.961 14.704 -77.968 1.00 90.12 344 GLN A C 1
ATOM 2743 O O . GLN A 1 344 ? 82.850 15.066 -78.724 1.00 90.12 344 GLN A O 1
ATOM 2748 N N . ARG A 1 345 ? 80.974 13.899 -78.386 1.00 86.31 345 ARG A N 1
ATOM 2749 C CA . ARG A 1 345 ? 80.907 13.391 -79.771 1.00 86.31 345 ARG A CA 1
ATOM 2750 C C . ARG A 1 345 ? 80.666 14.489 -80.807 1.00 86.31 345 ARG A C 1
ATOM 2752 O O . ARG A 1 345 ? 81.174 14.393 -81.918 1.00 86.31 345 ARG A O 1
ATOM 2759 N N . ASP A 1 346 ? 79.889 15.513 -80.463 1.00 86.81 346 ASP A N 1
ATOM 2760 C CA . ASP A 1 346 ? 79.661 16.675 -81.324 1.00 86.81 346 ASP A CA 1
ATOM 2761 C C . ASP A 1 346 ? 80.957 17.513 -81.460 1.00 86.81 346 ASP A C 1
ATOM 2763 O O . ASP A 1 346 ? 81.247 18.017 -82.544 1.00 86.81 346 ASP A O 1
ATOM 2767 N N . LEU A 1 347 ? 81.770 17.605 -80.396 1.00 86.88 347 LEU A N 1
ATOM 2768 C CA . LEU A 1 347 ? 83.106 18.217 -80.405 1.00 86.88 347 LEU A CA 1
ATOM 2769 C C . LEU A 1 347 ? 84.102 17.390 -81.232 1.00 86.88 347 LEU A C 1
ATOM 2771 O O . LEU A 1 347 ? 84.695 17.929 -82.160 1.00 86.88 347 LEU A O 1
ATOM 2775 N N . GLU A 1 348 ? 84.224 16.087 -80.969 1.00 87.69 348 GLU A N 1
ATOM 2776 C CA . GLU A 1 348 ? 85.068 15.146 -81.728 1.00 87.69 348 GLU A CA 1
ATOM 2777 C C . GLU A 1 348 ? 84.729 15.176 -83.231 1.00 87.69 348 GLU A C 1
ATOM 2779 O O . GLU A 1 348 ? 85.620 15.189 -84.080 1.00 87.69 348 GLU A O 1
ATOM 2784 N N . ALA A 1 349 ? 83.440 15.258 -83.585 1.00 84.75 349 ALA A N 1
ATOM 2785 C CA . ALA A 1 349 ? 82.995 15.411 -84.970 1.00 84.75 349 ALA A CA 1
ATOM 2786 C C . ALA A 1 349 ? 83.359 16.781 -85.575 1.00 84.75 349 ALA A C 1
ATOM 2788 O O . ALA A 1 349 ? 83.675 16.856 -86.765 1.00 84.75 349 ALA A O 1
ATOM 2789 N N . SER A 1 350 ? 83.342 17.857 -84.781 1.00 83.12 350 SER A N 1
ATOM 2790 C CA . SER A 1 350 ? 83.771 19.193 -85.215 1.00 83.12 350 SER A CA 1
ATOM 2791 C C . SER A 1 350 ? 85.289 19.273 -85.413 1.00 83.12 350 SER A C 1
ATOM 2793 O O . SER A 1 350 ? 85.749 19.912 -86.359 1.00 83.12 350 SER A O 1
ATOM 2795 N N . GLU A 1 351 ? 86.072 18.609 -84.562 1.00 87.00 351 GLU A N 1
ATOM 2796 C CA . GLU A 1 351 ? 87.523 18.466 -84.723 1.00 87.00 351 GLU A CA 1
ATOM 2797 C C . GLU A 1 351 ? 87.850 17.640 -85.976 1.00 87.00 351 GLU A C 1
ATOM 2799 O O . GLU A 1 351 ? 88.690 18.047 -86.782 1.00 87.00 351 GLU A O 1
ATOM 2804 N N . LEU A 1 352 ? 87.118 16.544 -86.216 1.00 85.25 352 LEU A N 1
ATOM 2805 C CA . LEU A 1 352 ? 87.258 15.742 -87.433 1.00 85.25 352 LEU A CA 1
ATOM 2806 C C . LEU A 1 352 ? 86.926 16.555 -88.698 1.00 85.25 352 LEU A C 1
ATOM 2808 O O . LEU A 1 352 ? 87.676 16.493 -89.672 1.00 85.25 352 LEU A O 1
ATOM 2812 N N . GLN A 1 353 ? 85.859 17.366 -88.681 1.00 84.06 353 GLN A N 1
ATOM 2813 C CA . GLN A 1 353 ? 85.541 18.284 -89.784 1.00 84.06 353 GLN A CA 1
ATOM 2814 C C . GLN A 1 353 ? 86.647 19.317 -90.026 1.00 84.06 353 GLN A C 1
ATOM 2816 O O . GLN A 1 353 ? 86.930 19.631 -91.182 1.00 84.06 353 GLN A O 1
ATOM 2821 N N . PHE A 1 354 ? 87.290 19.831 -88.975 1.00 82.56 354 PHE A N 1
ATOM 2822 C CA . PHE A 1 354 ? 88.395 20.781 -89.117 1.00 82.56 354 PHE A CA 1
ATOM 2823 C C . PHE A 1 354 ? 8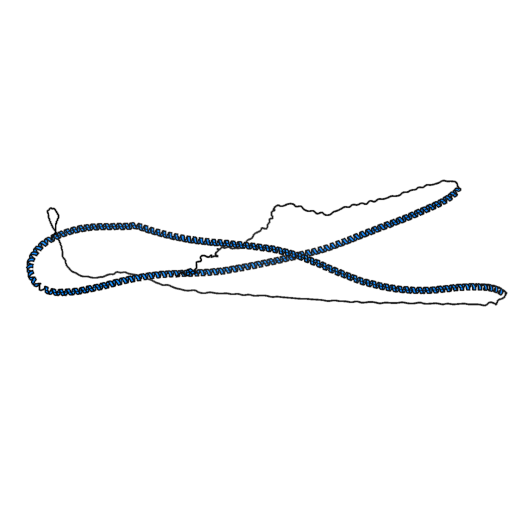9.628 20.125 -89.764 1.00 82.56 354 PHE A C 1
ATOM 2825 O O . PHE A 1 354 ? 90.236 20.698 -90.670 1.00 82.56 354 PHE A O 1
ATOM 2832 N N . VAL A 1 355 ? 89.949 18.885 -89.377 1.00 86.62 355 VAL A N 1
ATOM 2833 C CA . VAL A 1 355 ? 91.011 18.083 -90.013 1.00 86.62 355 VAL A CA 1
ATOM 2834 C C . VAL A 1 355 ? 90.689 17.788 -91.484 1.00 86.62 355 VAL A C 1
ATOM 2836 O O . VAL A 1 355 ? 91.570 17.909 -92.337 1.00 86.62 355 VAL A O 1
ATOM 2839 N N . ASP A 1 356 ? 89.438 17.459 -91.820 1.00 81.69 356 ASP A N 1
ATOM 2840 C CA . ASP A 1 356 ? 89.036 17.211 -93.211 1.00 81.69 356 ASP A CA 1
ATOM 2841 C C . ASP A 1 356 ? 89.016 18.505 -94.053 1.00 81.69 356 ASP A C 1
ATOM 2843 O O . ASP A 1 356 ? 89.417 18.486 -95.216 1.00 81.69 356 ASP A O 1
ATOM 2847 N N . GLN A 1 357 ? 88.651 19.659 -93.474 1.00 83.50 357 GLN A N 1
ATOM 2848 C CA . GLN A 1 357 ? 88.793 20.968 -94.133 1.00 83.50 357 GLN A CA 1
ATOM 2849 C C . GLN A 1 357 ? 90.260 21.322 -94.408 1.00 83.50 357 GLN A C 1
ATOM 2851 O O . GLN A 1 357 ? 90.573 21.797 -95.505 1.00 83.50 357 GLN A O 1
ATOM 2856 N N . GLN A 1 358 ? 91.175 21.045 -93.472 1.00 84.94 358 GLN A N 1
ATOM 2857 C CA . GLN A 1 358 ? 92.610 21.201 -93.721 1.00 84.94 358 GLN A CA 1
ATOM 2858 C C . GLN A 1 358 ? 93.064 20.268 -94.854 1.00 84.94 358 GLN A C 1
ATOM 2860 O O . GLN A 1 358 ? 93.677 20.728 -95.816 1.00 84.94 358 GLN A O 1
ATOM 2865 N N . ARG A 1 359 ? 92.673 18.985 -94.821 1.00 84.56 359 ARG A N 1
ATOM 2866 C CA . ARG A 1 359 ? 92.997 18.006 -95.875 1.00 84.56 359 ARG A CA 1
ATOM 2867 C C . ARG A 1 359 ? 92.479 18.433 -97.255 1.00 84.56 359 ARG A C 1
ATOM 2869 O O . ARG A 1 359 ? 93.190 18.264 -98.247 1.00 84.56 359 ARG A O 1
ATOM 2876 N N . LEU A 1 360 ? 91.267 18.985 -97.333 1.00 83.56 360 LEU A N 1
ATOM 2877 C CA . LEU A 1 360 ? 90.684 19.526 -98.567 1.00 83.56 360 LEU A CA 1
ATOM 2878 C C . LEU A 1 360 ? 91.432 20.776 -99.054 1.00 83.56 360 LEU A C 1
ATOM 2880 O O . LEU A 1 360 ? 91.656 20.917 -100.254 1.00 83.56 360 LEU A O 1
ATOM 2884 N N . THR A 1 361 ? 91.885 21.641 -98.146 1.00 81.31 361 THR A N 1
ATOM 2885 C CA . THR A 1 361 ? 92.706 22.821 -98.477 1.00 81.31 361 THR A CA 1
ATOM 2886 C C . THR A 1 361 ? 94.080 22.406 -99.021 1.00 81.31 361 THR A C 1
ATOM 2888 O O . THR A 1 361 ? 94.523 22.895 -100.067 1.00 81.31 361 THR A O 1
ATOM 2891 N N . ASP A 1 362 ? 94.720 21.421 -98.388 1.00 81.44 362 ASP A N 1
ATOM 2892 C CA . ASP A 1 362 ? 95.990 20.831 -98.829 1.00 81.44 362 ASP A CA 1
ATOM 2893 C C . ASP A 1 362 ? 95.848 20.062 -100.155 1.00 81.44 362 ASP A C 1
ATOM 2895 O O . ASP A 1 362 ? 96.827 19.875 -100.883 1.00 81.44 362 ASP A O 1
ATOM 2899 N N . GLN A 1 363 ? 94.649 19.561 -100.471 1.00 85.19 363 GLN A N 1
ATOM 2900 C CA . GLN A 1 363 ? 94.331 18.915 -101.746 1.00 85.19 363 GLN A CA 1
ATOM 2901 C C . GLN A 1 363 ? 94.107 19.958 -102.852 1.00 85.19 363 GLN A C 1
ATOM 2903 O O . GLN A 1 363 ? 94.785 19.894 -103.876 1.00 85.19 363 GLN A O 1
ATOM 2908 N N . ALA A 1 364 ? 93.257 20.964 -102.625 1.00 81.06 364 ALA A N 1
ATOM 2909 C CA . ALA A 1 364 ? 93.005 22.048 -103.578 1.00 81.06 364 ALA A CA 1
ATOM 2910 C C . ALA A 1 364 ? 94.293 22.806 -103.954 1.00 81.06 364 ALA A C 1
ATOM 2912 O O . ALA A 1 364 ? 94.491 23.183 -105.108 1.00 81.06 364 ALA A O 1
ATOM 2913 N N . THR A 1 365 ? 95.220 22.959 -103.002 1.00 84.00 365 THR A N 1
ATOM 2914 C CA . THR A 1 365 ? 96.552 23.538 -103.252 1.00 84.00 365 THR A CA 1
ATOM 2915 C C . THR A 1 365 ? 97.367 22.702 -104.254 1.00 84.00 365 THR A C 1
ATOM 2917 O O . THR A 1 365 ? 97.992 23.261 -105.154 1.00 84.00 365 THR A O 1
ATOM 2920 N N . ARG A 1 366 ? 97.314 21.364 -104.166 1.00 79.19 366 ARG A N 1
ATOM 2921 C CA . ARG A 1 366 ? 97.972 20.448 -105.121 1.00 79.19 366 ARG A CA 1
ATOM 2922 C C . ARG A 1 366 ? 97.275 20.404 -106.483 1.00 79.19 366 ARG A C 1
ATOM 2924 O O . ARG A 1 366 ? 97.948 20.296 -107.504 1.00 79.19 366 ARG A O 1
ATOM 2931 N N . GLU A 1 367 ? 95.952 20.524 -106.517 1.00 81.62 367 GLU A N 1
ATOM 2932 C CA . GLU A 1 367 ? 95.185 20.600 -107.768 1.00 81.62 367 GLU A CA 1
ATOM 2933 C C . GLU A 1 367 ? 95.479 21.908 -108.528 1.00 81.62 367 GLU A C 1
ATOM 2935 O O . GLU A 1 367 ? 95.683 21.881 -109.741 1.00 81.62 367 GLU A O 1
ATOM 2940 N N . LEU A 1 368 ? 95.645 23.038 -107.830 1.00 83.38 368 LEU A N 1
ATOM 2941 C CA . LEU A 1 368 ? 96.108 24.300 -108.429 1.00 83.38 368 LEU A CA 1
ATOM 2942 C C . LEU A 1 368 ? 97.540 24.215 -108.996 1.00 83.38 368 LEU A C 1
ATOM 2944 O O . LEU A 1 368 ? 97.830 24.835 -110.024 1.00 83.38 368 LEU A O 1
ATOM 2948 N N . GLU A 1 369 ? 98.424 23.438 -108.364 1.00 83.75 369 GLU A N 1
ATOM 2949 C CA . GLU A 1 369 ? 99.777 23.155 -108.868 1.00 83.75 369 GLU A CA 1
ATOM 2950 C C . GLU A 1 369 ? 99.732 22.345 -110.180 1.00 83.75 369 GLU A C 1
ATOM 2952 O O . GLU A 1 369 ? 100.464 22.637 -111.130 1.00 83.75 369 GLU A O 1
ATOM 2957 N N . LEU A 1 370 ? 98.829 21.361 -110.275 1.00 79.31 370 LEU A N 1
ATOM 2958 C CA . LEU A 1 370 ? 98.588 20.598 -111.505 1.00 79.31 370 LEU A CA 1
ATOM 2959 C C . LEU A 1 370 ? 98.020 21.492 -112.618 1.00 79.31 370 LEU A C 1
ATOM 2961 O O . LEU A 1 370 ? 98.621 21.564 -113.690 1.00 79.31 370 LEU A O 1
ATOM 2965 N N . VAL A 1 371 ? 96.958 22.260 -112.349 1.00 79.19 371 VAL A N 1
ATOM 2966 C CA . VAL A 1 371 ? 96.324 23.169 -113.329 1.00 79.19 371 VAL A CA 1
ATOM 2967 C C . VAL A 1 371 ? 97.320 24.194 -113.895 1.00 79.19 371 VAL A C 1
ATOM 2969 O O . VAL A 1 371 ? 97.343 24.450 -115.103 1.00 79.19 371 VAL A O 1
ATOM 2972 N N . ARG A 1 372 ? 98.221 24.740 -113.064 1.00 82.06 372 ARG A N 1
ATOM 2973 C CA . ARG A 1 372 ? 99.328 25.604 -113.528 1.00 82.06 372 ARG A CA 1
ATOM 2974 C C . ARG A 1 372 ? 100.260 24.909 -114.518 1.00 82.06 372 ARG A C 1
ATOM 2976 O O . ARG A 1 372 ? 100.762 25.548 -115.447 1.00 82.06 372 ARG A O 1
ATOM 2983 N N . ASN A 1 373 ? 100.505 23.618 -114.334 1.00 79.62 373 ASN A N 1
ATOM 2984 C CA . ASN A 1 373 ? 101.328 22.830 -115.238 1.00 79.62 373 ASN A CA 1
ATOM 2985 C C . ASN A 1 373 ? 100.591 22.515 -116.551 1.00 79.62 373 ASN A C 1
ATOM 2987 O O . ASN A 1 373 ? 101.206 22.631 -117.616 1.00 79.62 373 ASN A O 1
ATOM 2991 N N . GLU A 1 374 ? 99.280 22.256 -116.528 1.00 81.69 374 GLU A N 1
ATOM 2992 C CA . GLU A 1 374 ? 98.479 22.102 -117.754 1.00 81.69 374 GLU A CA 1
ATOM 2993 C C . GLU A 1 374 ? 98.551 23.347 -118.649 1.00 81.69 374 GLU A C 1
ATOM 2995 O O . GLU A 1 374 ? 98.891 23.250 -119.836 1.00 81.69 374 GLU A O 1
ATOM 3000 N N . ILE A 1 375 ? 98.297 24.523 -118.060 1.00 76.62 375 ILE A N 1
ATOM 3001 C CA . ILE A 1 375 ? 98.258 25.833 -118.733 1.00 76.62 375 ILE A CA 1
ATOM 3002 C C . ILE A 1 375 ? 99.563 26.113 -119.490 1.00 76.62 375 ILE A C 1
ATOM 3004 O O . ILE A 1 375 ? 99.534 26.591 -120.627 1.00 76.62 375 ILE A O 1
ATOM 3008 N N . ASN A 1 376 ? 100.711 25.765 -118.901 1.00 78.19 376 ASN A N 1
ATOM 3009 C CA . ASN A 1 376 ? 102.012 25.940 -119.546 1.00 78.19 376 ASN A CA 1
ATOM 3010 C C . ASN A 1 376 ? 102.176 25.076 -120.812 1.00 78.19 376 ASN A C 1
ATOM 3012 O O . ASN A 1 376 ? 102.789 25.541 -121.772 1.00 78.19 376 ASN A O 1
ATOM 3016 N N . THR A 1 377 ? 101.598 23.867 -120.858 1.00 73.75 377 THR A N 1
ATOM 3017 C CA . THR A 1 377 ? 101.534 23.053 -122.093 1.00 73.75 377 THR A CA 1
ATOM 3018 C C . THR A 1 377 ? 100.593 23.642 -123.140 1.00 73.75 377 THR A C 1
ATOM 3020 O O . THR A 1 377 ? 100.928 23.660 -124.323 1.00 73.75 377 THR A O 1
ATOM 3023 N N . PHE A 1 378 ? 99.411 24.115 -122.732 1.00 79.50 378 PHE A N 1
ATOM 3024 C CA . PHE A 1 378 ? 98.440 24.690 -123.668 1.00 79.50 378 PHE A CA 1
ATOM 3025 C C . PHE A 1 378 ? 98.989 25.936 -124.367 1.00 79.50 378 PHE A C 1
ATOM 3027 O O . PHE A 1 378 ? 98.808 26.089 -125.575 1.00 79.50 378 PHE A O 1
ATOM 3034 N N . LYS A 1 379 ? 99.703 26.795 -123.630 1.00 83.75 379 LYS A N 1
ATOM 3035 C CA . LYS A 1 379 ? 100.256 28.042 -124.167 1.00 83.75 379 LYS A CA 1
ATOM 3036 C C . LYS A 1 379 ? 101.188 27.809 -125.363 1.00 83.75 379 LYS A C 1
ATOM 3038 O O . LYS A 1 379 ? 101.031 28.468 -126.385 1.00 83.75 379 LYS A O 1
ATOM 3043 N N . THR A 1 380 ? 102.086 26.824 -125.285 1.00 72.19 380 THR A N 1
ATOM 3044 C CA . THR A 1 380 ? 103.024 26.513 -126.385 1.00 72.19 380 THR A CA 1
ATOM 3045 C C . THR A 1 380 ? 102.317 26.001 -127.644 1.00 72.19 380 THR A C 1
ATOM 3047 O O . THR A 1 380 ? 102.835 26.154 -128.746 1.00 72.19 380 THR A O 1
ATOM 3050 N N . LEU A 1 381 ? 101.130 25.401 -127.499 1.00 78.06 381 LEU A N 1
ATOM 3051 C CA . LEU A 1 381 ? 100.348 24.847 -128.609 1.00 78.06 381 LEU A CA 1
ATOM 3052 C C . LEU A 1 381 ? 99.476 25.907 -129.315 1.00 78.06 381 LEU A C 1
ATOM 3054 O O . LEU A 1 381 ? 99.099 25.727 -130.474 1.00 78.06 381 LEU A O 1
ATOM 3058 N N . ILE A 1 382 ? 99.188 27.028 -128.646 1.00 76.00 382 ILE A N 1
ATOM 3059 C CA . ILE A 1 382 ? 98.514 28.198 -129.238 1.00 76.00 382 ILE A CA 1
ATOM 3060 C C . ILE A 1 382 ? 99.471 28.934 -130.192 1.00 76.00 382 ILE A C 1
ATOM 3062 O O . ILE A 1 382 ? 99.120 29.156 -131.351 1.00 76.00 382 ILE A O 1
ATOM 3066 N N . GLU A 1 383 ? 100.714 29.172 -129.756 1.00 78.62 383 GLU A N 1
ATOM 3067 C CA . GLU A 1 383 ? 101.783 29.871 -130.504 1.00 78.62 383 GLU A CA 1
ATOM 3068 C C . GLU A 1 383 ? 102.207 29.161 -131.821 1.00 78.62 383 GLU A C 1
ATOM 3070 O O . GLU A 1 383 ? 102.927 29.720 -132.663 1.00 78.62 383 GLU A O 1
ATOM 3075 N N . GLU A 1 384 ? 101.784 27.907 -132.030 1.00 73.00 384 GLU A N 1
ATOM 3076 C CA . GLU A 1 384 ? 101.920 27.192 -133.308 1.00 73.00 384 GLU A CA 1
ATOM 3077 C C . GLU A 1 384 ? 100.664 27.304 -134.194 1.00 73.00 384 GLU A C 1
ATOM 3079 O O . GLU A 1 384 ? 100.782 27.410 -135.418 1.00 73.00 384 GLU A O 1
ATOM 3084 N N . LYS A 1 385 ? 99.458 27.331 -133.604 1.00 78.44 385 LYS A N 1
ATOM 3085 C CA . LYS A 1 385 ? 98.201 27.514 -134.351 1.00 78.44 385 LYS A CA 1
ATOM 3086 C C . LYS A 1 385 ? 98.087 28.907 -134.961 1.00 78.44 385 LYS A C 1
ATOM 3088 O O . LYS A 1 385 ? 97.688 29.020 -136.120 1.00 78.44 385 LYS A O 1
ATOM 3093 N N . GLU A 1 386 ? 98.465 29.947 -134.222 1.00 78.69 386 GLU A N 1
ATOM 3094 C CA . GLU A 1 386 ? 98.389 31.342 -134.685 1.00 78.69 386 GLU A CA 1
ATOM 3095 C C . GLU A 1 386 ? 99.185 31.551 -135.985 1.00 78.69 386 GLU A C 1
ATOM 3097 O O . GLU A 1 386 ? 98.674 32.137 -136.939 1.00 78.69 386 GLU A O 1
ATOM 3102 N N . ARG A 1 387 ? 100.378 30.946 -136.092 1.00 73.00 387 ARG A N 1
ATOM 3103 C CA . ARG A 1 387 ? 101.206 30.982 -137.312 1.00 73.00 387 ARG A CA 1
ATOM 3104 C C . ARG A 1 387 ? 100.562 30.331 -138.539 1.00 73.00 387 ARG A C 1
ATOM 3106 O O . ARG A 1 387 ? 100.909 30.711 -139.652 1.00 73.00 387 ARG A O 1
ATOM 3113 N N . ARG A 1 388 ? 99.632 29.384 -138.369 1.00 75.19 388 ARG A N 1
ATOM 3114 C CA . ARG A 1 388 ? 98.876 28.795 -139.492 1.00 75.19 388 ARG A CA 1
ATOM 3115 C C . ARG A 1 388 ? 97.642 29.624 -139.852 1.00 75.19 388 ARG A C 1
ATOM 3117 O O . ARG A 1 388 ? 97.281 29.686 -141.021 1.00 75.19 388 ARG A O 1
ATOM 3124 N N . HIS A 1 389 ? 97.014 30.273 -138.869 1.00 75.44 389 HIS A N 1
ATOM 3125 C CA . HIS A 1 389 ? 95.778 31.031 -139.081 1.00 75.44 389 HIS A CA 1
ATOM 3126 C C . HIS A 1 389 ? 95.992 32.295 -139.932 1.00 75.44 389 HIS A C 1
ATOM 3128 O O . HIS A 1 389 ? 95.118 32.638 -140.726 1.00 75.44 389 HIS A O 1
ATOM 3134 N N . VAL A 1 390 ? 97.151 32.955 -139.817 1.00 75.06 390 VAL A N 1
ATOM 3135 C CA . VAL A 1 390 ? 97.491 34.129 -140.648 1.00 75.06 390 VAL A CA 1
ATOM 3136 C C . VAL A 1 390 ? 97.458 33.773 -142.139 1.00 75.06 390 VAL A C 1
ATOM 3138 O O . VAL A 1 390 ? 96.758 34.427 -142.903 1.00 75.06 390 VAL A O 1
ATOM 3141 N N . SER A 1 391 ? 98.108 32.673 -142.537 1.00 74.62 391 SER A N 1
ATOM 3142 C CA . SER A 1 391 ? 98.198 32.244 -143.944 1.00 74.62 391 SER A CA 1
ATOM 3143 C C . SER A 1 391 ? 96.857 31.864 -144.591 1.00 74.62 391 SER A C 1
ATOM 3145 O O . SER A 1 391 ? 96.798 31.764 -145.810 1.00 74.62 391 SER A O 1
ATOM 3147 N N . LEU A 1 392 ? 95.806 31.625 -143.799 1.00 73.06 392 LEU A N 1
ATOM 3148 C CA . LEU A 1 392 ? 94.446 31.331 -144.277 1.00 73.06 392 LEU A CA 1
ATOM 3149 C C . LEU A 1 392 ? 93.563 32.586 -144.383 1.00 73.06 392 LEU A C 1
ATOM 3151 O O . LEU A 1 392 ? 92.526 32.553 -145.044 1.00 73.06 392 LEU A O 1
ATOM 3155 N N . SER A 1 393 ? 93.942 33.687 -143.728 1.00 74.62 393 SER A N 1
ATOM 3156 C CA . SER A 1 393 ? 93.125 34.907 -143.682 1.00 74.62 393 SER A CA 1
ATOM 3157 C C . SER A 1 393 ? 93.190 35.709 -144.987 1.00 74.62 393 SER A C 1
ATOM 3159 O O . SER A 1 393 ? 92.201 36.331 -145.383 1.00 74.62 393 SER A O 1
ATOM 3161 N N . ASP A 1 394 ? 94.332 35.670 -145.674 1.00 68.25 394 ASP A N 1
ATOM 3162 C CA . ASP A 1 394 ? 94.546 36.418 -146.917 1.00 68.25 394 ASP A CA 1
ATOM 3163 C C . ASP A 1 394 ? 93.731 35.822 -148.085 1.00 68.25 394 ASP A C 1
ATOM 3165 O O . ASP A 1 394 ? 93.119 36.563 -148.855 1.00 68.25 394 ASP A O 1
ATOM 3169 N N . GLU A 1 395 ? 9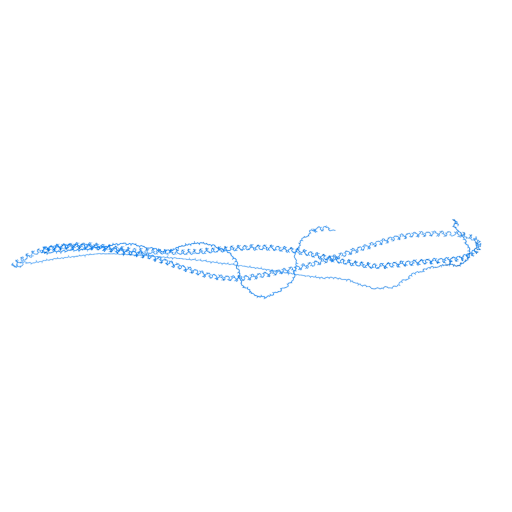3.623 34.488 -148.174 1.00 72.50 395 GLU A N 1
ATOM 3170 C CA . GLU A 1 395 ? 92.768 33.805 -149.163 1.00 72.50 395 GLU A CA 1
ATOM 3171 C C . GLU A 1 395 ? 91.272 34.064 -148.911 1.00 72.50 395 GLU A C 1
ATOM 3173 O O . GLU A 1 395 ? 90.509 34.334 -149.844 1.00 72.50 395 GLU A O 1
ATOM 3178 N N . LEU A 1 396 ? 90.847 34.034 -147.642 1.00 70.38 396 LEU A N 1
ATOM 3179 C CA . LEU A 1 396 ? 89.451 34.245 -147.241 1.00 70.38 396 LEU A CA 1
ATOM 3180 C C . LEU A 1 396 ? 88.937 35.646 -147.620 1.00 70.38 396 LEU A C 1
ATOM 3182 O O . LEU A 1 396 ? 87.754 35.819 -147.925 1.00 70.38 396 LEU A O 1
ATOM 3186 N N . THR A 1 397 ? 89.834 36.632 -147.680 1.00 75.88 397 THR A N 1
ATOM 3187 C CA . THR A 1 397 ? 89.502 38.009 -148.066 1.00 75.88 397 THR A CA 1
ATOM 3188 C C . THR A 1 397 ? 89.015 38.092 -149.522 1.00 75.88 397 THR A C 1
ATOM 3190 O O . THR A 1 397 ? 87.978 38.701 -149.776 1.00 75.88 397 THR A O 1
ATOM 3193 N N . GLN A 1 398 ? 89.664 37.402 -150.473 1.00 66.69 398 GLN A N 1
ATOM 3194 C CA . GLN A 1 398 ? 89.266 37.428 -151.896 1.00 66.69 398 GLN A CA 1
ATOM 3195 C C . GLN A 1 398 ? 87.948 36.686 -152.183 1.00 66.69 398 GLN A C 1
ATOM 3197 O O . GLN A 1 398 ? 87.225 37.027 -153.117 1.00 66.69 398 GLN A O 1
ATOM 3202 N N . MET A 1 399 ? 87.612 35.673 -151.380 1.00 70.31 399 MET A N 1
ATOM 3203 C CA . MET A 1 399 ? 86.319 34.976 -151.466 1.00 70.31 399 MET A CA 1
ATOM 3204 C C . MET A 1 399 ? 85.148 35.837 -150.970 1.00 70.31 399 MET A C 1
ATOM 3206 O O . MET A 1 399 ? 84.017 35.643 -151.414 1.00 70.31 399 MET A O 1
ATOM 3210 N N . THR A 1 400 ? 85.407 36.780 -150.060 1.00 70.75 400 THR A N 1
ATOM 3211 C CA . THR A 1 400 ? 84.356 37.535 -149.362 1.00 70.75 400 THR A CA 1
ATOM 3212 C C . THR A 1 400 ? 83.657 38.547 -150.277 1.00 70.75 400 THR A C 1
ATOM 3214 O O . THR A 1 400 ? 82.431 38.638 -150.241 1.00 70.75 400 THR A O 1
ATOM 3217 N N . GLU A 1 401 ? 84.385 39.239 -151.164 1.00 69.62 401 GLU A N 1
ATOM 3218 C CA . GLU A 1 401 ? 83.789 40.229 -152.085 1.00 69.62 401 GLU A CA 1
ATOM 3219 C C . GLU A 1 401 ? 82.724 39.614 -153.013 1.00 69.62 401 GLU A C 1
ATOM 3221 O O . GLU A 1 401 ? 81.681 40.219 -153.249 1.00 69.62 401 GLU A O 1
ATOM 3226 N N . ARG A 1 402 ? 82.929 38.374 -153.483 1.00 68.38 402 ARG A N 1
ATOM 3227 C CA . ARG A 1 402 ? 81.991 37.680 -154.390 1.00 68.38 402 ARG A CA 1
ATOM 3228 C C . ARG A 1 402 ? 80.717 37.152 -153.732 1.00 68.38 402 ARG A C 1
ATOM 3230 O O . ARG A 1 402 ? 79.788 36.790 -154.449 1.00 68.38 402 ARG A O 1
ATOM 3237 N N . LEU A 1 403 ? 80.667 37.066 -152.404 1.00 72.25 403 LEU A N 1
ATOM 3238 C CA . LEU A 1 403 ? 79.475 36.602 -151.686 1.00 72.25 403 LEU A CA 1
ATOM 3239 C C . LEU A 1 403 ? 78.479 37.732 -151.393 1.00 72.25 403 LEU A C 1
ATOM 3241 O O . LEU A 1 403 ? 77.301 37.447 -151.187 1.00 72.25 403 LEU A O 1
ATOM 3245 N N . SER A 1 404 ? 78.925 38.994 -151.417 1.00 74.44 404 SER A N 1
ATOM 3246 C CA . SER A 1 404 ? 78.090 40.150 -151.064 1.00 74.44 404 SER A CA 1
ATOM 3247 C C . SER A 1 404 ? 76.891 40.324 -152.003 1.00 74.44 404 SER A C 1
ATOM 3249 O O . SER A 1 404 ? 75.768 40.469 -151.535 1.00 74.44 404 SER A O 1
ATOM 3251 N N . GLU A 1 405 ? 77.102 40.241 -153.321 1.00 67.50 405 GLU A N 1
ATOM 3252 C CA . GLU A 1 405 ? 76.067 40.503 -154.342 1.00 67.50 405 GLU A CA 1
ATOM 3253 C C . GLU A 1 405 ? 74.903 39.489 -154.332 1.00 67.50 405 GLU A C 1
ATOM 3255 O O . GLU A 1 405 ? 73.842 39.745 -154.899 1.00 67.50 405 GLU A O 1
ATOM 3260 N N . LEU A 1 406 ? 75.094 38.323 -153.704 1.00 70.69 406 LEU A N 1
ATOM 3261 C CA . LEU A 1 406 ? 74.112 37.233 -153.658 1.00 70.69 406 LEU A CA 1
ATOM 3262 C C . LEU A 1 406 ? 73.245 37.237 -152.388 1.00 70.69 406 LEU A C 1
ATOM 3264 O O . LEU A 1 406 ? 72.222 36.552 -152.356 1.00 70.69 406 LEU A O 1
ATOM 3268 N N . ALA A 1 407 ? 73.631 37.994 -151.356 1.00 74.19 407 ALA A N 1
ATOM 3269 C CA . ALA A 1 407 ? 72.891 38.073 -150.096 1.00 74.19 407 ALA A CA 1
ATOM 3270 C C . ALA A 1 407 ? 71.653 38.982 -150.206 1.00 74.19 407 ALA A C 1
ATOM 3272 O O . ALA A 1 407 ? 70.557 38.574 -149.816 1.00 74.19 407 ALA A O 1
ATOM 3273 N N . ASP A 1 408 ? 71.809 40.166 -150.808 1.00 76.44 408 ASP A N 1
ATOM 3274 C CA . ASP A 1 408 ? 70.798 41.238 -150.845 1.00 76.44 408 ASP A CA 1
ATOM 3275 C C . ASP A 1 408 ? 69.439 40.798 -151.427 1.00 76.44 408 ASP A C 1
ATOM 3277 O O . ASP A 1 408 ? 68.381 41.249 -150.987 1.00 76.44 408 ASP A O 1
ATOM 3281 N N . ILE A 1 409 ? 69.445 39.879 -152.400 1.00 70.12 409 ILE A N 1
ATOM 3282 C CA . ILE A 1 409 ? 68.224 39.351 -153.037 1.00 70.12 409 ILE A CA 1
ATOM 3283 C C . ILE A 1 409 ? 67.451 38.410 -152.092 1.00 70.12 409 ILE A C 1
ATOM 3285 O O . ILE A 1 409 ? 66.223 38.327 -152.159 1.00 70.12 409 ILE A O 1
ATOM 3289 N N . ASN A 1 410 ? 68.153 37.700 -151.207 1.00 74.31 410 ASN A N 1
ATOM 3290 C CA . ASN A 1 410 ? 67.573 36.693 -150.317 1.00 74.31 410 ASN A CA 1
ATOM 3291 C C . ASN A 1 410 ? 66.940 37.318 -149.057 1.00 74.31 410 ASN A C 1
ATOM 3293 O O . ASN A 1 410 ? 65.937 36.812 -148.553 1.00 74.31 410 ASN A O 1
ATOM 3297 N N . GLU A 1 411 ? 67.482 38.450 -148.595 1.00 79.44 411 GLU A N 1
ATOM 3298 C CA . GLU A 1 411 ? 66.994 39.229 -147.445 1.00 79.44 411 GLU A CA 1
ATOM 3299 C C . GLU A 1 411 ? 65.499 39.594 -147.588 1.00 79.44 411 GLU A C 1
ATOM 3301 O O . GLU A 1 411 ? 64.709 39.473 -146.648 1.00 79.44 411 GLU A O 1
ATOM 3306 N N . SER A 1 412 ? 65.076 39.985 -148.799 1.00 75.69 412 SER A N 1
ATOM 3307 C CA . SER A 1 412 ? 63.735 40.533 -149.055 1.00 75.69 412 SER A CA 1
ATOM 3308 C C . SER A 1 412 ? 62.584 39.562 -148.766 1.00 75.69 412 SER A C 1
ATOM 3310 O O . SER A 1 412 ? 61.539 40.003 -148.290 1.00 75.69 412 SER A O 1
ATOM 3312 N N . TYR A 1 413 ? 62.740 38.262 -149.043 1.00 75.19 413 TYR A N 1
ATOM 3313 C CA . TYR A 1 413 ? 61.675 37.264 -148.837 1.00 75.19 413 TYR A CA 1
ATOM 3314 C C . TYR A 1 413 ? 61.587 36.755 -147.387 1.00 75.19 413 TYR A C 1
ATOM 3316 O O . TYR A 1 413 ? 60.561 36.205 -146.982 1.00 75.19 413 TYR A O 1
ATOM 3324 N N . ILE A 1 414 ? 62.640 36.938 -146.586 1.00 77.19 414 ILE A N 1
ATOM 3325 C CA . ILE A 1 414 ? 62.678 36.502 -145.181 1.00 77.19 414 ILE A CA 1
ATOM 3326 C C . ILE A 1 414 ? 61.836 37.436 -144.289 1.00 77.19 414 ILE A C 1
ATOM 3328 O O . ILE A 1 414 ? 61.256 36.997 -143.290 1.00 77.19 414 ILE A O 1
ATOM 3332 N N . ASN A 1 415 ? 61.702 38.707 -144.676 1.00 79.88 415 ASN A N 1
ATOM 3333 C CA . ASN A 1 415 ? 61.021 39.728 -143.878 1.00 79.88 415 ASN A CA 1
ATOM 3334 C C . ASN A 1 415 ? 59.487 39.538 -143.814 1.00 79.88 415 ASN A C 1
ATOM 3336 O O . ASN A 1 415 ? 58.932 39.513 -142.716 1.00 79.88 415 ASN A O 1
ATOM 3340 N N . GLU A 1 416 ? 58.790 39.281 -144.930 1.00 74.38 416 GLU A N 1
ATOM 3341 C CA . GLU A 1 416 ? 57.330 39.019 -144.896 1.00 74.38 416 GLU A CA 1
ATOM 3342 C C . GLU A 1 416 ? 56.970 37.750 -144.092 1.00 74.38 416 GLU A C 1
ATOM 3344 O O . GLU A 1 416 ? 55.965 37.697 -143.370 1.00 74.38 416 GLU A O 1
ATOM 3349 N N . LEU A 1 417 ? 57.814 36.715 -144.181 1.00 78.00 417 LEU A N 1
ATOM 3350 C CA . LEU A 1 417 ? 57.598 35.434 -143.501 1.00 78.00 417 LEU A CA 1
ATOM 3351 C C . LEU A 1 417 ? 57.820 35.521 -141.980 1.00 78.00 417 LEU A C 1
ATOM 3353 O O . LEU A 1 417 ? 57.257 34.727 -141.222 1.00 78.00 417 LEU A O 1
ATOM 3357 N N . THR A 1 418 ? 58.640 36.466 -141.515 1.00 78.25 418 THR A N 1
ATOM 3358 C CA . THR A 1 418 ? 58.910 36.658 -140.082 1.00 78.25 418 THR A CA 1
ATOM 3359 C C . THR A 1 418 ? 57.866 37.548 -139.408 1.00 78.25 418 THR A C 1
ATOM 3361 O O . THR A 1 418 ? 57.410 37.199 -138.315 1.00 78.25 418 THR A O 1
ATOM 3364 N N . GLU A 1 419 ? 57.400 38.619 -140.059 1.00 79.50 419 GLU A N 1
ATOM 3365 C CA . GLU A 1 419 ? 56.365 39.508 -139.501 1.00 79.50 419 GLU A CA 1
ATOM 3366 C C . GLU A 1 419 ? 55.019 38.786 -139.302 1.00 79.50 419 GLU A C 1
ATOM 3368 O O . GLU A 1 419 ? 54.417 38.846 -138.223 1.00 79.50 419 GLU A O 1
ATOM 3373 N N . THR A 1 420 ? 54.572 38.024 -140.306 1.00 75.62 420 THR A N 1
ATOM 3374 C CA . THR A 1 420 ? 53.330 37.230 -140.230 1.00 75.62 420 THR A CA 1
ATOM 3375 C C . THR A 1 420 ? 53.363 36.194 -139.101 1.00 75.62 420 THR A C 1
ATOM 3377 O O . THR A 1 420 ? 52.371 36.007 -138.392 1.00 75.62 420 THR A O 1
ATOM 3380 N N . LYS A 1 421 ? 54.518 35.556 -138.884 1.00 79.56 421 LYS A N 1
ATOM 3381 C CA . LYS A 1 421 ? 54.719 34.536 -137.846 1.00 79.56 421 LYS A CA 1
ATOM 3382 C C . LYS A 1 421 ? 54.795 35.122 -136.432 1.00 79.56 421 LYS A C 1
ATOM 3384 O O . LYS A 1 421 ? 54.312 34.489 -135.492 1.00 79.56 421 LYS A O 1
ATOM 3389 N N . LEU A 1 422 ? 55.358 36.322 -136.277 1.00 82.50 422 LEU A N 1
ATOM 3390 C CA . LEU A 1 422 ? 55.413 37.037 -134.998 1.00 82.50 422 LEU A CA 1
ATOM 3391 C C . LEU A 1 422 ? 54.005 37.362 -134.482 1.00 82.50 422 LEU A C 1
ATOM 3393 O O . LEU A 1 422 ? 53.689 37.092 -133.324 1.00 82.50 422 LEU A O 1
ATOM 3397 N N . LYS A 1 423 ? 53.145 37.894 -135.359 1.00 82.94 423 LYS A N 1
ATOM 3398 C CA . LYS A 1 423 ? 51.816 38.402 -134.992 1.00 82.94 423 LYS A CA 1
ATOM 3399 C C . LYS A 1 423 ? 50.911 37.319 -134.394 1.00 82.94 423 LYS A C 1
ATOM 3401 O O . LYS A 1 423 ? 50.351 37.508 -133.319 1.00 82.94 423 LYS A O 1
ATOM 3406 N N . HIS A 1 424 ? 50.856 36.152 -135.034 1.00 78.25 424 HIS A N 1
ATOM 3407 C CA . HIS A 1 424 ? 50.024 35.034 -134.579 1.00 78.25 424 HIS A CA 1
ATOM 3408 C C . HIS A 1 424 ? 50.552 34.380 -133.285 1.00 78.25 424 HIS A C 1
ATOM 3410 O O . HIS A 1 424 ? 49.785 33.836 -132.493 1.00 78.25 424 HIS A O 1
ATOM 3416 N N . SER A 1 425 ? 51.863 34.475 -133.024 1.00 83.94 425 SER A N 1
ATOM 3417 C CA . SER A 1 425 ? 52.457 33.998 -131.768 1.00 83.94 425 SER A CA 1
ATOM 3418 C C . SER A 1 425 ? 52.120 34.883 -130.562 1.00 83.94 425 SER A C 1
ATOM 3420 O O . SER A 1 425 ? 52.205 34.398 -129.434 1.00 83.94 425 SER A O 1
ATOM 3422 N N . GLN A 1 426 ? 51.752 36.152 -130.775 1.00 86.12 426 GLN A N 1
ATOM 3423 C CA . GLN A 1 426 ? 51.309 37.049 -129.705 1.00 86.12 426 GLN A CA 1
ATOM 3424 C C . GLN A 1 426 ? 49.845 36.777 -129.326 1.00 86.12 426 GLN A C 1
ATOM 3426 O O . GLN A 1 426 ? 49.543 36.616 -128.148 1.00 86.12 426 GLN A O 1
ATOM 3431 N N . GLU A 1 427 ? 48.956 36.621 -130.314 1.00 81.44 427 GLU A N 1
ATOM 3432 C CA . GLU A 1 427 ? 47.522 36.348 -130.096 1.00 81.44 427 GLU A CA 1
ATOM 3433 C C . GLU A 1 427 ? 47.284 35.082 -129.249 1.00 81.44 427 GLU A C 1
ATOM 3435 O O . GLU A 1 427 ? 46.463 35.085 -128.331 1.00 81.44 427 GLU A O 1
ATOM 3440 N N . ILE A 1 428 ? 48.046 34.010 -129.509 1.00 82.38 428 ILE A N 1
ATOM 3441 C CA . ILE A 1 428 ? 47.983 32.761 -128.729 1.00 82.38 428 ILE A CA 1
ATOM 3442 C C . ILE A 1 428 ? 48.449 32.976 -127.279 1.00 82.38 428 ILE A C 1
ATOM 3444 O O . ILE A 1 428 ? 47.898 32.363 -126.364 1.00 82.38 428 ILE A O 1
ATOM 3448 N N . LYS A 1 429 ? 49.442 33.846 -127.052 1.00 87.69 429 LYS A N 1
ATOM 3449 C CA . LYS A 1 429 ? 49.948 34.152 -125.708 1.00 87.69 429 LYS A CA 1
ATOM 3450 C C . LYS A 1 429 ? 48.918 34.940 -124.904 1.00 87.69 429 LYS A C 1
ATOM 3452 O O . LYS A 1 429 ? 48.583 34.535 -123.795 1.00 87.69 429 LYS A O 1
ATOM 3457 N N . ASP A 1 430 ? 48.385 36.014 -125.479 1.00 83.56 430 ASP A N 1
ATOM 3458 C CA . ASP A 1 430 ? 47.422 36.891 -124.803 1.00 83.56 430 ASP A CA 1
ATOM 3459 C C . ASP A 1 430 ? 46.144 36.117 -124.414 1.00 83.56 430 ASP A C 1
ATOM 3461 O O . ASP A 1 430 ? 45.552 36.350 -123.359 1.00 83.56 430 ASP A O 1
ATOM 3465 N N . GLN A 1 431 ? 45.752 35.130 -125.230 1.00 84.06 431 GLN A N 1
ATOM 3466 C CA . GLN A 1 431 ? 44.636 34.228 -124.943 1.00 84.06 431 GLN A CA 1
ATOM 3467 C C . GLN A 1 431 ? 44.961 33.171 -123.867 1.00 84.06 431 GLN A C 1
ATOM 3469 O O . GLN A 1 431 ? 44.067 32.784 -123.113 1.00 84.06 431 GLN A O 1
ATOM 3474 N N . ALA A 1 432 ? 46.214 32.722 -123.750 1.00 82.56 432 ALA A N 1
ATOM 3475 C CA . ALA A 1 432 ? 46.649 31.812 -122.687 1.00 82.56 432 ALA A CA 1
ATOM 3476 C C . ALA A 1 432 ? 46.705 32.518 -121.320 1.00 82.56 432 ALA A C 1
ATOM 3478 O O . ALA A 1 432 ? 46.127 32.016 -120.352 1.00 82.56 432 ALA A O 1
ATOM 3479 N N . ASP A 1 433 ? 47.312 33.708 -121.269 1.00 87.88 433 ASP A N 1
ATOM 3480 C CA . ASP A 1 433 ? 47.407 34.553 -120.070 1.00 87.88 433 ASP A CA 1
ATOM 3481 C C . ASP A 1 433 ? 45.999 34.844 -119.489 1.00 87.88 433 ASP A C 1
ATOM 3483 O O . ASP A 1 433 ? 45.776 34.759 -118.279 1.00 87.88 433 ASP A O 1
ATOM 3487 N N . ALA A 1 434 ? 45.007 35.093 -120.356 1.00 83.62 434 ALA A N 1
ATOM 3488 C CA . ALA A 1 434 ? 43.611 35.310 -119.968 1.00 83.62 434 ALA A CA 1
ATOM 3489 C C . ALA A 1 434 ? 42.928 34.070 -119.348 1.00 83.62 434 ALA A C 1
ATOM 3491 O O . ALA A 1 434 ? 42.139 34.206 -118.408 1.00 83.62 434 ALA A O 1
ATOM 3492 N N . TYR A 1 435 ? 43.226 32.857 -119.831 1.00 86.06 435 TYR A N 1
ATOM 3493 C CA . TYR A 1 435 ? 42.682 31.626 -119.244 1.00 86.06 435 TYR A CA 1
ATOM 3494 C C . TYR A 1 435 ? 43.323 31.281 -117.896 1.00 86.06 435 TYR A C 1
ATOM 3496 O O . TYR A 1 435 ? 42.63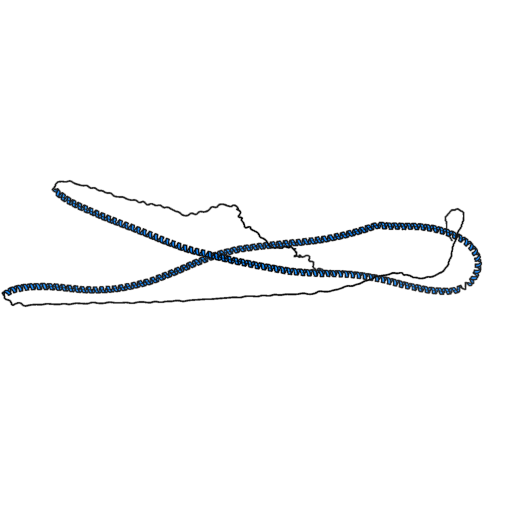5 30.738 -117.027 1.00 86.06 435 TYR A O 1
ATOM 3504 N N . GLU A 1 436 ? 44.602 31.608 -117.682 1.00 88.50 436 GLU A N 1
ATOM 3505 C CA . GLU A 1 436 ? 45.254 31.337 -116.398 1.00 88.50 436 GLU A CA 1
ATOM 3506 C C . GLU A 1 436 ? 44.632 32.157 -115.252 1.00 88.50 436 GLU A C 1
ATOM 3508 O O . GLU A 1 436 ? 44.400 31.608 -114.173 1.00 88.50 436 GLU A O 1
ATOM 3513 N N . ILE A 1 437 ? 44.249 33.416 -115.500 1.00 86.12 437 ILE A N 1
ATOM 3514 C CA . ILE A 1 437 ? 43.543 34.264 -114.518 1.00 86.12 437 ILE A CA 1
ATOM 3515 C C . ILE A 1 437 ? 42.239 33.598 -114.045 1.00 86.12 437 ILE A C 1
ATOM 3517 O O . ILE A 1 437 ? 42.031 33.428 -112.843 1.00 86.12 437 ILE A O 1
ATOM 3521 N N . VAL A 1 438 ? 41.393 33.132 -114.971 1.00 84.38 438 VAL A N 1
ATOM 3522 C CA . VAL A 1 438 ? 40.110 32.475 -114.639 1.00 84.38 438 VAL A CA 1
ATOM 3523 C C . VAL A 1 438 ? 40.323 31.180 -113.840 1.00 84.38 438 VAL A C 1
ATOM 3525 O O . VAL A 1 438 ? 39.551 30.862 -112.932 1.00 84.38 438 VAL A O 1
ATOM 3528 N N . VAL A 1 439 ? 41.394 30.433 -114.128 1.00 84.69 439 VAL A N 1
ATOM 3529 C CA . VAL A 1 439 ? 41.773 29.240 -113.353 1.00 84.69 439 VAL A CA 1
ATOM 3530 C C . VAL A 1 439 ? 42.217 29.607 -111.931 1.00 84.69 439 VAL A C 1
ATOM 3532 O O . VAL A 1 439 ? 41.912 28.862 -110.995 1.00 84.69 439 VAL A O 1
ATOM 3535 N N . GLN A 1 440 ? 42.889 30.744 -111.736 1.00 87.69 440 GLN A N 1
ATOM 3536 C CA . GLN A 1 440 ? 43.275 31.228 -110.407 1.00 87.69 440 GLN A CA 1
ATOM 3537 C C . GLN A 1 440 ? 42.048 31.673 -109.583 1.00 87.69 440 GLN A C 1
ATOM 3539 O O . GLN A 1 440 ? 41.892 31.204 -108.454 1.00 87.69 440 GLN A O 1
ATOM 3544 N N . GLU A 1 441 ? 41.117 32.449 -110.148 1.00 87.19 441 GLU A N 1
ATOM 3545 C CA . GLU A 1 441 ? 39.882 32.885 -109.458 1.00 87.19 441 GLU A CA 1
ATOM 3546 C C . GLU A 1 441 ? 38.991 31.706 -109.013 1.00 87.19 441 GLU A C 1
ATOM 3548 O O . GLU A 1 441 ? 38.478 31.669 -107.885 1.00 87.19 441 GLU A O 1
ATOM 3553 N N . LEU A 1 442 ? 38.837 30.690 -109.872 1.00 85.94 442 LEU A N 1
ATOM 3554 C CA . LEU A 1 442 ? 38.111 29.459 -109.536 1.00 85.94 442 LEU A CA 1
ATOM 3555 C C . LEU A 1 442 ? 38.810 28.662 -108.423 1.00 85.94 442 LEU A C 1
ATOM 3557 O O . LEU A 1 442 ? 38.145 28.070 -107.570 1.00 85.94 442 LEU A O 1
ATOM 3561 N N . LYS A 1 443 ? 40.147 28.667 -108.398 1.00 91.12 443 LYS A N 1
ATOM 3562 C CA . LYS A 1 443 ? 40.958 27.985 -107.381 1.00 91.12 443 LYS A CA 1
ATOM 3563 C C . LYS A 1 443 ? 40.879 28.684 -106.022 1.00 91.12 443 LYS A C 1
ATOM 3565 O O . LYS A 1 443 ? 40.759 27.998 -105.008 1.00 91.12 443 LYS A O 1
ATOM 3570 N N . GLU A 1 444 ? 40.872 30.016 -105.978 1.00 86.94 444 GLU A N 1
ATOM 3571 C CA . GLU A 1 444 ? 40.614 30.769 -104.741 1.00 86.94 444 GLU A CA 1
ATOM 3572 C C . GLU A 1 444 ? 39.194 30.531 -104.214 1.00 86.94 444 GLU A C 1
ATOM 3574 O O . GLU A 1 444 ? 39.009 30.252 -103.026 1.00 86.94 444 GLU A O 1
ATOM 3579 N N . SER A 1 445 ? 38.199 30.546 -105.105 1.00 86.44 445 SER A N 1
ATOM 3580 C CA . SER A 1 445 ? 36.799 30.258 -104.765 1.00 86.44 445 SER A CA 1
ATOM 3581 C C . SER A 1 445 ? 36.626 28.854 -104.167 1.00 86.44 445 SER A C 1
ATOM 3583 O O . SER A 1 445 ? 35.956 28.686 -103.145 1.00 86.44 445 SER A O 1
ATOM 3585 N N . LEU A 1 446 ? 37.284 27.847 -104.755 1.00 87.56 446 LEU A N 1
ATOM 3586 C CA . LEU A 1 446 ? 37.292 26.469 -104.256 1.00 87.56 446 LEU A CA 1
ATOM 3587 C C . LEU A 1 446 ? 38.008 26.344 -102.901 1.00 87.56 446 LEU A C 1
ATOM 3589 O O . LEU A 1 446 ? 37.499 25.675 -102.000 1.00 87.56 446 LEU A O 1
ATOM 3593 N N . ASN A 1 447 ? 39.154 27.011 -102.728 1.00 89.06 447 ASN A N 1
ATOM 3594 C CA . ASN A 1 447 ? 39.880 27.036 -101.455 1.00 89.06 447 ASN A CA 1
ATOM 3595 C C . ASN A 1 447 ? 39.016 27.632 -100.334 1.00 89.06 447 ASN A C 1
ATOM 3597 O O . ASN A 1 447 ? 38.937 27.054 -99.249 1.00 89.06 447 ASN A O 1
ATOM 3601 N N . LYS A 1 448 ? 38.321 28.744 -100.602 1.00 89.00 448 LYS A N 1
ATOM 3602 C CA . LYS A 1 448 ? 37.424 29.393 -99.637 1.00 89.00 448 LYS A CA 1
ATOM 3603 C C . LYS A 1 448 ? 36.274 28.472 -99.220 1.00 89.00 448 LYS A C 1
ATOM 3605 O O . LYS A 1 448 ? 36.094 28.231 -98.029 1.00 89.00 448 LYS A O 1
ATOM 3610 N N . ALA A 1 449 ? 35.585 27.862 -100.188 1.00 85.38 449 ALA A N 1
ATOM 3611 C CA . ALA A 1 449 ? 34.526 26.889 -99.915 1.00 85.38 449 ALA A CA 1
ATOM 3612 C C . ALA A 1 449 ? 35.028 25.664 -99.120 1.00 85.38 449 ALA A C 1
ATOM 3614 O O . ALA A 1 449 ? 34.315 25.144 -98.259 1.00 85.38 449 ALA A O 1
ATOM 3615 N N . SER A 1 450 ? 36.269 25.220 -99.357 1.00 89.94 450 SER A N 1
ATOM 3616 C CA . SER A 1 450 ? 36.892 24.146 -98.575 1.00 89.94 450 SER A CA 1
ATOM 3617 C C . SER A 1 450 ? 37.155 24.557 -97.121 1.00 89.94 450 SER A C 1
ATOM 3619 O O . SER A 1 450 ? 36.948 23.742 -96.220 1.00 89.94 450 SER A O 1
ATOM 3621 N N . VAL A 1 451 ? 37.591 25.796 -96.867 1.00 88.50 451 VAL A N 1
ATOM 3622 C CA . VAL A 1 451 ? 37.776 26.318 -95.500 1.00 88.50 451 VAL A CA 1
ATOM 3623 C C . VAL A 1 451 ? 36.432 26.376 -94.775 1.00 88.50 451 VAL A C 1
ATOM 3625 O O . VAL A 1 451 ? 36.300 25.764 -93.711 1.00 88.50 451 VAL A O 1
ATOM 3628 N N . ASP A 1 452 ? 35.418 26.993 -95.387 1.00 88.06 452 ASP A N 1
ATOM 3629 C CA . ASP A 1 452 ? 34.068 27.109 -94.820 1.00 88.06 452 ASP A CA 1
ATOM 3630 C C . ASP A 1 452 ? 33.483 25.727 -94.463 1.00 88.06 452 ASP A C 1
ATOM 3632 O O . ASP A 1 452 ? 32.952 25.530 -93.365 1.00 88.06 452 ASP A O 1
ATOM 3636 N N . PHE A 1 453 ? 33.662 24.724 -95.333 1.00 86.94 453 PHE A N 1
ATOM 3637 C CA . PHE A 1 453 ? 33.231 23.347 -95.071 1.00 86.94 453 PHE A CA 1
ATOM 3638 C C . PHE A 1 453 ? 33.972 22.700 -93.888 1.00 86.94 453 PHE A C 1
ATOM 3640 O O . PHE A 1 453 ? 33.343 22.049 -93.048 1.00 86.94 453 PHE A O 1
ATOM 3647 N N . THR A 1 454 ? 35.293 22.891 -93.766 1.00 86.12 454 THR A N 1
ATOM 3648 C CA . THR A 1 454 ? 36.044 22.369 -92.606 1.00 86.12 454 THR A CA 1
ATOM 3649 C C . THR A 1 454 ? 35.635 23.037 -91.292 1.00 86.12 454 THR A C 1
ATOM 3651 O O . THR A 1 454 ? 35.526 22.352 -90.271 1.00 86.12 454 THR A O 1
ATOM 3654 N N . GLN A 1 455 ? 35.329 24.337 -91.308 1.00 88.94 455 GLN A N 1
ATOM 3655 C CA . GLN A 1 455 ? 34.872 25.065 -90.125 1.00 88.94 455 GLN A CA 1
ATOM 3656 C C . GLN A 1 455 ? 33.447 24.657 -89.719 1.00 88.94 455 GLN A C 1
ATOM 3658 O O . GLN A 1 455 ? 33.193 24.417 -88.534 1.00 88.94 455 GLN A O 1
ATOM 3663 N N . LEU A 1 456 ? 32.541 24.472 -90.687 1.00 86.50 456 LEU A N 1
ATOM 3664 C CA . LEU A 1 456 ? 31.195 23.941 -90.450 1.00 86.50 456 LEU A CA 1
ATOM 3665 C C . LEU A 1 456 ? 31.249 22.529 -89.844 1.00 86.50 456 LEU A C 1
ATOM 3667 O O . LEU A 1 456 ? 30.577 22.257 -88.848 1.00 86.50 456 LEU A O 1
ATOM 3671 N N . LYS A 1 457 ? 32.109 21.652 -90.383 1.00 89.44 457 LYS A N 1
ATOM 3672 C CA . LYS A 1 457 ? 32.340 20.304 -89.843 1.00 89.44 457 LYS A CA 1
ATOM 3673 C C . LYS A 1 457 ? 32.885 20.342 -88.409 1.00 89.44 457 LYS A C 1
ATOM 3675 O O . LYS A 1 457 ? 32.343 19.655 -87.547 1.00 89.44 457 LYS A O 1
ATOM 3680 N N . SER A 1 458 ? 33.886 21.184 -88.130 1.00 85.81 458 SER A N 1
ATOM 3681 C CA . SER A 1 458 ? 34.410 21.429 -86.772 1.00 85.81 458 SER A CA 1
ATOM 3682 C C . SER A 1 458 ? 33.292 21.781 -85.785 1.00 85.81 458 SER A C 1
ATOM 3684 O O . SER A 1 458 ? 33.211 21.216 -84.692 1.00 85.81 458 SER A O 1
ATOM 3686 N N . ASN A 1 459 ? 32.406 22.697 -86.176 1.00 89.81 459 ASN A N 1
ATOM 3687 C CA . ASN A 1 459 ? 31.333 23.174 -85.308 1.00 89.81 459 ASN A CA 1
ATOM 3688 C C . ASN A 1 459 ? 30.252 22.099 -85.102 1.00 89.81 459 ASN A C 1
ATOM 3690 O O . ASN A 1 459 ? 29.785 21.920 -83.978 1.00 89.81 459 ASN A O 1
ATOM 3694 N N . SER A 1 460 ? 29.930 21.320 -86.140 1.00 85.94 460 SER A N 1
ATOM 3695 C CA . SER A 1 460 ? 29.033 20.162 -86.035 1.00 85.94 460 SER A CA 1
ATOM 3696 C C . SER A 1 460 ? 29.583 19.073 -85.104 1.00 85.94 460 SER A C 1
ATOM 3698 O O . SER A 1 460 ? 28.827 18.504 -84.319 1.00 85.94 460 SER A O 1
ATOM 3700 N N . GLU A 1 461 ? 30.885 18.775 -85.162 1.00 88.88 461 GLU A N 1
ATOM 3701 C CA . GLU A 1 461 ? 31.512 17.776 -84.285 1.00 88.88 461 GLU A CA 1
ATOM 3702 C C . GLU A 1 461 ? 31.594 18.242 -82.824 1.00 88.88 461 GLU A C 1
ATOM 3704 O O . GLU A 1 461 ? 31.447 17.422 -81.916 1.00 88.88 461 GLU A O 1
ATOM 3709 N N . LYS A 1 462 ? 31.787 19.546 -82.579 1.00 87.81 462 LYS A N 1
ATOM 3710 C CA . LYS A 1 462 ? 31.703 20.136 -81.231 1.00 87.81 462 LYS A CA 1
ATOM 3711 C C . LYS A 1 462 ? 30.290 20.025 -80.661 1.00 87.81 462 LYS A C 1
ATOM 3713 O O . LYS A 1 462 ? 30.130 19.443 -79.592 1.00 87.81 462 LYS A O 1
ATOM 3718 N N . LEU A 1 463 ? 29.281 20.489 -81.404 1.00 87.44 463 LEU A N 1
ATOM 3719 C CA . LEU A 1 463 ? 27.877 20.442 -80.982 1.00 87.44 463 LEU A CA 1
ATOM 3720 C C . LEU A 1 463 ? 27.421 19.003 -80.690 1.00 87.44 463 LEU A C 1
ATOM 3722 O O . LEU A 1 463 ? 26.722 18.755 -79.709 1.00 87.44 463 LEU A O 1
ATOM 3726 N N . HIS A 1 464 ? 27.851 18.032 -81.503 1.00 85.81 464 HIS A N 1
ATOM 3727 C CA . HIS A 1 464 ? 27.523 16.626 -81.274 1.00 85.81 464 HIS A CA 1
ATOM 3728 C C . HIS A 1 464 ? 28.160 16.072 -79.988 1.00 85.81 464 HIS A C 1
ATOM 3730 O O . HIS A 1 464 ? 27.480 15.379 -79.235 1.00 85.81 464 HIS A O 1
ATOM 3736 N N . LYS A 1 465 ? 29.424 16.413 -79.691 1.00 88.19 465 LYS A N 1
ATOM 3737 C CA . LYS A 1 465 ? 30.101 16.024 -78.437 1.00 88.19 465 LYS A CA 1
ATOM 3738 C C . LYS A 1 465 ? 29.458 16.665 -77.205 1.00 88.19 465 LYS A C 1
ATOM 3740 O O . LYS A 1 465 ? 29.258 15.980 -76.208 1.00 88.19 465 LYS A O 1
ATOM 3745 N N . GLU A 1 466 ? 29.095 17.941 -77.291 1.00 86.31 466 GLU A N 1
ATOM 3746 C CA . GLU A 1 466 ? 28.385 18.669 -76.232 1.00 86.31 466 GLU A CA 1
ATOM 3747 C C . GLU A 1 466 ? 26.999 18.061 -75.960 1.00 86.31 466 GLU A C 1
ATOM 3749 O O . GLU A 1 466 ? 26.652 17.787 -74.812 1.00 86.31 466 GLU A O 1
ATOM 3754 N N . THR A 1 467 ? 26.254 17.723 -77.018 1.00 82.12 467 THR A N 1
ATOM 3755 C CA . THR A 1 467 ? 24.976 16.999 -76.906 1.00 82.12 467 THR A CA 1
ATOM 3756 C C . THR A 1 467 ? 25.165 15.621 -76.256 1.00 82.12 467 THR A C 1
ATOM 3758 O O . THR A 1 467 ? 24.359 15.216 -75.422 1.00 82.12 467 THR A O 1
ATOM 3761 N N . LEU A 1 468 ? 26.236 14.894 -76.602 1.00 86.62 468 LEU A N 1
ATOM 3762 C CA . LEU A 1 468 ? 26.526 13.572 -76.034 1.00 86.62 468 LEU A CA 1
ATOM 3763 C C . LEU A 1 468 ? 26.838 13.640 -74.528 1.00 86.62 468 LEU A C 1
ATOM 3765 O O . LEU A 1 468 ? 26.421 12.758 -73.776 1.00 86.62 468 LEU A O 1
ATOM 3769 N N . LEU A 1 469 ? 27.537 14.692 -74.086 1.00 87.12 469 LEU A N 1
ATOM 3770 C CA . LEU A 1 469 ? 27.797 14.962 -72.668 1.00 87.12 469 LEU A CA 1
ATOM 3771 C C . LEU A 1 469 ? 26.496 15.264 -71.914 1.00 87.12 469 LEU A C 1
ATOM 3773 O O . LEU A 1 469 ? 26.206 14.590 -70.931 1.00 87.12 469 LEU A O 1
ATOM 3777 N N . GLN A 1 470 ? 25.656 16.171 -72.426 1.00 85.81 470 GLN A N 1
ATOM 3778 C CA . GLN A 1 470 ? 24.357 16.492 -71.814 1.00 85.81 470 GLN A CA 1
ATOM 3779 C C . GLN A 1 470 ? 23.437 15.261 -71.708 1.00 85.81 470 GLN A C 1
ATOM 3781 O O . GLN A 1 470 ? 22.780 15.060 -70.687 1.00 85.81 470 GLN A O 1
ATOM 3786 N N . VAL A 1 471 ? 23.417 14.394 -72.728 1.00 86.50 471 VAL A N 1
ATOM 3787 C CA . VAL A 1 471 ? 22.683 13.115 -72.682 1.00 86.50 471 VAL A CA 1
ATOM 3788 C C . VAL A 1 471 ? 23.259 12.174 -71.619 1.00 86.50 471 VAL A C 1
ATOM 3790 O O . VAL A 1 471 ? 22.489 11.510 -70.926 1.00 86.50 471 VAL A O 1
ATOM 3793 N N . SER A 1 472 ? 24.583 12.143 -71.446 1.00 88.50 472 SER A N 1
ATOM 3794 C CA . SER A 1 472 ? 25.244 11.317 -70.426 1.00 88.50 472 SER A CA 1
ATOM 3795 C C . SER A 1 472 ? 24.907 11.793 -69.008 1.00 88.50 472 SER A C 1
ATOM 3797 O O . SER A 1 472 ? 24.478 10.985 -68.188 1.00 88.50 472 SER A O 1
ATOM 3799 N N . GLU A 1 473 ? 24.985 13.101 -68.741 1.00 86.94 473 GLU A N 1
ATOM 3800 C CA . GLU A 1 473 ? 24.596 13.698 -67.451 1.00 86.94 473 GLU A CA 1
ATOM 3801 C C . GLU A 1 473 ? 23.117 13.456 -67.108 1.00 86.94 473 GLU A C 1
ATOM 3803 O O . GLU A 1 473 ? 22.768 13.185 -65.958 1.00 86.94 473 GLU A O 1
ATOM 3808 N N . LEU A 1 474 ? 22.223 13.558 -68.099 1.00 88.44 474 LEU A N 1
ATOM 3809 C CA . LEU A 1 474 ? 20.797 13.276 -67.913 1.00 88.44 474 LEU A CA 1
ATOM 3810 C C . LEU A 1 474 ? 20.534 11.784 -67.670 1.00 88.44 474 LEU A C 1
ATOM 3812 O O . LEU A 1 474 ? 19.646 11.441 -66.888 1.00 88.44 474 LEU A O 1
ATOM 3816 N N . GLN A 1 475 ? 21.302 10.896 -68.303 1.00 89.19 475 GLN A N 1
ATOM 3817 C CA . GLN A 1 475 ? 21.209 9.455 -68.083 1.00 89.19 475 GLN A CA 1
ATOM 3818 C C . GLN A 1 475 ? 21.740 9.051 -66.698 1.00 89.19 475 GLN A C 1
ATOM 3820 O O . GLN A 1 475 ? 21.140 8.191 -66.052 1.00 89.19 475 GLN A O 1
ATOM 3825 N N . GLU A 1 476 ? 22.800 9.694 -66.207 1.00 86.25 476 GLU A N 1
ATOM 3826 C CA . GLU A 1 476 ? 23.330 9.494 -64.853 1.00 86.25 476 GLU A CA 1
ATOM 3827 C C . GLU A 1 476 ? 22.331 9.967 -63.782 1.00 86.25 476 GLU A C 1
ATOM 3829 O O . GLU A 1 476 ? 21.937 9.176 -62.922 1.00 86.25 476 GLU A O 1
ATOM 3834 N N . LYS A 1 477 ? 21.788 11.186 -63.917 1.00 90.06 477 LYS A N 1
ATOM 3835 C CA . LYS A 1 477 ? 20.699 11.702 -63.058 1.00 90.06 477 LYS A CA 1
ATOM 3836 C C . LYS A 1 477 ? 19.457 10.802 -63.074 1.00 90.06 477 LYS A C 1
ATOM 3838 O O . LYS A 1 477 ? 18.807 10.619 -62.046 1.00 90.06 477 LYS A O 1
ATOM 3843 N N . LEU A 1 478 ? 19.121 10.196 -64.216 1.00 88.81 478 LEU A N 1
ATOM 3844 C CA . LEU A 1 478 ? 18.008 9.246 -64.305 1.00 88.81 478 LEU A CA 1
ATOM 3845 C C . LEU A 1 478 ? 18.288 7.946 -63.529 1.00 88.81 478 LEU A C 1
ATOM 3847 O O . LEU A 1 478 ? 17.383 7.428 -62.873 1.00 88.81 478 LEU A O 1
ATOM 3851 N N . ILE A 1 479 ? 19.520 7.431 -63.571 1.00 89.88 479 ILE A N 1
ATOM 3852 C CA . ILE A 1 479 ? 19.942 6.258 -62.786 1.00 89.88 479 ILE A CA 1
ATOM 3853 C C . ILE A 1 479 ? 19.893 6.577 -61.284 1.00 89.88 479 ILE A C 1
ATOM 3855 O O . ILE A 1 479 ? 19.344 5.788 -60.512 1.00 89.88 479 ILE A O 1
ATOM 3859 N N . GLU A 1 480 ? 20.381 7.750 -60.879 1.00 88.81 480 GLU A N 1
ATOM 3860 C CA . GLU A 1 480 ? 20.323 8.241 -59.498 1.00 88.81 480 GLU A CA 1
ATOM 3861 C C . GLU A 1 480 ? 18.873 8.349 -58.989 1.00 88.81 480 GLU A C 1
ATOM 3863 O O . GLU A 1 480 ? 18.532 7.769 -57.955 1.00 88.81 480 GLU A O 1
ATOM 3868 N N . MET A 1 481 ? 17.975 8.986 -59.750 1.00 88.88 481 MET A N 1
ATOM 3869 C CA . MET A 1 481 ? 16.551 9.095 -59.397 1.00 88.88 481 MET A CA 1
ATOM 3870 C C . MET A 1 481 ? 15.842 7.734 -59.296 1.00 88.88 481 MET A C 1
ATOM 3872 O O . MET A 1 481 ? 14.963 7.556 -58.446 1.00 88.88 481 MET A O 1
ATOM 3876 N N . VAL A 1 482 ? 16.199 6.765 -60.146 1.00 89.94 482 VAL A N 1
ATOM 3877 C CA . VAL A 1 482 ? 15.650 5.398 -60.087 1.00 89.94 482 VAL A CA 1
ATOM 3878 C C . VAL A 1 482 ? 16.171 4.649 -58.857 1.00 89.94 482 VAL A C 1
ATOM 3880 O O . VAL A 1 482 ? 15.380 3.994 -58.175 1.00 89.94 482 VAL A O 1
ATOM 3883 N N . SER A 1 483 ? 17.456 4.797 -58.523 1.00 88.38 483 SER A N 1
ATOM 3884 C CA . SER A 1 483 ? 18.053 4.260 -57.293 1.00 88.38 483 SER A CA 1
ATOM 3885 C C . SER A 1 483 ? 17.370 4.834 -56.045 1.00 88.38 483 SER A C 1
ATOM 3887 O O . SER A 1 483 ? 16.877 4.085 -55.198 1.00 88.38 483 SER A O 1
ATOM 3889 N N . HIS A 1 484 ? 17.211 6.160 -55.984 1.00 88.12 484 HIS A N 1
ATOM 3890 C CA . HIS A 1 484 ? 16.515 6.850 -54.898 1.00 88.12 484 HIS A CA 1
ATOM 3891 C C . HIS A 1 484 ? 15.074 6.345 -54.716 1.00 88.12 484 HIS A C 1
ATOM 3893 O O . HIS A 1 484 ? 14.670 6.031 -53.595 1.00 88.12 484 HIS A O 1
ATOM 3899 N N . ARG A 1 485 ? 14.309 6.177 -55.808 1.00 88.31 485 ARG A N 1
ATOM 3900 C CA . ARG A 1 485 ? 12.960 5.585 -55.734 1.00 88.31 485 ARG A CA 1
ATOM 3901 C C . ARG A 1 485 ? 12.989 4.150 -55.207 1.00 88.31 485 ARG A C 1
ATOM 3903 O O . ARG A 1 485 ? 12.165 3.819 -54.360 1.00 88.31 485 ARG A O 1
ATOM 3910 N N . SER A 1 486 ? 13.917 3.312 -55.672 1.00 91.19 486 SER A N 1
ATOM 3911 C CA . SER A 1 486 ? 14.041 1.926 -55.197 1.00 91.19 486 SER A CA 1
ATOM 3912 C C . SER A 1 486 ? 14.282 1.875 -53.684 1.00 91.19 486 SER A C 1
ATOM 3914 O O . SER A 1 486 ? 13.622 1.114 -52.976 1.00 91.19 486 SER A O 1
ATOM 3916 N N . ASN A 1 487 ? 15.151 2.751 -53.173 1.00 90.38 487 ASN A N 1
ATOM 3917 C CA . ASN A 1 487 ? 15.441 2.869 -51.743 1.00 90.38 487 ASN A CA 1
ATOM 3918 C C . ASN A 1 487 ? 14.215 3.347 -50.941 1.00 90.38 487 ASN A C 1
ATOM 3920 O O . ASN A 1 487 ? 13.942 2.817 -49.864 1.00 90.38 487 ASN 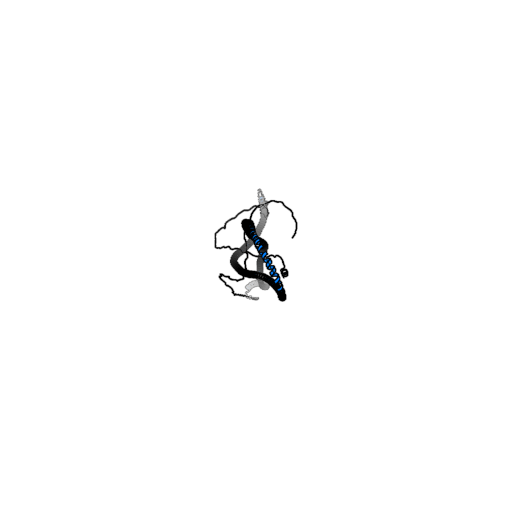A O 1
ATOM 3924 N N . GLN A 1 488 ? 13.429 4.290 -51.475 1.00 90.50 488 GLN A N 1
ATOM 3925 C CA . GLN A 1 488 ? 12.163 4.716 -50.864 1.00 90.50 488 GLN A CA 1
ATOM 3926 C C . GLN A 1 488 ? 11.107 3.597 -50.862 1.00 90.50 488 GLN A C 1
ATOM 3928 O O . GLN A 1 488 ? 10.442 3.385 -49.849 1.00 90.50 488 GLN A O 1
ATOM 3933 N N . GLU A 1 489 ? 10.964 2.842 -51.954 1.00 90.12 489 GLU A N 1
ATOM 3934 C CA . GLU A 1 489 ? 10.042 1.701 -52.028 1.00 90.12 489 GLU A CA 1
ATOM 3935 C C . GLU A 1 489 ? 10.442 0.554 -51.086 1.00 90.12 489 GLU A C 1
ATOM 3937 O O . GLU A 1 489 ? 9.569 -0.152 -50.579 1.00 90.12 489 GLU A O 1
ATOM 3942 N N . GLU A 1 490 ? 11.736 0.348 -50.833 1.00 89.19 490 GLU A N 1
ATOM 3943 C CA . GLU A 1 490 ? 12.199 -0.558 -49.779 1.00 89.19 490 GLU A CA 1
ATOM 3944 C C . GLU A 1 490 ? 11.914 -0.022 -48.377 1.00 89.19 490 GLU A C 1
ATOM 3946 O O . GLU A 1 490 ? 11.409 -0.773 -47.544 1.00 89.19 490 GLU A O 1
ATOM 3951 N N . LEU A 1 491 ? 12.186 1.258 -48.108 1.00 86.81 491 LEU A N 1
ATOM 3952 C CA . LEU A 1 491 ? 11.913 1.872 -46.807 1.00 86.81 491 LEU A CA 1
ATOM 3953 C C . LEU A 1 491 ? 10.424 1.769 -46.443 1.00 86.81 491 LEU A C 1
ATOM 3955 O O . LEU A 1 491 ? 10.092 1.362 -45.332 1.00 86.81 491 LEU A O 1
ATOM 3959 N N . ILE A 1 492 ? 9.529 2.031 -47.400 1.00 88.00 492 ILE A N 1
ATOM 3960 C CA . ILE A 1 492 ? 8.075 1.877 -47.229 1.00 88.00 492 ILE A CA 1
ATOM 3961 C C . ILE A 1 492 ? 7.697 0.419 -46.910 1.00 88.00 492 ILE A C 1
ATOM 3963 O O . ILE A 1 492 ? 6.854 0.190 -46.045 1.00 88.00 492 ILE A O 1
ATOM 3967 N N . LYS A 1 493 ? 8.334 -0.578 -47.543 1.00 91.50 493 LYS A N 1
ATOM 3968 C CA . LYS A 1 493 ? 8.105 -2.005 -47.227 1.00 91.50 493 LYS A CA 1
ATOM 3969 C C . LYS A 1 493 ? 8.611 -2.374 -45.830 1.00 91.50 493 LYS A C 1
ATOM 3971 O O . LYS A 1 493 ? 7.915 -3.086 -45.113 1.00 91.50 493 LYS A O 1
ATOM 3976 N N . ARG A 1 494 ? 9.786 -1.877 -45.423 1.00 88.19 494 ARG A N 1
ATOM 3977 C CA . ARG A 1 494 ? 10.347 -2.106 -44.077 1.00 88.19 494 ARG A CA 1
ATOM 3978 C C . ARG A 1 494 ? 9.430 -1.519 -43.000 1.00 88.19 494 ARG A C 1
ATOM 3980 O O . ARG A 1 494 ? 9.041 -2.246 -42.094 1.00 88.19 494 ARG A O 1
ATOM 3987 N N . LEU A 1 495 ? 9.006 -0.263 -43.160 1.00 89.12 495 LEU A N 1
ATOM 3988 C CA . LEU A 1 495 ? 8.064 0.405 -42.253 1.00 89.12 495 LEU A CA 1
ATOM 3989 C C . LEU A 1 495 ? 6.684 -0.275 -42.235 1.00 89.12 495 LEU A C 1
ATOM 3991 O O . LEU A 1 495 ? 6.084 -0.412 -41.174 1.00 89.12 495 LEU A O 1
ATOM 3995 N N . GLY A 1 496 ? 6.187 -0.747 -43.383 1.00 89.94 496 GLY A N 1
ATOM 3996 C CA . GLY A 1 496 ? 4.938 -1.512 -43.458 1.00 89.94 496 GLY A CA 1
ATOM 3997 C C . GLY A 1 496 ? 4.998 -2.820 -42.663 1.00 89.94 496 GLY A C 1
ATOM 3998 O O . GLY A 1 496 ? 4.092 -3.102 -41.879 1.00 89.94 496 GLY A O 1
ATOM 3999 N N . ASN A 1 497 ? 6.093 -3.574 -42.805 1.00 92.12 497 ASN A N 1
ATOM 4000 C CA . ASN A 1 497 ? 6.333 -4.789 -42.026 1.00 92.12 497 ASN A CA 1
ATOM 4001 C C . ASN A 1 497 ? 6.463 -4.478 -40.524 1.00 92.12 497 ASN A C 1
ATOM 4003 O O . ASN A 1 497 ? 5.854 -5.162 -39.710 1.00 92.12 497 ASN A O 1
ATOM 4007 N N . GLU A 1 498 ? 7.201 -3.426 -40.157 1.00 88.06 498 GLU A N 1
ATOM 4008 C CA . GLU A 1 498 ? 7.393 -2.998 -38.764 1.00 88.06 498 GLU A CA 1
ATOM 4009 C C . GLU A 1 498 ? 6.069 -2.585 -38.097 1.00 88.06 498 GLU A C 1
ATOM 4011 O O . GLU A 1 498 ? 5.806 -2.948 -36.950 1.00 88.06 498 GLU A O 1
ATOM 4016 N N . ILE A 1 499 ? 5.197 -1.870 -38.817 1.00 88.56 499 ILE A N 1
ATOM 4017 C CA . ILE A 1 499 ? 3.846 -1.523 -38.352 1.00 88.56 499 ILE A CA 1
ATOM 4018 C C . ILE A 1 499 ? 2.997 -2.788 -38.181 1.00 88.56 499 ILE A C 1
ATOM 4020 O O . ILE A 1 499 ? 2.285 -2.907 -37.182 1.00 88.56 499 ILE A O 1
ATOM 4024 N N . GLN A 1 500 ? 3.074 -3.747 -39.109 1.00 90.44 500 GLN A N 1
ATOM 4025 C CA . GLN A 1 500 ? 2.340 -5.011 -39.005 1.00 90.44 500 GLN A CA 1
ATOM 4026 C C . GLN A 1 500 ? 2.819 -5.856 -37.810 1.00 90.44 500 GLN A C 1
ATOM 4028 O O . GLN A 1 500 ? 1.990 -6.368 -37.058 1.00 90.44 500 GLN A O 1
ATOM 4033 N N . GLU A 1 501 ? 4.131 -5.952 -37.590 1.00 90.31 501 GLU A N 1
ATOM 4034 C CA . GLU A 1 501 ? 4.732 -6.660 -36.455 1.00 90.31 501 GLU A CA 1
ATOM 4035 C C . GLU A 1 501 ? 4.371 -5.989 -35.121 1.00 90.31 501 GLU A C 1
ATOM 4037 O O . GLU A 1 501 ? 3.896 -6.657 -34.203 1.00 90.31 501 GLU A O 1
ATOM 4042 N N . LYS A 1 502 ? 4.483 -4.656 -35.025 1.00 88.94 502 LYS A N 1
ATOM 4043 C CA . LYS A 1 502 ? 4.033 -3.892 -33.848 1.00 88.94 502 LYS A CA 1
ATOM 4044 C C . LYS A 1 502 ? 2.540 -4.078 -33.575 1.00 88.94 502 LYS A C 1
ATOM 4046 O O . LYS A 1 502 ? 2.163 -4.259 -32.422 1.00 88.94 502 LYS A O 1
ATOM 4051 N N . THR A 1 503 ? 1.702 -4.087 -34.612 1.00 87.50 503 THR A N 1
ATOM 4052 C CA . THR A 1 503 ? 0.252 -4.318 -34.476 1.00 87.50 503 THR A CA 1
ATOM 4053 C C . THR A 1 503 ? -0.037 -5.717 -33.930 1.00 87.50 503 THR A C 1
ATOM 4055 O O . THR A 1 503 ? -0.818 -5.846 -32.991 1.00 87.50 503 THR A O 1
ATOM 4058 N N . HIS A 1 504 ? 0.627 -6.755 -34.451 1.00 89.50 504 HIS A N 1
ATOM 4059 C CA . HIS A 1 504 ? 0.468 -8.123 -33.950 1.00 89.50 504 HIS A CA 1
ATOM 4060 C C . HIS A 1 504 ? 0.957 -8.271 -32.501 1.00 89.50 504 HIS A C 1
ATOM 4062 O O . HIS A 1 504 ? 0.248 -8.839 -31.674 1.00 89.50 504 HIS A O 1
ATOM 4068 N N . ASN A 1 505 ? 2.110 -7.683 -32.166 1.00 89.62 505 ASN A N 1
ATOM 4069 C CA . ASN A 1 505 ? 2.648 -7.685 -30.804 1.00 89.62 505 ASN A CA 1
ATOM 4070 C C . ASN A 1 505 ? 1.713 -6.976 -29.806 1.00 89.62 505 ASN A C 1
ATOM 4072 O O . ASN A 1 505 ? 1.534 -7.468 -28.693 1.00 89.62 505 ASN A O 1
ATOM 4076 N N . PHE A 1 506 ? 1.073 -5.864 -30.192 1.00 87.00 506 PHE A N 1
ATOM 4077 C CA . PHE A 1 506 ? 0.043 -5.226 -29.363 1.00 87.00 506 PHE A CA 1
ATOM 4078 C C . PHE A 1 506 ? -1.219 -6.088 -29.220 1.00 87.00 506 PHE A C 1
ATOM 4080 O O . PHE A 1 506 ? -1.808 -6.105 -28.142 1.00 87.00 506 PHE A O 1
ATOM 4087 N N . GLU A 1 507 ? -1.637 -6.815 -30.260 1.00 89.31 507 GLU A N 1
ATOM 4088 C CA . GLU A 1 507 ? -2.806 -7.703 -30.189 1.00 89.31 507 GLU A CA 1
ATOM 4089 C C . GLU A 1 507 ? -2.569 -8.892 -29.239 1.00 89.31 507 GLU A C 1
ATOM 4091 O O . GLU A 1 507 ? -3.433 -9.206 -28.419 1.00 89.31 507 GLU A O 1
ATOM 4096 N N . GLU A 1 508 ? -1.392 -9.523 -29.297 1.00 89.00 508 GLU A N 1
ATOM 4097 C CA . GLU A 1 508 ? -1.020 -10.625 -28.396 1.00 89.00 508 GLU A CA 1
ATOM 4098 C C . GLU A 1 508 ? -0.790 -10.158 -26.951 1.00 89.00 508 GLU A C 1
ATOM 4100 O O . GLU A 1 508 ? -1.235 -10.820 -26.013 1.00 89.00 508 GLU A O 1
ATOM 4105 N N . GLU A 1 509 ? -0.171 -8.994 -26.738 1.00 86.81 509 GLU A N 1
ATOM 4106 C CA . GLU A 1 509 ? -0.020 -8.425 -25.391 1.00 86.81 509 GLU A CA 1
ATOM 4107 C C . GLU A 1 509 ? -1.380 -8.037 -24.784 1.00 86.81 509 GLU A C 1
ATOM 4109 O O . GLU A 1 509 ? -1.620 -8.277 -23.601 1.00 86.81 509 GLU A O 1
ATOM 4114 N N . LEU A 1 510 ? -2.322 -7.524 -25.584 1.00 86.06 510 LEU A N 1
ATOM 4115 C CA . LEU A 1 510 ? -3.673 -7.201 -25.112 1.00 86.06 510 LEU A CA 1
ATOM 4116 C C . LEU A 1 510 ? -4.465 -8.473 -24.753 1.00 86.06 510 LEU A C 1
ATOM 4118 O O . LEU A 1 510 ? -5.112 -8.503 -23.703 1.00 86.06 510 LEU A O 1
ATOM 4122 N N . LYS A 1 511 ? -4.344 -9.558 -25.538 1.00 90.50 511 LYS A N 1
ATOM 4123 C CA . LYS A 1 511 ? -4.863 -10.893 -25.163 1.00 90.50 511 LYS A CA 1
ATOM 4124 C C . LYS A 1 511 ? -4.259 -11.373 -23.843 1.00 90.50 511 LYS A C 1
ATOM 4126 O O . LYS A 1 511 ? -4.996 -11.794 -22.953 1.00 90.50 511 LYS A O 1
ATOM 4131 N N . ARG A 1 512 ? -2.936 -11.261 -23.688 1.00 86.69 512 ARG A N 1
ATOM 4132 C CA . ARG A 1 512 ? -2.208 -11.682 -22.483 1.00 86.69 512 ARG A CA 1
ATOM 4133 C C . ARG A 1 512 ? -2.655 -10.920 -21.236 1.00 86.69 512 ARG A C 1
ATOM 4135 O O . ARG A 1 512 ? -2.862 -11.533 -20.191 1.00 86.69 512 ARG A O 1
ATOM 4142 N N . GLN A 1 513 ? -2.841 -9.606 -21.337 1.00 86.19 513 GLN A N 1
ATOM 4143 C CA . GLN A 1 513 ? -3.355 -8.782 -20.238 1.00 86.19 513 GLN A CA 1
ATOM 4144 C C . GLN A 1 513 ? -4.812 -9.129 -19.901 1.00 86.19 513 GLN A C 1
ATOM 4146 O O . GLN A 1 513 ? -5.167 -9.208 -18.724 1.00 86.19 513 GLN A O 1
ATOM 4151 N N . GLN A 1 514 ? -5.646 -9.408 -20.908 1.00 85.12 514 GLN A N 1
ATOM 4152 C CA . GLN A 1 514 ? -7.030 -9.842 -20.706 1.00 85.12 514 GLN A CA 1
ATOM 4153 C C . GLN A 1 514 ? -7.114 -11.218 -20.017 1.00 85.12 514 GLN A C 1
ATOM 4155 O O . GLN A 1 514 ? -7.925 -11.397 -19.107 1.00 85.12 514 GLN A O 1
ATOM 4160 N N . GLU A 1 515 ? -6.249 -12.166 -20.385 1.00 88.00 515 GLU A N 1
ATOM 4161 C CA . GLU A 1 515 ? -6.131 -13.477 -19.732 1.00 88.00 515 GLU A CA 1
ATOM 4162 C C . GLU A 1 515 ? -5.591 -13.359 -18.295 1.00 88.00 515 GLU A C 1
ATOM 4164 O O . GLU A 1 515 ? -6.137 -13.967 -17.372 1.00 88.00 515 GLU A O 1
ATOM 4169 N N . GLN A 1 516 ? -4.572 -12.525 -18.059 1.00 87.31 516 GLN A N 1
ATOM 4170 C CA . GLN A 1 516 ? -4.074 -12.242 -16.707 1.00 87.31 516 GLN A CA 1
ATOM 4171 C C . GLN A 1 516 ? -5.157 -11.630 -15.808 1.00 87.31 516 GLN A C 1
ATOM 4173 O O . GLN A 1 516 ? -5.295 -12.049 -14.657 1.00 87.31 516 GLN A O 1
ATOM 4178 N N . LEU A 1 517 ? -5.949 -10.685 -16.323 1.00 85.62 517 LEU A N 1
ATOM 4179 C CA . LEU A 1 517 ? -7.054 -10.079 -15.580 1.00 85.62 517 LEU A CA 1
ATOM 4180 C C . LEU A 1 517 ? -8.157 -11.103 -15.269 1.00 85.62 517 LEU A C 1
ATOM 4182 O O . LEU A 1 517 ? -8.627 -11.158 -14.132 1.00 85.62 517 LEU A O 1
ATOM 4186 N N . ALA A 1 518 ? -8.525 -11.952 -16.234 1.00 87.69 518 ALA A N 1
ATOM 4187 C CA . ALA A 1 518 ? -9.495 -13.028 -16.024 1.00 87.69 518 ALA A CA 1
ATOM 4188 C C . ALA A 1 518 ? -9.033 -14.010 -14.931 1.00 87.69 518 ALA A C 1
ATOM 4190 O O . ALA A 1 518 ? -9.793 -14.308 -14.007 1.00 87.69 518 ALA A O 1
ATOM 4191 N N . ASN A 1 519 ? -7.767 -14.434 -14.974 1.00 89.25 519 ASN A N 1
ATOM 4192 C CA . ASN A 1 519 ? -7.174 -15.315 -13.966 1.00 89.25 519 ASN A CA 1
ATOM 4193 C C . ASN A 1 519 ? -7.124 -14.657 -12.571 1.00 89.25 519 ASN A C 1
ATOM 4195 O O . ASN A 1 519 ? -7.455 -15.303 -11.577 1.00 89.25 519 ASN A O 1
ATOM 4199 N N . GLN A 1 520 ? -6.790 -13.363 -12.471 1.00 85.81 520 GLN A N 1
ATOM 4200 C CA . GLN A 1 520 ? -6.848 -12.629 -11.197 1.00 85.81 520 GLN A CA 1
ATOM 4201 C C . GLN A 1 520 ? -8.278 -12.509 -10.649 1.00 85.81 520 GLN A C 1
ATOM 4203 O O . GLN A 1 520 ? -8.489 -12.676 -9.445 1.00 85.81 520 GLN A O 1
ATOM 4208 N N . MET A 1 521 ? -9.268 -12.248 -11.510 1.00 83.75 521 MET A N 1
ATOM 4209 C CA . MET A 1 521 ? -10.679 -12.204 -11.111 1.00 83.75 521 MET A CA 1
ATOM 4210 C C . MET A 1 521 ? -11.173 -13.571 -10.626 1.00 83.75 521 MET A C 1
ATOM 4212 O O . MET A 1 521 ? -11.856 -13.636 -9.604 1.00 83.75 521 MET A O 1
ATOM 4216 N N . GLN A 1 522 ? -10.791 -14.660 -11.301 1.00 88.88 522 GLN A N 1
ATOM 4217 C CA . GLN A 1 522 ? -11.130 -16.021 -10.883 1.00 88.88 522 GLN A CA 1
ATOM 4218 C C . GLN A 1 522 ? -10.504 -16.370 -9.525 1.00 88.88 522 GLN A C 1
ATOM 4220 O O . GLN A 1 522 ? -11.213 -16.855 -8.643 1.00 88.88 522 GLN A O 1
ATOM 4225 N N . MET A 1 523 ? -9.218 -16.063 -9.317 1.00 85.50 523 MET A N 1
ATOM 4226 C CA . MET A 1 523 ? -8.554 -16.276 -8.025 1.00 85.50 523 MET A CA 1
ATOM 4227 C C . MET A 1 523 ? -9.270 -15.527 -6.895 1.00 85.50 523 MET A C 1
ATOM 4229 O O . MET A 1 523 ? -9.661 -16.154 -5.910 1.00 85.50 523 MET A O 1
ATOM 4233 N N . LYS A 1 524 ? -9.548 -14.225 -7.064 1.00 86.38 524 LYS A N 1
ATOM 4234 C CA . LYS A 1 524 ? -10.279 -13.434 -6.057 1.00 86.38 524 LYS A CA 1
ATOM 4235 C C . LYS A 1 524 ? -11.695 -13.950 -5.796 1.00 86.38 524 LYS A C 1
ATOM 4237 O O . LYS A 1 524 ? -12.137 -13.939 -4.651 1.00 86.38 524 LYS A O 1
ATOM 4242 N N . ALA A 1 525 ? -12.398 -14.444 -6.816 1.00 84.88 525 ALA A N 1
ATOM 4243 C CA . ALA A 1 525 ? -13.705 -15.072 -6.625 1.00 84.88 525 ALA A CA 1
ATOM 4244 C C . ALA A 1 525 ? -13.604 -16.335 -5.747 1.00 84.88 525 ALA A C 1
ATOM 4246 O O . ALA A 1 525 ? -14.377 -16.480 -4.800 1.00 84.88 525 ALA A O 1
ATOM 4247 N N . THR A 1 526 ? -12.621 -17.209 -5.998 1.00 86.31 526 THR A N 1
ATOM 4248 C CA . THR A 1 526 ? -12.404 -18.413 -5.170 1.00 86.31 526 THR A CA 1
ATOM 4249 C C . THR A 1 526 ? -11.926 -18.092 -3.750 1.00 86.31 526 THR A C 1
ATOM 4251 O O . THR A 1 526 ? -12.324 -18.769 -2.802 1.00 86.31 526 THR A O 1
ATOM 4254 N N . GLU A 1 527 ? -11.132 -17.033 -3.577 1.00 84.69 527 GLU A N 1
ATOM 4255 C CA . GLU A 1 527 ? -10.674 -16.551 -2.271 1.00 84.69 527 GLU A CA 1
ATOM 4256 C C . GLU A 1 527 ? -11.856 -16.065 -1.420 1.00 84.69 527 GLU A C 1
ATOM 4258 O O . GLU A 1 527 ? -12.057 -16.573 -0.313 1.00 84.69 527 GLU A O 1
ATOM 4263 N N . VAL A 1 528 ? -12.708 -15.197 -1.977 1.00 86.81 528 VAL A N 1
ATOM 4264 C CA . VAL A 1 528 ? -13.944 -14.712 -1.338 1.00 86.81 528 VAL A CA 1
ATOM 4265 C C . VAL A 1 528 ? -14.924 -15.857 -1.053 1.00 86.81 528 VAL A C 1
ATOM 4267 O O . VAL A 1 528 ? -15.578 -15.868 -0.010 1.00 86.81 528 VAL A O 1
ATOM 4270 N N . GLU A 1 529 ? -15.025 -16.869 -1.919 1.00 88.69 529 GLU A N 1
ATOM 4271 C CA . GLU A 1 529 ? -15.844 -18.055 -1.634 1.00 88.69 529 GLU A CA 1
ATOM 4272 C C . GLU A 1 529 ? -15.267 -18.888 -0.469 1.00 88.69 529 GLU A C 1
ATOM 4274 O O . GLU A 1 529 ? -16.020 -19.399 0.364 1.00 88.69 529 GLU A O 1
ATOM 4279 N N . SER A 1 530 ? -13.936 -18.994 -0.359 1.00 85.88 530 SER A N 1
ATOM 4280 C CA . SER A 1 530 ? -13.256 -19.667 0.763 1.00 85.88 530 SER A CA 1
ATOM 4281 C C . SER A 1 530 ? -13.422 -18.921 2.092 1.00 85.88 530 SER A C 1
ATOM 4283 O O . SER A 1 530 ? -13.516 -19.542 3.153 1.00 85.88 530 SER A O 1
ATOM 4285 N N . GLU A 1 531 ? -13.451 -17.591 2.046 1.00 84.62 531 GLU A N 1
ATOM 4286 C CA . GLU A 1 531 ? -13.631 -16.726 3.207 1.00 84.62 531 GLU A CA 1
ATOM 4287 C C . GLU A 1 531 ? -15.082 -16.769 3.686 1.00 84.62 531 GLU A C 1
ATOM 4289 O O . GLU A 1 531 ? -15.327 -17.065 4.851 1.00 84.62 531 GLU A O 1
ATOM 4294 N N . ASN A 1 532 ? -16.057 -16.650 2.780 1.00 87.31 532 ASN A N 1
ATOM 4295 C CA . ASN A 1 532 ? -17.472 -16.831 3.114 1.00 87.31 532 ASN A CA 1
ATOM 4296 C C . ASN A 1 532 ? -17.762 -18.209 3.741 1.00 87.31 532 ASN A C 1
ATOM 4298 O O . ASN A 1 532 ? -18.555 -18.299 4.679 1.00 87.31 532 ASN A O 1
ATOM 4302 N N . LYS A 1 533 ? -17.093 -19.280 3.286 1.00 88.88 533 LYS A N 1
ATOM 4303 C CA . LYS A 1 533 ? -17.197 -20.617 3.904 1.00 88.88 533 LYS A CA 1
ATOM 4304 C C . LYS A 1 533 ? -16.606 -20.663 5.318 1.00 88.88 533 LYS A C 1
ATOM 4306 O O . LYS A 1 533 ? -17.232 -21.246 6.201 1.00 88.88 533 LYS A O 1
ATOM 4311 N N . ARG A 1 534 ? -15.450 -20.031 5.557 1.00 85.94 534 ARG A N 1
ATOM 4312 C CA . ARG A 1 534 ? -14.857 -19.900 6.905 1.00 85.94 534 ARG A CA 1
ATOM 4313 C C . ARG A 1 534 ? -15.770 -19.096 7.835 1.00 85.94 534 ARG A C 1
ATOM 4315 O O . ARG A 1 534 ? -16.123 -19.584 8.906 1.00 85.94 534 ARG A O 1
ATOM 4322 N N . ASN A 1 535 ? -16.241 -17.940 7.376 1.00 87.38 535 ASN A N 1
ATOM 4323 C CA . ASN A 1 535 ? -17.115 -17.044 8.132 1.00 87.38 535 ASN A CA 1
ATOM 4324 C C . ASN A 1 535 ? -18.458 -17.714 8.471 1.00 87.38 535 ASN A C 1
ATOM 4326 O O . ASN A 1 535 ? -18.961 -17.552 9.578 1.00 87.38 535 ASN A O 1
ATOM 4330 N N . ALA A 1 536 ? -19.025 -18.528 7.572 1.00 88.00 536 ALA A N 1
ATOM 4331 C CA . ALA A 1 536 ? -20.239 -19.299 7.854 1.00 88.00 536 ALA A CA 1
ATOM 4332 C C . ALA A 1 536 ? -20.044 -20.331 8.985 1.00 88.00 536 ALA A C 1
ATOM 4334 O O . ALA A 1 536 ? -20.912 -20.463 9.852 1.00 88.00 536 ALA A O 1
ATOM 4335 N N . VAL A 1 537 ? -18.899 -21.025 9.014 1.00 88.62 537 VAL A N 1
ATOM 4336 C CA . VAL A 1 537 ? -18.543 -21.964 10.096 1.00 88.62 537 VAL A CA 1
ATOM 4337 C C . VAL A 1 537 ? -18.308 -21.221 11.415 1.00 88.62 537 VAL A C 1
ATOM 4339 O O . VAL A 1 537 ? -18.780 -21.667 12.461 1.00 88.62 537 VAL A O 1
ATOM 4342 N N . GLU A 1 538 ? -17.642 -20.066 11.383 1.00 86.69 538 GLU A N 1
ATOM 4343 C CA . GLU A 1 538 ? -17.427 -19.236 12.573 1.00 86.69 538 GLU A CA 1
ATOM 4344 C C . GLU A 1 538 ? -18.743 -18.675 13.134 1.00 86.69 538 GLU A C 1
ATOM 4346 O O . GLU A 1 538 ? -18.996 -18.791 14.332 1.00 86.69 538 GLU A O 1
ATOM 4351 N N . ILE A 1 539 ? -19.645 -18.180 12.281 1.00 84.88 539 ILE A N 1
ATOM 4352 C CA . ILE A 1 539 ? -20.995 -17.750 12.678 1.00 84.88 539 ILE A CA 1
ATOM 4353 C C . ILE A 1 539 ? -21.782 -18.915 13.300 1.00 84.88 539 ILE A C 1
ATOM 4355 O O . ILE A 1 539 ? -22.464 -18.722 14.308 1.00 84.88 539 ILE A O 1
ATOM 4359 N N . GLN A 1 540 ? -21.676 -20.134 12.757 1.00 89.12 540 GLN A N 1
ATOM 4360 C CA . GLN A 1 540 ? -22.320 -21.315 13.343 1.00 89.12 540 GLN A CA 1
ATOM 4361 C C . GLN A 1 540 ? -21.734 -21.675 14.720 1.00 89.12 540 GLN A C 1
ATOM 4363 O O . GLN A 1 540 ? -22.492 -21.999 15.641 1.00 89.12 540 GLN A O 1
ATOM 4368 N N . LYS A 1 541 ? -20.410 -21.573 14.891 1.00 88.56 541 LYS A N 1
ATOM 4369 C CA . LYS A 1 541 ? -19.732 -21.762 16.181 1.00 88.56 541 LYS A CA 1
ATOM 4370 C C . LYS A 1 541 ? -20.188 -20.714 17.203 1.00 88.56 541 LYS A C 1
ATOM 4372 O O . LYS A 1 541 ? -20.707 -21.086 18.251 1.00 88.56 541 LYS A O 1
ATOM 4377 N N . LEU A 1 542 ? -20.090 -19.425 16.872 1.00 86.88 542 LEU A N 1
ATOM 4378 C CA . LEU A 1 542 ? -20.495 -18.313 17.742 1.00 86.88 542 LEU A CA 1
ATOM 4379 C C . LEU A 1 542 ? -21.980 -18.388 18.125 1.00 86.88 542 LEU A C 1
ATOM 4381 O O . LEU A 1 542 ? -22.338 -18.134 19.273 1.00 86.88 542 LEU A O 1
ATOM 4385 N N . LYS A 1 543 ? -22.855 -18.800 17.198 1.00 90.94 543 LYS A N 1
ATOM 4386 C CA . LYS A 1 543 ? -24.277 -19.044 17.484 1.00 90.94 543 LYS A CA 1
ATOM 4387 C C . LYS A 1 543 ? -24.481 -20.183 18.492 1.00 90.94 543 LYS A C 1
ATOM 4389 O O . LYS A 1 543 ? -25.365 -20.081 19.339 1.00 90.94 543 LYS A O 1
ATOM 4394 N N . SER A 1 544 ? -23.665 -21.233 18.420 1.00 87.62 544 SER A N 1
ATOM 4395 C CA . SER A 1 544 ? -23.716 -22.371 19.349 1.00 87.62 544 SER A CA 1
ATOM 4396 C C . SER A 1 544 ? -23.230 -21.971 20.749 1.00 87.62 544 SER A C 1
ATOM 4398 O O . SER A 1 544 ? -23.916 -22.236 21.735 1.00 87.62 544 SER A O 1
ATOM 4400 N N . GLU A 1 545 ? -22.110 -21.246 20.834 1.00 87.19 545 GLU A N 1
ATOM 4401 C CA . GLU A 1 545 ? -21.580 -20.685 22.088 1.00 87.19 545 GLU A CA 1
ATOM 4402 C C . GLU A 1 545 ? -22.556 -19.680 22.729 1.00 87.19 545 GLU A C 1
ATOM 4404 O O . GLU A 1 545 ? -22.716 -19.652 23.950 1.00 87.19 545 GLU A O 1
ATOM 4409 N N . LEU A 1 546 ? -23.263 -18.882 21.919 1.00 88.25 546 LEU A N 1
ATOM 4410 C CA . LEU A 1 546 ? -24.314 -17.974 22.386 1.00 88.25 546 LEU A CA 1
ATOM 4411 C C . LEU A 1 546 ? -25.539 -18.731 22.927 1.00 88.25 546 LEU A C 1
ATOM 4413 O O . LEU A 1 546 ? -26.117 -18.322 23.934 1.00 88.25 546 LEU A O 1
ATOM 4417 N N . GLU A 1 547 ? -25.934 -19.842 22.303 1.00 90.00 547 GLU A N 1
ATOM 4418 C CA . GLU A 1 547 ? -27.035 -20.677 22.798 1.00 90.00 547 GLU A CA 1
ATOM 4419 C C . GLU A 1 547 ? -26.675 -21.363 24.129 1.00 90.00 547 GLU A C 1
ATOM 4421 O O . GLU A 1 547 ? -27.504 -21.424 25.040 1.00 90.00 547 GLU A O 1
ATOM 4426 N N . GLU A 1 548 ? -25.430 -21.818 24.287 1.00 87.50 548 GLU A N 1
ATOM 4427 C CA . GLU A 1 548 ? -24.912 -22.359 25.550 1.00 87.50 548 GLU A CA 1
ATOM 4428 C C . GLU A 1 548 ? -24.827 -21.282 26.647 1.00 87.50 548 GLU A C 1
ATOM 4430 O O . GLU A 1 548 ? -25.338 -21.487 27.753 1.00 87.50 548 GLU A O 1
ATOM 4435 N N . ARG A 1 549 ? -24.296 -20.091 26.327 1.00 89.38 549 ARG A N 1
ATOM 4436 C CA . ARG A 1 549 ? -24.316 -18.907 27.210 1.00 89.38 549 ARG A CA 1
ATOM 4437 C C . ARG A 1 549 ? -25.733 -18.569 27.676 1.00 89.38 549 ARG A C 1
ATOM 4439 O O . ARG A 1 549 ? -25.930 -18.323 28.863 1.00 89.38 549 ARG A O 1
ATOM 4446 N N . ASN A 1 550 ? -26.719 -18.594 26.779 1.00 90.00 550 ASN A N 1
ATOM 4447 C CA . ASN A 1 550 ? -28.115 -18.299 27.113 1.00 90.00 550 ASN A CA 1
ATOM 4448 C C . ASN A 1 550 ? -28.741 -19.368 28.026 1.00 90.00 550 ASN A C 1
ATOM 4450 O O . ASN A 1 550 ? -29.471 -19.017 28.954 1.00 90.00 550 ASN A O 1
ATOM 4454 N N . LYS A 1 551 ? -28.420 -20.655 27.833 1.00 90.31 551 LYS A N 1
ATOM 4455 C CA . LYS A 1 551 ? -28.840 -21.739 28.744 1.00 90.31 551 LYS A CA 1
ATOM 4456 C C . LYS A 1 551 ? -28.232 -21.564 30.139 1.00 90.31 551 LYS A C 1
ATOM 4458 O O . LYS A 1 551 ? -28.954 -21.642 31.132 1.00 90.31 551 LYS A O 1
ATOM 4463 N N . ALA A 1 552 ? -26.937 -21.252 30.219 1.00 87.00 552 ALA A N 1
ATOM 4464 C CA . ALA A 1 552 ? -26.260 -20.967 31.484 1.00 87.00 552 ALA A CA 1
ATOM 4465 C C . ALA A 1 552 ? -26.829 -19.717 32.185 1.00 87.00 552 ALA A C 1
ATOM 4467 O O . ALA A 1 552 ? -27.038 -19.734 33.398 1.00 87.00 552 ALA A O 1
ATOM 4468 N N . PHE A 1 553 ? -27.137 -18.656 31.431 1.00 89.38 553 PHE A N 1
ATOM 4469 C CA . PHE A 1 553 ? -27.760 -17.442 31.961 1.00 89.38 553 PHE A CA 1
ATOM 4470 C C . PHE A 1 553 ? -29.177 -17.701 32.490 1.00 89.38 553 PHE A C 1
ATOM 4472 O O . PHE A 1 553 ? -29.496 -17.259 33.593 1.00 89.38 553 PHE A O 1
ATOM 4479 N N . LYS A 1 554 ? -30.011 -18.473 31.774 1.00 91.25 554 LYS A N 1
ATOM 4480 C CA . LYS A 1 554 ? -31.348 -18.842 32.269 1.00 91.25 554 LYS A CA 1
ATOM 4481 C C . LYS A 1 554 ? -31.255 -19.644 33.570 1.00 91.25 554 LYS A C 1
ATOM 4483 O O . LYS A 1 554 ? -31.913 -19.278 34.534 1.00 91.25 554 LYS A O 1
ATOM 4488 N N . ALA A 1 555 ? -30.357 -20.629 33.650 1.00 88.25 555 ALA A N 1
ATOM 4489 C CA . ALA A 1 555 ? -30.132 -21.393 34.879 1.00 88.25 555 ALA A CA 1
ATOM 4490 C C . ALA A 1 555 ? -29.639 -20.524 36.061 1.00 88.25 555 ALA A C 1
ATOM 4492 O O . ALA A 1 555 ? -29.970 -20.802 37.215 1.00 88.25 555 ALA A O 1
ATOM 4493 N N . GLN A 1 556 ? -28.878 -19.452 35.801 1.00 89.94 556 GLN A N 1
ATOM 4494 C CA . GLN A 1 556 ? -28.534 -18.458 36.829 1.00 89.94 556 GLN A CA 1
ATOM 4495 C C . GLN A 1 556 ? -29.735 -17.592 37.232 1.00 89.94 556 GLN A C 1
ATOM 4497 O O . GLN A 1 556 ? -29.900 -17.320 38.421 1.00 89.94 556 GLN A O 1
ATOM 4502 N N . GLN A 1 557 ? -30.586 -17.194 36.281 1.00 90.38 557 GLN A N 1
ATOM 4503 C CA . GLN A 1 557 ? -31.820 -16.454 36.557 1.00 90.38 557 GLN A CA 1
ATOM 4504 C C . GLN A 1 557 ? -32.788 -17.283 37.413 1.00 90.38 557 GLN A C 1
ATOM 4506 O O . GLN A 1 557 ? -33.258 -16.789 38.433 1.00 90.38 557 GLN A O 1
ATOM 4511 N N . ASP A 1 558 ? -33.015 -18.550 37.059 1.00 90.88 558 ASP A N 1
ATOM 4512 C CA . ASP A 1 558 ? -33.899 -19.468 37.793 1.00 90.88 558 ASP A CA 1
ATOM 4513 C C . ASP A 1 558 ? -33.391 -19.690 39.230 1.00 90.88 558 ASP A C 1
ATOM 4515 O O . ASP A 1 558 ? -34.159 -19.703 40.193 1.00 90.88 558 ASP A O 1
ATOM 4519 N N . LYS A 1 559 ? -32.064 -19.788 39.403 1.00 90.75 559 LYS A N 1
ATOM 4520 C CA . LYS A 1 559 ? -31.425 -19.866 40.724 1.00 90.75 559 LYS A CA 1
ATOM 4521 C C . LYS A 1 559 ? -31.571 -18.570 41.531 1.00 90.75 559 LYS A C 1
ATOM 4523 O O . LYS A 1 559 ? -31.689 -18.635 42.753 1.00 90.75 559 LYS A O 1
ATOM 4528 N N . LEU A 1 560 ? -31.553 -17.404 40.885 1.00 90.19 560 LEU A N 1
ATOM 4529 C CA . LEU A 1 560 ? -31.786 -16.120 41.550 1.00 90.19 560 LEU A CA 1
ATOM 4530 C C . LEU A 1 560 ? -33.255 -15.971 41.977 1.00 90.19 560 LEU A C 1
ATOM 4532 O O . LEU A 1 560 ? -33.519 -15.528 43.089 1.00 90.19 560 LEU A O 1
ATOM 4536 N N . GLU A 1 561 ? -34.197 -16.396 41.137 1.00 91.62 561 GLU A N 1
ATOM 4537 C CA . GLU A 1 561 ? -35.638 -16.394 41.420 1.00 91.62 561 GLU A CA 1
ATOM 4538 C C . GLU A 1 561 ? -35.995 -17.344 42.582 1.00 91.62 561 GLU A C 1
ATOM 4540 O O . GLU A 1 561 ? -36.756 -16.973 43.483 1.00 91.62 561 GLU A O 1
ATOM 4545 N N . TYR A 1 562 ? -35.338 -18.510 42.657 1.00 92.38 562 TYR A N 1
ATOM 4546 C CA . TYR A 1 562 ? -35.367 -19.380 43.840 1.00 92.38 562 TYR A CA 1
ATOM 4547 C C . TYR A 1 562 ? -34.854 -18.660 45.101 1.00 92.38 562 TYR A C 1
ATOM 4549 O O . TYR A 1 562 ? -35.517 -18.694 46.134 1.00 92.38 562 TYR A O 1
ATOM 4557 N N . LEU A 1 563 ? -33.700 -17.982 45.034 1.00 89.88 563 LEU A N 1
ATOM 4558 C CA . LEU A 1 563 ? -33.107 -17.293 46.193 1.00 89.88 563 LEU A CA 1
ATOM 4559 C C . LEU A 1 563 ? -33.923 -16.077 46.663 1.00 89.88 563 LEU A C 1
ATOM 4561 O O . LEU A 1 563 ? -33.940 -15.786 47.856 1.00 89.88 563 LEU A O 1
ATOM 4565 N N . ILE A 1 564 ? -34.615 -15.383 45.756 1.00 91.75 564 ILE A N 1
ATOM 4566 C CA . ILE A 1 564 ? -35.571 -14.318 46.103 1.00 91.75 564 ILE A CA 1
ATOM 4567 C C . ILE A 1 564 ? -36.779 -14.914 46.838 1.00 91.75 564 ILE A C 1
ATOM 4569 O O . ILE A 1 564 ? -37.189 -14.388 47.872 1.00 91.75 564 ILE A O 1
ATOM 4573 N N . SER A 1 565 ? -37.300 -16.043 46.350 1.00 91.19 565 SER A N 1
ATOM 4574 C CA . SER A 1 565 ? -38.409 -16.762 46.990 1.00 91.19 565 SER A CA 1
ATOM 4575 C C . SER A 1 565 ? -38.030 -17.245 48.397 1.00 91.19 565 SER A C 1
ATOM 4577 O O . SER A 1 565 ? -38.761 -16.999 49.354 1.00 91.19 565 SER A O 1
ATOM 4579 N N . ASP A 1 566 ? -36.855 -17.864 48.542 1.00 90.56 566 ASP A N 1
ATOM 4580 C CA . ASP A 1 566 ? -36.284 -18.301 49.822 1.00 90.56 566 ASP A CA 1
ATOM 4581 C C . ASP A 1 566 ? -36.137 -17.118 50.798 1.00 90.56 566 ASP A C 1
ATOM 4583 O O . ASP A 1 566 ? -36.691 -17.146 51.900 1.00 90.56 566 ASP A O 1
ATOM 4587 N N . HIS A 1 567 ? -35.527 -16.013 50.351 1.00 92.38 567 HIS A N 1
ATOM 4588 C CA . HIS A 1 567 ? -35.416 -14.771 51.120 1.00 92.38 567 HIS A CA 1
ATOM 4589 C C . HIS A 1 567 ? -36.775 -14.241 51.609 1.00 92.38 567 HIS A C 1
ATOM 4591 O O . HIS A 1 567 ? -36.899 -13.871 52.779 1.00 92.38 567 HIS A O 1
ATOM 4597 N N . ASP A 1 568 ? -37.804 -14.198 50.759 1.00 91.44 568 ASP A N 1
ATOM 4598 C CA . ASP A 1 568 ? -39.112 -13.677 51.165 1.00 91.44 568 ASP A CA 1
ATOM 4599 C C . ASP A 1 568 ? -39.898 -14.640 52.073 1.00 91.44 568 ASP A C 1
ATOM 4601 O O . ASP A 1 568 ? -40.632 -14.170 52.953 1.00 91.44 568 ASP A O 1
ATOM 4605 N N . THR A 1 569 ? -39.675 -15.960 51.998 1.00 91.44 569 THR A N 1
ATOM 4606 C CA . THR A 1 569 ? -40.158 -16.872 53.054 1.00 91.44 569 THR A CA 1
ATOM 4607 C C . THR A 1 569 ? -39.441 -16.621 54.384 1.00 91.44 569 THR A C 1
ATOM 4609 O O . THR A 1 569 ? -40.099 -16.511 55.422 1.00 91.44 569 THR A O 1
ATOM 4612 N N . LEU A 1 570 ? -38.118 -16.418 54.366 1.00 90.88 570 LEU A N 1
ATOM 4613 C CA . LEU A 1 570 ? -37.314 -16.158 55.564 1.00 90.88 570 LEU A CA 1
ATOM 4614 C C . LEU A 1 570 ? -37.718 -14.838 56.240 1.00 90.88 570 LEU A C 1
ATOM 4616 O O . LEU A 1 570 ? -37.898 -14.771 57.456 1.00 90.88 570 LEU A O 1
ATOM 4620 N N . LYS A 1 571 ? -37.944 -13.797 55.438 1.00 93.81 571 LYS A N 1
ATOM 4621 C CA . LYS A 1 571 ? -38.463 -12.489 55.858 1.00 93.81 571 LYS A CA 1
ATOM 4622 C C . LYS A 1 571 ? -39.869 -12.596 56.453 1.00 93.81 571 LYS A C 1
ATOM 4624 O O . LYS A 1 571 ? -40.148 -11.943 57.456 1.00 93.81 571 LYS A O 1
ATOM 4629 N N . SER A 1 572 ? -40.725 -13.455 55.899 1.00 90.88 572 SER A N 1
ATOM 4630 C CA . SER A 1 572 ? -42.057 -13.729 56.458 1.00 90.88 572 SER A CA 1
ATOM 4631 C C . SER A 1 572 ? -41.974 -14.429 57.822 1.00 90.88 572 SER A C 1
ATOM 4633 O O . SER A 1 572 ? -42.645 -14.012 58.765 1.00 90.88 572 SER A O 1
ATOM 4635 N N . ALA A 1 573 ? -41.085 -15.417 57.979 1.00 90.94 573 ALA A N 1
ATOM 4636 C CA . ALA A 1 573 ? -40.817 -16.049 59.275 1.00 90.94 573 ALA A CA 1
ATOM 4637 C C . ALA A 1 573 ? -40.287 -15.038 60.314 1.00 90.94 573 ALA A C 1
ATOM 4639 O O . ALA A 1 573 ? -40.724 -15.051 61.464 1.00 90.94 573 ALA A O 1
ATOM 4640 N N . ILE A 1 574 ? -39.412 -14.106 59.912 1.00 90.75 574 ILE A N 1
ATOM 4641 C CA . ILE A 1 574 ? -38.918 -13.023 60.782 1.00 90.75 574 ILE A CA 1
ATOM 4642 C C . ILE A 1 574 ? -40.056 -12.091 61.228 1.00 90.75 574 ILE A C 1
ATOM 4644 O O . ILE A 1 574 ? -40.092 -11.699 62.395 1.00 90.75 574 ILE A O 1
ATOM 4648 N N . ILE A 1 575 ? -40.996 -11.746 60.341 1.00 91.38 575 ILE A N 1
ATOM 4649 C CA . ILE A 1 575 ? -42.163 -10.916 60.688 1.00 91.38 575 ILE A CA 1
ATOM 4650 C C . ILE A 1 575 ? -43.058 -11.635 61.707 1.00 91.38 575 ILE A C 1
ATOM 4652 O O . ILE A 1 575 ? -43.447 -11.021 62.702 1.00 91.38 575 ILE A O 1
ATOM 4656 N N . ASN A 1 576 ? -43.315 -12.932 61.519 1.00 91.44 576 ASN A N 1
ATOM 4657 C CA . ASN A 1 576 ? -44.106 -13.735 62.457 1.00 91.44 576 ASN A CA 1
ATOM 4658 C C . ASN A 1 576 ? -43.436 -13.808 63.840 1.00 91.44 576 ASN A C 1
ATOM 4660 O O . ASN A 1 576 ? -44.069 -13.480 64.840 1.00 91.44 576 ASN A O 1
ATOM 4664 N N . LEU A 1 577 ? -42.133 -14.103 63.902 1.00 91.62 577 LEU A N 1
ATOM 4665 C CA . LEU A 1 577 ? -41.366 -14.123 65.159 1.00 91.62 577 LEU A CA 1
ATOM 4666 C C . LEU A 1 577 ? -41.346 -12.752 65.866 1.00 91.62 577 LEU A C 1
ATOM 4668 O O . LEU A 1 577 ? -41.316 -12.679 67.095 1.00 91.62 577 LEU A O 1
ATOM 4672 N N . GLN A 1 578 ? -41.384 -11.643 65.118 1.00 92.88 578 GLN A N 1
ATOM 4673 C CA . GLN A 1 578 ? -41.527 -10.300 65.695 1.00 92.88 578 GLN A CA 1
ATOM 4674 C C . GLN A 1 578 ? -42.948 -10.000 66.197 1.00 92.88 578 GLN A C 1
ATOM 4676 O O . GLN A 1 578 ? -43.095 -9.186 67.112 1.00 92.88 578 GLN A O 1
ATOM 4681 N N . ALA A 1 579 ? -43.979 -10.625 65.623 1.00 91.25 579 ALA A N 1
ATOM 4682 C CA . ALA A 1 579 ? -45.353 -10.536 66.112 1.00 91.25 579 ALA A CA 1
ATOM 4683 C C . ALA A 1 579 ? -45.526 -11.348 67.406 1.00 91.25 579 ALA A C 1
ATOM 4685 O O . ALA A 1 579 ? -45.909 -10.765 68.419 1.00 91.25 579 ALA A O 1
ATOM 4686 N N . GLU A 1 580 ? -45.120 -12.623 67.411 1.00 91.25 580 GLU A N 1
ATOM 4687 C CA . GLU A 1 580 ? -45.102 -13.496 68.599 1.00 91.25 580 GLU A CA 1
ATOM 4688 C C . GLU A 1 580 ? -44.342 -12.843 69.762 1.00 91.25 580 GLU A C 1
ATOM 4690 O O . GLU A 1 580 ? -44.831 -12.783 70.890 1.00 91.25 580 GLU A O 1
ATOM 4695 N N . LYS A 1 581 ? -43.167 -12.254 69.489 1.00 92.50 581 LYS A N 1
ATOM 4696 C CA . LYS A 1 581 ? -42.408 -11.506 70.500 1.00 92.50 581 LYS A CA 1
ATOM 4697 C C . LYS A 1 581 ? -43.230 -10.366 71.121 1.00 92.50 581 LYS A C 1
ATOM 4699 O O . LYS A 1 581 ? -43.209 -10.208 72.341 1.00 92.50 581 LYS A O 1
ATOM 4704 N N . LYS A 1 582 ? -43.919 -9.555 70.309 1.00 93.06 582 LYS A N 1
ATOM 4705 C CA . LYS A 1 582 ? -44.729 -8.420 70.797 1.00 93.06 582 LYS A CA 1
ATOM 4706 C C . LYS A 1 582 ? -45.951 -8.885 71.582 1.00 93.06 582 LYS A C 1
ATOM 4708 O O . LYS A 1 582 ? -46.306 -8.252 72.574 1.00 93.06 582 LYS A O 1
ATOM 4713 N N . GLU A 1 583 ? -46.572 -9.980 71.153 1.00 92.38 583 GLU A N 1
ATOM 4714 C CA . GLU A 1 583 ? -47.670 -10.626 71.868 1.00 92.38 583 GLU A CA 1
ATOM 4715 C C . GLU A 1 583 ? -47.203 -11.038 73.270 1.00 92.38 583 GLU A C 1
ATOM 4717 O O . GLU A 1 583 ? -47.733 -10.520 74.254 1.00 92.38 583 GLU A O 1
ATOM 4722 N N . ILE A 1 584 ? -46.107 -11.798 73.368 1.00 90.94 584 ILE A N 1
ATOM 4723 C CA . ILE A 1 584 ? -45.482 -12.214 74.637 1.00 90.94 584 ILE A CA 1
ATOM 4724 C C . ILE A 1 584 ? -45.072 -11.010 75.509 1.00 90.94 584 ILE A C 1
ATOM 4726 O O . ILE A 1 584 ? -45.290 -11.022 76.722 1.00 90.94 584 ILE A O 1
ATOM 4730 N N . GLU A 1 585 ? -44.514 -9.938 74.934 1.00 91.19 585 GLU A N 1
ATOM 4731 C CA . GLU A 1 585 ? -44.192 -8.701 75.672 1.00 91.19 585 GLU A CA 1
ATOM 4732 C C . GLU A 1 585 ? -45.455 -8.012 76.238 1.00 91.19 585 GLU A C 1
ATOM 4734 O O . GLU A 1 585 ? -45.420 -7.462 77.348 1.00 91.19 585 GLU A O 1
ATOM 4739 N N . SER A 1 586 ? -46.584 -8.080 75.524 1.00 90.56 586 SER A N 1
ATOM 4740 C CA . SER A 1 586 ? -47.876 -7.530 75.960 1.00 90.56 586 SER A CA 1
ATOM 4741 C C . SER A 1 586 ? -48.576 -8.405 77.011 1.00 90.56 586 SER A C 1
ATOM 4743 O O . SER A 1 586 ? -49.087 -7.878 78.006 1.00 90.56 586 SER A O 1
ATOM 4745 N N . GLU A 1 587 ? -48.521 -9.733 76.869 1.00 90.75 587 GLU A N 1
ATOM 4746 C CA . GLU A 1 587 ? -49.005 -10.695 77.864 1.00 90.75 587 GLU A CA 1
ATOM 4747 C C . GLU A 1 587 ? -48.227 -10.552 79.170 1.00 90.75 587 GLU A C 1
ATOM 4749 O O . GLU A 1 587 ? -48.821 -10.410 80.239 1.00 90.75 587 GLU A O 1
ATOM 4754 N N . LEU A 1 588 ? -46.894 -10.502 79.094 1.00 91.12 588 LEU A N 1
ATOM 4755 C CA . LEU A 1 588 ? -46.010 -10.353 80.248 1.00 91.12 588 LEU A CA 1
ATOM 4756 C C . LEU A 1 588 ? -46.203 -9.001 80.953 1.00 91.12 588 LEU A C 1
ATOM 4758 O O . LEU A 1 588 ? -46.115 -8.925 82.180 1.00 91.12 588 LEU A O 1
ATOM 4762 N N . SER A 1 589 ? -46.517 -7.938 80.209 1.00 91.19 589 SER A N 1
ATOM 4763 C CA . SER A 1 589 ? -46.903 -6.644 80.786 1.00 91.19 589 SER A CA 1
ATOM 4764 C C . SER A 1 589 ? -48.265 -6.719 81.486 1.00 91.19 589 SER A C 1
ATOM 4766 O O . SER A 1 589 ? -48.399 -6.278 82.628 1.00 91.19 589 SER A O 1
ATOM 4768 N N . THR A 1 590 ? -49.255 -7.359 80.860 1.00 90.31 590 THR A N 1
ATOM 4769 C CA . THR A 1 590 ? -50.601 -7.561 81.425 1.00 90.31 590 THR A CA 1
ATOM 4770 C C . THR A 1 590 ? -50.569 -8.439 82.681 1.00 90.31 590 THR A C 1
ATOM 4772 O O . THR A 1 590 ? -51.234 -8.138 83.674 1.00 90.31 590 THR A O 1
ATOM 4775 N N . ALA A 1 591 ? -49.756 -9.496 82.679 1.00 89.31 591 ALA A N 1
ATOM 4776 C CA . ALA A 1 591 ? -49.542 -10.380 83.818 1.00 89.31 591 ALA A CA 1
ATOM 4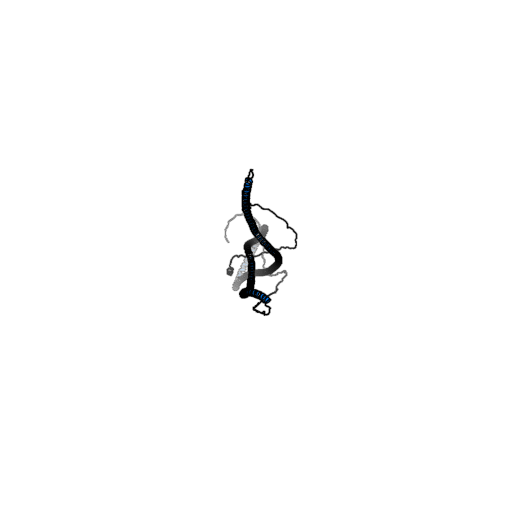777 C C . ALA A 1 591 ? -48.876 -9.641 84.988 1.00 89.31 591 ALA A C 1
ATOM 4779 O O . ALA A 1 591 ? -49.315 -9.792 86.126 1.00 89.31 591 ALA A O 1
ATOM 4780 N N . LYS A 1 592 ? -47.878 -8.783 84.723 1.00 92.06 592 LYS A N 1
ATOM 4781 C CA . LYS A 1 592 ? -47.259 -7.920 85.747 1.00 92.06 592 LYS A CA 1
ATOM 4782 C C . LYS A 1 592 ? -48.257 -6.953 86.387 1.00 92.06 592 LYS A C 1
ATOM 4784 O O . LYS A 1 592 ? -48.204 -6.771 87.603 1.00 92.06 592 LYS A O 1
ATOM 4789 N N . VAL A 1 593 ? -49.164 -6.358 85.605 1.00 90.81 593 VAL A N 1
ATOM 4790 C CA . VAL A 1 593 ? -50.226 -5.482 86.135 1.00 90.81 593 VAL A CA 1
ATOM 4791 C C . VAL A 1 593 ? -51.172 -6.279 87.034 1.00 90.81 593 VAL A C 1
ATOM 4793 O O . VAL A 1 593 ? -51.247 -5.977 88.222 1.00 90.81 593 VAL A O 1
ATOM 4796 N N . LYS A 1 594 ? -51.774 -7.365 86.529 1.00 92.00 594 LYS A N 1
ATOM 4797 C CA . LYS A 1 594 ? -52.684 -8.229 87.309 1.00 92.00 594 LYS A CA 1
ATOM 4798 C C . LYS A 1 594 ? -52.041 -8.769 88.590 1.00 92.00 594 LYS A C 1
ATOM 4800 O O . LYS A 1 594 ? -52.672 -8.790 89.641 1.00 92.00 594 LYS A O 1
ATOM 4805 N N . PHE A 1 595 ? -50.773 -9.178 88.525 1.00 90.62 595 PHE A N 1
ATOM 4806 C CA . PHE A 1 595 ? -50.027 -9.649 89.694 1.00 90.62 595 PHE A CA 1
ATOM 4807 C C . PHE A 1 595 ? -49.805 -8.536 90.729 1.00 90.62 595 PHE A C 1
ATOM 4809 O O . PHE A 1 595 ? -49.870 -8.798 91.926 1.00 90.62 595 PHE A O 1
ATOM 4816 N N . SER A 1 596 ? -49.592 -7.292 90.286 1.00 90.38 596 SER A N 1
ATOM 4817 C CA . SER A 1 596 ? -49.450 -6.124 91.169 1.00 90.38 596 SER A CA 1
ATOM 4818 C C . SER A 1 596 ? -50.783 -5.715 91.809 1.00 90.38 596 SER A C 1
ATOM 4820 O O . SER A 1 596 ? -50.814 -5.373 92.991 1.00 90.38 596 SER A O 1
ATOM 4822 N N . GLU A 1 597 ? -51.882 -5.785 91.053 1.00 92.50 597 GLU A N 1
ATOM 4823 C CA . GLU A 1 597 ? -53.249 -5.553 91.540 1.00 92.50 597 GLU A CA 1
ATOM 4824 C C . GLU A 1 597 ? -53.649 -6.593 92.596 1.00 92.50 597 GLU A C 1
ATOM 4826 O O . GLU A 1 597 ? -54.134 -6.227 93.666 1.00 92.50 597 GLU A O 1
ATOM 4831 N N . GLU A 1 598 ? -53.369 -7.876 92.349 1.00 90.56 598 GLU A N 1
ATOM 4832 C CA . GLU A 1 598 ? -53.603 -8.964 93.307 1.00 90.56 598 GLU A CA 1
ATOM 4833 C C . GLU A 1 598 ? -52.760 -8.788 94.583 1.00 90.56 598 GLU A C 1
ATOM 4835 O O . GLU A 1 598 ? -53.283 -8.904 95.690 1.00 90.56 598 GLU A O 1
ATOM 4840 N N . LEU A 1 599 ? -51.480 -8.413 94.461 1.00 90.94 599 LEU A N 1
ATOM 4841 C CA . LEU A 1 599 ? -50.612 -8.113 95.610 1.00 90.94 599 LEU A CA 1
ATOM 4842 C C . LEU A 1 599 ? -51.159 -6.965 96.473 1.00 90.94 599 LEU A C 1
ATOM 4844 O O . LEU A 1 599 ? -51.138 -7.041 97.705 1.00 90.94 599 LEU A O 1
ATOM 4848 N N . GLN A 1 600 ? -51.672 -5.908 95.837 1.00 91.88 600 GLN A N 1
ATOM 4849 C CA . GLN A 1 600 ? -52.287 -4.776 96.529 1.00 91.88 600 GLN A CA 1
ATOM 4850 C C . GLN A 1 600 ? -53.639 -5.165 97.157 1.00 91.88 600 GLN A C 1
ATOM 4852 O O . GLN A 1 600 ? -53.890 -4.816 98.309 1.00 91.88 600 GLN A O 1
ATOM 4857 N N . SER A 1 601 ? -54.458 -5.968 96.470 1.00 90.69 601 SER A N 1
ATOM 4858 C CA . SER A 1 601 ? -55.711 -6.534 96.993 1.00 90.69 601 SER A CA 1
ATOM 4859 C C . SER A 1 601 ? -55.480 -7.410 98.231 1.00 90.69 601 SER A C 1
ATOM 4861 O O . SER A 1 601 ? -56.160 -7.250 99.249 1.00 90.69 601 SER A O 1
ATOM 4863 N N . GLN A 1 602 ? -54.484 -8.302 98.207 1.00 91.12 602 GLN A N 1
ATOM 4864 C CA . GLN A 1 602 ? -54.127 -9.133 99.362 1.00 91.12 602 GLN A CA 1
ATOM 4865 C C . GLN A 1 602 ? -53.625 -8.288 100.538 1.00 91.12 602 GLN A C 1
ATOM 4867 O O . GLN A 1 602 ? -54.039 -8.511 101.679 1.00 91.12 602 GLN A O 1
ATOM 4872 N N . LYS A 1 603 ? -52.787 -7.280 100.270 1.00 91.94 603 LYS A N 1
ATOM 4873 C CA . LYS A 1 603 ? -52.307 -6.315 101.268 1.00 91.94 603 LYS A CA 1
ATOM 4874 C C . LYS A 1 603 ? -53.454 -5.533 101.915 1.00 91.94 603 LYS A C 1
ATOM 4876 O O . LYS A 1 603 ? -53.478 -5.415 103.139 1.00 91.94 603 LYS A O 1
ATOM 4881 N N . ASP A 1 604 ? -54.420 -5.047 101.142 1.00 91.75 604 ASP A N 1
ATOM 4882 C CA . ASP A 1 604 ? -55.541 -4.266 101.678 1.00 91.75 604 ASP A CA 1
ATOM 4883 C C . ASP A 1 604 ? -56.536 -5.151 102.451 1.00 91.75 604 ASP A C 1
ATOM 4885 O O . ASP A 1 604 ? -57.025 -4.757 103.513 1.00 91.75 604 ASP A O 1
ATOM 4889 N N . ASN A 1 605 ? -56.749 -6.397 102.013 1.00 92.19 605 ASN A N 1
ATOM 4890 C CA . ASN A 1 605 ? -57.481 -7.406 102.787 1.00 92.19 605 ASN A CA 1
ATOM 4891 C C . ASN A 1 605 ? -56.781 -7.752 104.116 1.00 92.19 605 ASN A C 1
ATOM 4893 O O . ASN A 1 605 ? -57.452 -7.933 105.135 1.00 92.19 605 ASN A O 1
ATOM 4897 N N . LEU A 1 606 ? -55.445 -7.819 104.138 1.00 91.81 606 LEU A N 1
ATOM 4898 C CA . LEU A 1 606 ? -54.668 -8.003 105.368 1.00 91.81 606 LEU A CA 1
ATOM 4899 C C . LEU A 1 606 ? -54.769 -6.778 106.289 1.00 91.81 606 LEU A C 1
ATOM 4901 O O . LEU A 1 606 ? -55.051 -6.949 107.472 1.00 91.81 606 LEU A O 1
ATOM 4905 N N . MET A 1 607 ? -54.639 -5.556 105.764 1.00 91.56 607 MET A N 1
ATOM 4906 C CA . MET A 1 607 ? -54.837 -4.314 106.532 1.00 91.56 607 MET A CA 1
ATOM 4907 C C . MET A 1 607 ? -56.241 -4.229 107.146 1.00 91.56 607 MET A C 1
ATOM 4909 O O . MET A 1 607 ? -56.393 -3.837 108.308 1.00 91.56 607 MET A O 1
ATOM 4913 N N . LYS A 1 608 ? -57.273 -4.644 106.401 1.00 91.62 608 LYS A N 1
ATOM 4914 C CA . LYS A 1 608 ? -58.654 -4.712 106.893 1.00 91.62 608 LYS A CA 1
ATOM 4915 C C . LYS A 1 608 ? -58.800 -5.730 108.028 1.00 91.62 608 LYS A C 1
ATOM 4917 O O . LYS A 1 608 ? -59.342 -5.374 109.070 1.00 91.62 608 LYS A O 1
ATOM 4922 N N . LYS A 1 609 ? -58.237 -6.937 107.887 1.00 91.69 609 LYS A N 1
ATOM 4923 C CA . LYS A 1 609 ? -58.200 -7.946 108.965 1.00 91.69 609 LYS A CA 1
ATOM 4924 C C . LYS A 1 609 ? -57.434 -7.472 110.202 1.00 91.69 609 LYS A C 1
ATOM 4926 O O . LYS A 1 609 ? -57.882 -7.729 111.312 1.00 91.69 609 LYS A O 1
ATOM 4931 N N . VAL A 1 610 ? -56.312 -6.767 110.035 1.00 89.56 610 VAL A N 1
ATOM 4932 C CA . VAL A 1 610 ? -55.572 -6.163 111.159 1.00 89.56 610 VAL A CA 1
ATOM 4933 C C . VAL A 1 610 ? -56.447 -5.134 111.876 1.00 89.56 610 VAL A C 1
ATOM 4935 O O . VAL A 1 610 ? -56.582 -5.207 113.091 1.00 89.56 610 VAL A O 1
ATOM 4938 N N . SER A 1 611 ? -57.123 -4.250 111.138 1.00 89.56 611 SER A N 1
ATOM 4939 C CA . SER A 1 611 ? -58.034 -3.253 111.722 1.00 89.56 611 SER A CA 1
ATOM 4940 C C . SER A 1 611 ? -59.232 -3.894 112.440 1.00 89.56 611 SER A C 1
ATOM 4942 O O . SER A 1 611 ? -59.640 -3.421 113.497 1.00 89.56 611 SER A O 1
ATOM 4944 N N . GLU A 1 612 ? -59.784 -4.985 111.901 1.00 89.75 612 GLU A N 1
ATOM 4945 C CA . GLU A 1 612 ? -60.855 -5.769 112.536 1.00 89.75 612 GLU A CA 1
ATOM 4946 C C . GLU A 1 612 ? -60.379 -6.446 113.831 1.00 89.75 612 GLU A C 1
ATOM 4948 O O . GLU A 1 612 ? -61.071 -6.374 114.848 1.00 89.75 612 GLU A O 1
ATOM 4953 N N . LEU A 1 613 ? -59.176 -7.033 113.828 1.00 91.06 613 LEU A N 1
ATOM 4954 C CA . LEU A 1 613 ? -58.557 -7.632 115.015 1.00 91.06 613 LEU A CA 1
ATOM 4955 C C . LEU A 1 613 ? -58.199 -6.584 116.075 1.00 91.06 613 LEU A C 1
ATOM 4957 O O . LEU A 1 613 ? -58.444 -6.819 117.252 1.00 91.06 613 LEU A O 1
ATOM 4961 N N . GLU A 1 614 ? -57.690 -5.410 115.694 1.00 90.56 614 GLU A N 1
ATOM 4962 C CA . GLU A 1 614 ? -57.469 -4.296 116.625 1.00 90.56 614 GLU A CA 1
ATOM 4963 C C . GLU A 1 614 ? -58.768 -3.820 117.290 1.00 90.56 614 GLU A C 1
ATOM 4965 O O . GLU A 1 614 ? -58.750 -3.397 118.447 1.00 90.56 614 GLU A O 1
ATOM 4970 N N . LEU A 1 615 ? -59.891 -3.853 116.567 1.00 90.50 615 LEU A N 1
ATOM 4971 C CA . LEU A 1 615 ? -61.198 -3.452 117.087 1.00 90.50 615 LEU A CA 1
ATOM 4972 C C . LEU A 1 615 ? -61.771 -4.522 118.031 1.00 90.50 615 LEU A C 1
ATOM 4974 O O . LEU A 1 615 ? -62.301 -4.177 119.087 1.00 90.50 615 LEU A O 1
ATOM 4978 N N . GLU A 1 616 ? -61.607 -5.808 117.708 1.00 89.50 616 GLU A N 1
ATOM 4979 C CA . GLU A 1 616 ? -61.955 -6.911 118.616 1.00 89.50 616 GLU A CA 1
ATOM 4980 C C . GLU A 1 616 ? -61.067 -6.920 119.869 1.00 89.50 616 GLU A C 1
ATOM 4982 O O . GLU A 1 616 ? -61.580 -7.105 120.968 1.00 89.50 616 GLU A O 1
ATOM 4987 N N . ILE A 1 617 ? -59.767 -6.626 119.747 1.00 89.12 617 ILE A N 1
ATOM 4988 C CA . ILE A 1 617 ? -58.871 -6.452 120.900 1.00 89.12 617 ILE A CA 1
ATOM 4989 C C . ILE A 1 617 ? -59.367 -5.302 121.783 1.00 89.12 617 ILE A C 1
ATOM 4991 O O . ILE A 1 617 ? -59.592 -5.526 122.966 1.00 89.12 617 ILE A O 1
ATOM 4995 N N . LYS A 1 618 ? -59.653 -4.116 121.228 1.00 91.00 618 LYS A N 1
ATOM 4996 C CA . LYS A 1 618 ? -60.190 -2.971 122.000 1.00 91.00 618 LYS A CA 1
ATOM 4997 C C . LYS A 1 618 ? -61.541 -3.279 122.664 1.00 91.00 618 LYS A C 1
ATOM 4999 O O . LYS A 1 618 ? -61.802 -2.817 123.778 1.00 91.00 618 LYS A O 1
ATOM 5004 N N . ARG A 1 619 ? -62.395 -4.080 122.014 1.00 90.06 619 ARG A N 1
ATOM 5005 C CA . ARG A 1 619 ? -63.648 -4.606 122.588 1.00 90.06 619 ARG A CA 1
ATOM 5006 C C . ARG A 1 619 ? -63.365 -5.548 123.760 1.00 90.06 619 ARG A C 1
ATOM 5008 O O . ARG A 1 619 ? -63.944 -5.372 124.826 1.00 90.06 619 ARG A O 1
ATOM 5015 N N . LYS A 1 620 ? -62.443 -6.498 123.600 1.00 89.75 620 LYS A N 1
ATOM 5016 C CA . LYS A 1 620 ? -62.051 -7.440 124.658 1.00 89.75 620 LYS A CA 1
ATOM 5017 C C . LYS A 1 620 ? -61.324 -6.760 125.815 1.00 89.75 620 LYS A C 1
ATOM 5019 O O . LYS A 1 620 ? -61.527 -7.159 126.954 1.00 89.75 620 LYS A O 1
ATOM 5024 N N . GLU A 1 621 ? -60.548 -5.710 125.561 1.00 89.81 621 GLU A N 1
ATOM 5025 C CA . GLU A 1 621 ? -59.943 -4.849 126.585 1.00 89.81 621 GLU A CA 1
ATOM 5026 C C . GLU A 1 621 ? -61.009 -4.090 127.388 1.00 89.81 621 GLU A C 1
ATOM 5028 O O . GLU A 1 621 ? -60.915 -4.026 128.612 1.00 89.81 621 GLU A O 1
ATOM 5033 N N . THR A 1 622 ? -62.045 -3.550 126.735 1.00 88.50 622 THR A N 1
ATOM 5034 C CA . THR A 1 622 ? -63.151 -2.875 127.442 1.00 88.50 622 THR A CA 1
ATOM 5035 C C . THR A 1 622 ? -64.022 -3.853 128.229 1.00 88.50 622 THR A C 1
ATOM 5037 O O . THR A 1 622 ? -64.300 -3.587 129.394 1.00 88.50 622 THR A O 1
ATOM 5040 N N . GLU A 1 623 ? -64.342 -5.019 127.667 1.00 89.88 623 GLU A N 1
ATOM 5041 C CA . GLU A 1 623 ? -65.012 -6.127 128.367 1.00 89.88 623 GLU A CA 1
ATOM 5042 C C . GLU A 1 623 ? -64.197 -6.609 129.581 1.00 89.88 623 GLU A C 1
ATOM 5044 O O . GLU A 1 623 ? -64.750 -6.781 130.665 1.00 89.88 623 GLU A O 1
ATOM 5049 N N . LEU A 1 624 ? -62.867 -6.730 129.460 1.00 88.19 624 LEU A N 1
ATOM 5050 C CA . LEU A 1 624 ? -61.982 -7.031 130.594 1.00 88.19 624 LEU A CA 1
ATOM 5051 C C . LEU A 1 624 ? -61.990 -5.928 131.655 1.00 88.19 624 LEU A C 1
ATOM 5053 O O . LEU A 1 624 ? -61.993 -6.242 132.839 1.00 88.19 624 LEU A O 1
ATOM 5057 N N . ILE A 1 625 ? -62.007 -4.651 131.266 1.00 87.50 625 ILE A N 1
ATOM 5058 C CA . ILE A 1 625 ? -62.098 -3.522 132.207 1.00 87.50 625 ILE A CA 1
ATOM 5059 C C . ILE A 1 625 ? -63.456 -3.512 132.924 1.00 87.50 625 ILE A C 1
ATOM 5061 O O . ILE A 1 625 ? -63.518 -3.158 134.103 1.00 87.50 625 ILE A O 1
ATOM 5065 N N . GLU A 1 626 ? -64.538 -3.906 132.257 1.00 85.75 626 GLU A N 1
ATOM 5066 C CA . GLU A 1 626 ? -65.869 -4.015 132.861 1.00 85.75 626 GLU A CA 1
ATOM 5067 C C . GLU A 1 626 ? -65.983 -5.227 133.791 1.00 85.75 626 GLU A C 1
ATOM 5069 O O . GLU A 1 626 ? -66.431 -5.058 134.924 1.00 85.75 626 GLU A O 1
ATOM 5074 N N . LEU A 1 627 ? -65.454 -6.392 133.410 1.00 88.25 627 LEU A N 1
ATOM 5075 C CA . LEU A 1 627 ? -65.339 -7.563 134.290 1.00 88.25 627 LEU A CA 1
ATOM 5076 C C . LEU A 1 627 ? -64.397 -7.309 135.479 1.00 88.25 627 LEU A C 1
ATOM 5078 O O . LEU A 1 627 ? -64.674 -7.739 136.594 1.00 88.25 627 LEU A O 1
ATOM 5082 N N . GLU A 1 628 ? -63.304 -6.568 135.288 1.00 86.06 628 GLU A N 1
ATOM 5083 C CA . GLU A 1 628 ? -62.404 -6.140 136.365 1.00 86.06 628 GLU A CA 1
ATOM 5084 C C . GLU A 1 628 ? -63.128 -5.168 137.315 1.00 86.06 628 GLU A C 1
ATOM 5086 O O . GLU A 1 628 ? -62.980 -5.282 138.530 1.00 86.06 628 GLU A O 1
ATOM 5091 N N . ARG A 1 629 ? -63.970 -4.255 136.807 1.00 85.75 629 ARG A N 1
ATOM 5092 C CA . ARG A 1 629 ? -64.846 -3.399 137.635 1.00 85.75 629 ARG A CA 1
ATOM 5093 C C . ARG A 1 629 ? -65.916 -4.200 138.372 1.00 85.75 629 ARG A C 1
ATOM 5095 O O . ARG A 1 629 ? -66.127 -3.942 139.552 1.00 85.75 629 ARG A O 1
ATOM 5102 N N . GLU A 1 630 ? -66.570 -5.157 137.721 1.00 86.50 630 GLU A N 1
ATOM 5103 C CA . GLU A 1 630 ? -67.601 -5.999 138.335 1.00 86.50 630 GLU A CA 1
ATOM 5104 C C . GLU A 1 630 ? -67.001 -6.896 139.421 1.00 86.50 630 GLU A C 1
ATOM 5106 O O . GLU A 1 630 ? -67.464 -6.858 140.558 1.00 86.50 630 GLU A O 1
ATOM 5111 N N . LYS A 1 631 ? -65.879 -7.569 139.138 1.00 88.12 631 LYS A N 1
ATOM 5112 C CA . LYS A 1 631 ? -65.079 -8.298 140.132 1.00 88.12 631 LYS A CA 1
ATOM 5113 C C . LYS A 1 631 ? -64.647 -7.392 141.284 1.00 88.12 631 LYS A C 1
ATOM 5115 O O . LYS A 1 631 ? -64.685 -7.823 142.429 1.00 88.12 631 LYS A O 1
ATOM 5120 N N . ASN A 1 632 ? -64.242 -6.146 141.027 1.00 86.69 632 ASN A N 1
ATOM 5121 C CA . ASN A 1 632 ? -63.860 -5.213 142.092 1.00 86.69 632 ASN A CA 1
ATOM 5122 C C . ASN A 1 632 ? -65.072 -4.711 142.905 1.00 86.69 632 ASN A C 1
ATOM 5124 O O . ASN A 1 632 ? -64.948 -4.542 144.117 1.00 86.69 632 ASN A O 1
ATOM 5128 N N . ASN A 1 633 ? -66.251 -4.562 142.295 1.00 86.19 633 ASN A N 1
ATOM 5129 C CA . ASN A 1 633 ? -67.509 -4.295 143.000 1.00 86.19 633 ASN A CA 1
ATOM 5130 C C . ASN A 1 633 ? -67.945 -5.500 143.847 1.00 86.19 633 ASN A C 1
ATOM 5132 O O . ASN A 1 633 ? -68.306 -5.329 145.010 1.00 86.19 633 ASN A O 1
ATOM 5136 N N . GLU A 1 634 ? -67.875 -6.721 143.314 1.00 83.88 634 GLU A N 1
ATOM 5137 C CA . GLU A 1 634 ? -68.183 -7.935 144.070 1.00 83.88 634 GLU A CA 1
ATOM 5138 C C . GLU A 1 634 ? -67.156 -8.167 145.183 1.00 83.88 634 GLU A C 1
ATOM 5140 O O . GLU A 1 634 ? -67.547 -8.452 146.310 1.00 83.88 634 GLU A O 1
ATOM 5145 N N . MET A 1 635 ? -65.864 -7.928 144.940 1.00 80.62 635 MET A N 1
ATOM 5146 C CA . MET A 1 635 ? -64.832 -7.920 145.981 1.00 80.62 635 MET A CA 1
ATOM 5147 C C . MET A 1 635 ? -65.071 -6.837 147.034 1.00 80.62 635 MET A C 1
ATOM 5149 O O . MET A 1 635 ? -64.799 -7.090 148.203 1.00 80.62 635 MET A O 1
ATOM 5153 N N . ALA A 1 636 ? -65.619 -5.671 146.681 1.00 80.94 636 ALA A N 1
ATOM 5154 C CA . ALA A 1 636 ? -66.023 -4.654 147.653 1.00 80.94 636 ALA A CA 1
ATOM 5155 C C . ALA A 1 636 ? -67.264 -5.086 148.457 1.00 80.94 636 ALA A C 1
ATOM 5157 O O . ALA A 1 636 ? -67.320 -4.866 149.666 1.00 80.94 636 ALA A O 1
ATOM 5158 N N . VAL A 1 637 ? -68.231 -5.771 147.836 1.00 82.88 637 VAL A N 1
ATOM 5159 C CA . VAL A 1 637 ? -69.388 -6.381 148.520 1.00 82.88 637 VAL A CA 1
ATOM 5160 C C . VAL A 1 637 ? -68.955 -7.541 149.425 1.00 82.88 637 VAL A C 1
ATOM 5162 O O . VAL A 1 637 ? -69.474 -7.681 150.534 1.00 82.88 637 VAL A O 1
ATOM 5165 N N . LEU A 1 638 ? -67.991 -8.356 148.997 1.00 81.94 638 LEU A N 1
ATOM 5166 C CA . LEU A 1 638 ? -67.389 -9.429 149.784 1.00 81.94 638 LEU A CA 1
ATOM 5167 C C . LEU A 1 638 ? -66.549 -8.861 150.926 1.00 81.94 638 LEU A C 1
ATOM 5169 O O . LEU A 1 638 ? -66.723 -9.316 152.048 1.00 81.94 638 LEU A O 1
ATOM 5173 N N . GLN A 1 639 ? -65.741 -7.820 150.704 1.00 79.31 639 GLN A N 1
ATOM 5174 C CA . GLN A 1 639 ? -65.054 -7.091 151.775 1.00 79.31 639 GLN A CA 1
ATOM 5175 C C . GLN A 1 639 ? -66.042 -6.431 152.738 1.00 79.31 639 GLN A C 1
ATOM 5177 O O . GLN A 1 639 ? -65.809 -6.461 153.937 1.00 79.31 639 GLN A O 1
ATOM 5182 N N . PHE A 1 640 ? -67.173 -5.894 152.276 1.00 79.75 640 PHE A N 1
ATOM 5183 C CA . PHE A 1 640 ? -68.203 -5.349 153.163 1.00 79.75 640 PHE A CA 1
ATOM 5184 C C . PHE A 1 640 ? -68.859 -6.445 154.019 1.00 79.75 640 PHE A C 1
ATOM 5186 O O . PHE A 1 640 ? -68.988 -6.283 155.233 1.00 79.75 640 PHE A O 1
ATOM 5193 N N . LYS A 1 641 ? -69.216 -7.590 153.419 1.00 81.56 641 LYS A N 1
ATOM 5194 C CA . LYS A 1 641 ? -69.724 -8.776 154.136 1.00 81.56 641 LYS A CA 1
ATOM 5195 C C . LYS A 1 641 ? -68.687 -9.318 155.129 1.00 81.56 641 LYS A C 1
ATOM 5197 O O . LYS A 1 641 ? -69.029 -9.568 156.278 1.00 81.56 641 LYS A O 1
ATOM 5202 N N . MET A 1 642 ? -67.432 -9.448 154.705 1.00 71.62 642 MET A N 1
ATOM 5203 C CA . MET A 1 642 ? -66.301 -9.940 155.495 1.00 71.62 642 MET A CA 1
ATOM 5204 C C . MET A 1 642 ? -65.963 -8.987 156.643 1.00 71.62 642 MET A C 1
ATOM 5206 O O . MET A 1 642 ? -65.872 -9.433 157.774 1.00 71.62 642 MET A O 1
ATOM 5210 N N . ASN A 1 643 ? -65.904 -7.675 156.411 1.00 73.88 643 ASN A N 1
ATOM 5211 C CA . ASN A 1 643 ? -65.741 -6.679 157.472 1.00 73.88 643 ASN A CA 1
ATOM 5212 C C . ASN A 1 643 ? -66.906 -6.737 158.470 1.00 73.88 643 ASN A C 1
ATOM 5214 O O . ASN A 1 643 ? -66.679 -6.684 159.672 1.00 73.88 643 ASN A O 1
ATOM 5218 N N . ARG A 1 644 ? -68.148 -6.921 157.998 1.00 70.25 644 ARG A N 1
ATOM 5219 C CA . ARG A 1 644 ? -69.332 -7.076 158.861 1.00 70.25 644 ARG A CA 1
ATOM 5220 C C . ARG A 1 644 ? -69.337 -8.388 159.664 1.00 70.25 644 ARG A C 1
ATOM 5222 O O . ARG A 1 644 ? -69.954 -8.420 160.724 1.00 70.25 644 ARG A O 1
ATOM 5229 N N . ILE A 1 645 ? -68.648 -9.431 159.195 1.00 59.75 645 ILE A N 1
ATOM 5230 C CA . ILE A 1 645 ? -68.360 -10.661 159.956 1.00 59.75 645 ILE A CA 1
ATOM 5231 C C . ILE A 1 645 ? -67.225 -10.407 160.964 1.00 59.75 645 ILE A C 1
ATOM 5233 O O . ILE A 1 645 ? -67.363 -10.735 162.139 1.00 59.75 645 ILE A O 1
ATOM 5237 N N . ASN A 1 646 ? -66.148 -9.744 160.539 1.00 54.75 646 ASN A N 1
ATOM 5238 C CA . ASN A 1 646 ? -64.992 -9.405 161.373 1.00 54.75 646 ASN A CA 1
ATOM 5239 C C . ASN A 1 646 ? -65.335 -8.392 162.487 1.00 54.75 646 ASN A C 1
ATOM 5241 O O . ASN A 1 646 ? -64.649 -8.343 163.498 1.00 54.75 646 ASN A O 1
ATOM 5245 N N . CYS A 1 647 ? -66.448 -7.654 162.389 1.00 52.75 647 CYS A N 1
ATOM 5246 C CA . CYS A 1 647 ? -67.013 -6.891 163.512 1.00 52.75 647 CYS A CA 1
ATOM 5247 C C . CYS A 1 647 ? -67.466 -7.758 164.712 1.00 52.75 647 CYS A C 1
ATOM 5249 O O . CYS A 1 647 ? -67.908 -7.197 165.713 1.00 52.75 647 CYS A O 1
ATOM 5251 N N . LEU A 1 648 ? -67.390 -9.093 164.624 1.00 48.78 648 LEU A N 1
ATOM 5252 C CA . LEU A 1 648 ? -67.619 -10.031 165.731 1.00 48.78 648 LEU A CA 1
ATOM 5253 C C . LEU A 1 648 ? -66.385 -10.885 166.089 1.00 48.78 648 LEU A C 1
ATOM 5255 O O . LEU A 1 648 ? -66.477 -11.690 167.014 1.00 48.78 648 LEU A O 1
ATOM 5259 N N . ILE A 1 649 ? -65.259 -10.754 165.372 1.00 39.09 649 ILE A N 1
ATOM 5260 C CA . ILE A 1 649 ? -64.044 -11.560 165.589 1.00 39.09 649 ILE A CA 1
ATOM 5261 C C . ILE A 1 649 ? -62.793 -10.698 165.361 1.00 39.09 649 ILE A C 1
ATOM 5263 O O . ILE A 1 649 ? -62.494 -10.308 164.232 1.00 39.09 649 ILE A O 1
ATOM 5267 N N . ASP A 1 650 ? -62.026 -10.461 166.425 1.00 32.94 650 ASP A N 1
ATOM 5268 C CA . ASP A 1 650 ? -60.724 -9.793 166.356 1.00 32.94 650 ASP A CA 1
ATOM 5269 C C . ASP A 1 650 ? -59.694 -10.617 165.559 1.00 32.94 650 ASP A C 1
ATOM 5271 O O . ASP A 1 650 ? -59.300 -11.693 166.007 1.00 32.94 650 ASP A O 1
ATOM 5275 N N . GLN A 1 651 ? -59.196 -10.086 164.430 1.00 38.84 651 GLN A N 1
ATOM 5276 C CA . GLN A 1 651 ? -57.756 -9.875 164.144 1.00 38.84 651 GLN A CA 1
ATOM 5277 C C . GLN A 1 651 ? -57.504 -9.288 162.723 1.00 38.84 651 GLN A C 1
ATOM 5279 O O . GLN A 1 651 ? -58.404 -9.326 161.882 1.00 38.84 651 GLN A O 1
ATOM 5284 N N . PRO A 1 652 ? -56.323 -8.679 162.444 1.00 37.09 652 PRO A N 1
ATOM 5285 C CA . PRO A 1 652 ? -56.084 -7.844 161.253 1.00 37.09 652 PRO A CA 1
ATOM 5286 C C . PRO A 1 652 ? -55.035 -8.438 160.269 1.00 37.09 652 PRO A C 1
ATOM 5288 O O . PRO A 1 652 ? -54.794 -9.638 160.279 1.00 37.09 652 PRO A O 1
ATOM 5291 N N . VAL A 1 653 ? -54.369 -7.569 159.478 1.00 34.22 653 VAL A N 1
ATOM 5292 C CA . VAL A 1 653 ? -53.237 -7.819 158.534 1.00 34.22 653 VAL A CA 1
ATOM 5293 C C . VAL A 1 653 ? -53.681 -8.315 157.135 1.00 34.22 653 VAL A C 1
ATOM 5295 O O . VAL A 1 653 ? -54.048 -9.469 156.979 1.00 34.22 653 VAL A O 1
ATOM 5298 N N . THR A 1 654 ? -53.877 -7.491 156.086 1.00 30.89 654 THR A N 1
ATOM 5299 C CA . THR A 1 654 ? -52.980 -6.559 155.331 1.00 30.89 654 THR A CA 1
ATOM 5300 C C . THR A 1 654 ? -51.849 -7.250 154.533 1.00 30.89 654 THR A C 1
ATOM 5302 O O . THR A 1 654 ? -51.231 -8.167 155.046 1.00 30.89 654 THR A O 1
ATOM 5305 N N . THR A 1 655 ? -51.435 -6.886 153.303 1.00 33.28 655 THR A N 1
ATOM 5306 C CA . THR A 1 655 ? -51.967 -6.095 152.152 1.00 33.28 655 THR A CA 1
ATOM 5307 C C . THR A 1 655 ? -50.906 -6.092 151.016 1.00 33.28 655 THR A C 1
ATOM 5309 O O . THR A 1 655 ? -49.740 -5.950 151.364 1.00 33.28 655 THR A O 1
ATOM 5312 N N . ILE A 1 656 ? -51.298 -5.962 149.723 1.00 32.31 656 ILE A N 1
ATOM 5313 C CA . ILE A 1 656 ? -50.545 -5.200 148.662 1.00 32.31 656 ILE A CA 1
ATOM 5314 C C . ILE A 1 656 ? -49.176 -5.834 148.209 1.00 32.31 656 ILE A C 1
ATOM 5316 O O . ILE A 1 656 ? -48.672 -6.703 148.901 1.00 32.31 656 ILE A O 1
ATOM 5320 N N . LYS A 1 657 ? -48.494 -5.585 147.060 1.00 35.88 657 LYS A N 1
ATOM 5321 C CA . LYS A 1 657 ? -48.506 -4.665 145.870 1.00 35.88 657 LYS A CA 1
ATOM 5322 C C . LYS A 1 657 ? -48.265 -5.534 144.585 1.00 35.88 657 LYS A C 1
ATOM 5324 O O . LYS A 1 657 ? -47.748 -6.632 144.729 1.00 35.88 657 LYS A O 1
ATOM 5329 N N . GLN A 1 658 ? -48.761 -5.248 143.362 1.00 33.25 658 GLN A N 1
ATOM 5330 C CA . GLN A 1 658 ? -48.222 -4.363 142.278 1.00 33.25 658 GLN A CA 1
ATOM 5331 C C . GLN A 1 658 ? -46.686 -4.500 142.041 1.00 33.25 658 GLN A C 1
ATOM 5333 O O . GLN A 1 658 ? -45.972 -4.760 142.997 1.00 33.25 658 GLN A O 1
ATOM 5338 N N . LEU A 1 659 ? -46.062 -4.331 140.860 1.00 32.94 659 LEU A N 1
ATOM 5339 C CA . LEU A 1 659 ? -46.302 -3.555 139.613 1.00 32.94 659 LEU A CA 1
ATOM 5340 C C . LEU A 1 659 ? -45.993 -4.439 138.349 1.00 32.94 659 LEU A C 1
ATOM 5342 O O . LEU A 1 659 ? -45.459 -5.527 138.522 1.00 32.94 659 LEU A O 1
ATOM 5346 N N . LYS A 1 660 ? -46.412 -4.167 137.089 1.00 33.31 660 LYS A N 1
ATOM 5347 C CA . LYS A 1 660 ? -46.085 -3.049 136.146 1.00 33.31 660 LYS A CA 1
ATOM 5348 C C . LYS A 1 660 ? -44.567 -2.936 135.821 1.00 33.31 660 LYS A C 1
ATOM 5350 O O . LYS A 1 660 ? -43.757 -3.233 136.683 1.00 33.31 660 LYS A O 1
ATOM 5355 N N . ASP A 1 661 ? -44.090 -2.504 134.641 1.00 33.22 661 ASP A N 1
ATOM 5356 C CA . ASP A 1 661 ? -44.734 -1.849 133.480 1.00 33.22 661 ASP A CA 1
ATOM 5357 C C . ASP A 1 661 ? -43.850 -1.898 132.202 1.00 33.22 661 ASP A C 1
ATOM 5359 O O . ASP A 1 661 ? -42.669 -1.567 132.281 1.00 33.22 661 ASP A O 1
ATOM 5363 N N . SER A 1 662 ? -44.459 -2.042 131.011 1.00 34.69 662 SER A N 1
ATOM 5364 C CA . SER A 1 662 ? -43.950 -1.513 129.712 1.00 34.69 662 SER A CA 1
ATOM 5365 C C . SER A 1 662 ? -42.604 -2.086 129.167 1.00 34.69 662 SER A C 1
ATOM 5367 O O . SER A 1 662 ? -42.007 -2.944 129.799 1.00 34.69 662 SER A O 1
ATOM 5369 N N . LYS A 1 663 ? -42.073 -1.745 127.974 1.00 35.81 663 LYS A N 1
ATOM 5370 C CA . LYS A 1 663 ? -42.326 -0.647 127.005 1.00 35.81 663 LYS A CA 1
ATOM 5371 C C . LYS A 1 663 ? -41.901 -1.080 125.583 1.00 35.81 663 LYS A C 1
ATOM 5373 O O . LYS A 1 663 ? -41.042 -1.943 125.454 1.00 35.81 663 LYS A O 1
ATOM 5378 N N . GLY A 1 664 ? -42.486 -0.480 124.539 1.00 34.97 664 GLY A N 1
ATOM 5379 C CA . GLY A 1 664 ? -42.220 -0.824 123.129 1.00 34.97 664 GLY A CA 1
ATOM 5380 C C . GLY A 1 664 ? -41.353 0.192 122.344 1.00 34.97 664 GLY A C 1
ATOM 5381 O O . GLY A 1 664 ? -40.266 0.517 122.815 1.00 34.97 664 GLY A O 1
ATOM 5382 N N . PRO A 1 665 ? -41.755 0.644 121.132 1.00 45.69 665 PRO A N 1
ATOM 5383 C CA . PRO A 1 665 ? -40.896 0.437 119.952 1.00 45.69 665 PRO A CA 1
ATOM 5384 C C . PRO A 1 665 ? -40.665 1.657 119.025 1.00 45.69 665 PRO A C 1
ATOM 5386 O O . PRO A 1 665 ? -41.496 2.558 118.944 1.00 45.69 665 PRO A O 1
ATOM 5389 N N . THR A 1 666 ? -39.589 1.612 118.224 1.00 35.47 666 THR A N 1
ATOM 5390 C CA . THR A 1 666 ? -39.259 2.525 117.095 1.00 35.47 666 THR A CA 1
ATOM 5391 C C . THR A 1 666 ? -38.119 1.931 116.235 1.00 35.47 666 THR A C 1
ATOM 5393 O O . THR A 1 666 ? -37.375 1.120 116.775 1.00 35.47 666 THR A O 1
ATOM 5396 N N . ARG A 1 667 ? -37.810 2.333 114.984 1.00 30.58 667 ARG A N 1
ATOM 5397 C CA . ARG A 1 667 ? -38.532 2.953 113.833 1.00 30.58 667 ARG A CA 1
ATOM 5398 C C . ARG A 1 667 ? -37.491 3.182 112.701 1.00 30.58 667 ARG A C 1
ATOM 5400 O O . ARG A 1 667 ? -36.345 3.448 113.042 1.00 30.58 667 ARG A O 1
ATOM 5407 N N . THR A 1 668 ? -37.911 3.179 111.423 1.00 31.88 668 THR A N 1
ATOM 5408 C CA . THR A 1 668 ? -37.118 3.622 110.233 1.00 31.88 668 THR A CA 1
ATOM 5409 C C . THR A 1 668 ? -35.808 2.821 109.964 1.00 31.88 668 THR A C 1
ATOM 5411 O O . THR A 1 668 ? -35.452 1.962 110.760 1.00 31.88 668 THR A O 1
ATOM 5414 N N . GLU A 1 669 ? -35.098 2.899 108.824 1.00 35.81 669 GLU A N 1
ATOM 5415 C CA . GLU A 1 669 ? -35.148 3.805 107.653 1.00 35.81 669 GLU A CA 1
ATOM 5416 C C . GLU A 1 669 ? -34.763 3.102 106.315 1.00 35.81 669 GLU A C 1
ATOM 5418 O O . GLU A 1 669 ? -34.616 1.883 106.267 1.00 35.81 669 GLU A O 1
ATOM 5423 N N . SER A 1 670 ? -34.646 3.852 105.208 1.00 32.84 670 SER A N 1
ATOM 5424 C CA . SER A 1 670 ? -34.563 3.360 103.812 1.00 32.84 670 SER A CA 1
ATOM 5425 C C . SER A 1 670 ? -33.172 3.431 103.152 1.00 32.84 670 SER A C 1
ATOM 5427 O O . SER A 1 670 ? -32.461 4.408 103.368 1.00 32.84 670 SER A O 1
ATOM 5429 N N . ILE A 1 671 ? -32.854 2.517 102.215 1.00 38.66 671 ILE A N 1
ATOM 5430 C CA . ILE A 1 671 ? -31.713 2.640 101.272 1.00 38.66 671 ILE A CA 1
ATOM 5431 C C . ILE A 1 671 ? -32.090 2.142 99.852 1.00 38.66 671 ILE A C 1
ATOM 5433 O O . ILE A 1 671 ? -32.541 1.004 99.722 1.00 38.66 671 ILE A O 1
ATOM 5437 N N . PRO A 1 672 ? -31.868 2.936 98.782 1.00 36.16 672 PRO A N 1
ATOM 5438 C CA . PRO A 1 672 ? -31.835 2.489 97.382 1.00 36.16 672 PRO A CA 1
ATOM 5439 C C . PRO A 1 672 ? -30.392 2.355 96.837 1.00 36.16 672 PRO A C 1
ATOM 5441 O O . PRO A 1 672 ? -29.448 2.901 97.409 1.00 36.16 672 PRO A O 1
ATOM 5444 N N . THR A 1 673 ? -30.179 1.681 95.698 1.00 39.47 673 THR A N 1
ATOM 5445 C CA . THR A 1 673 ? -28.852 1.597 95.030 1.00 39.47 673 THR A CA 1
ATOM 5446 C C . THR A 1 673 ? -28.984 1.554 93.492 1.00 39.47 673 THR A C 1
ATOM 5448 O O . THR A 1 673 ? -30.066 1.294 92.971 1.00 39.47 673 THR A O 1
ATOM 5451 N N . LYS A 1 674 ? -27.915 1.914 92.761 1.00 34.19 674 LYS A N 1
ATOM 5452 C CA . LYS A 1 674 ? -27.889 2.351 91.342 1.00 34.19 674 LYS A CA 1
ATOM 5453 C C . LYS A 1 674 ? -26.630 1.806 90.618 1.00 34.19 674 LYS A C 1
ATOM 5455 O O . LYS A 1 674 ? -25.739 1.328 91.309 1.00 34.19 674 LYS A O 1
ATOM 5460 N N . VAL A 1 675 ? -26.532 2.033 89.289 1.00 36.22 675 VAL A N 1
ATOM 5461 C CA . VAL A 1 675 ? -25.355 1.938 88.358 1.00 36.22 675 VAL A CA 1
ATOM 5462 C C . VAL A 1 675 ? -25.333 0.638 87.506 1.00 36.22 675 VAL A C 1
ATOM 5464 O O . VAL A 1 675 ? -25.245 -0.435 88.081 1.00 36.22 675 VAL A O 1
ATOM 5467 N N . GLN A 1 676 ? -25.664 0.630 86.191 1.00 41.56 676 GLN A N 1
ATOM 5468 C CA . GLN A 1 676 ? -24.893 1.038 84.966 1.00 41.56 676 GLN A CA 1
ATOM 5469 C C . GLN A 1 676 ? -23.592 0.213 84.736 1.00 41.56 676 GLN A C 1
ATOM 5471 O O . GLN A 1 676 ? -22.965 -0.129 85.735 1.00 41.56 676 GLN A O 1
ATOM 5476 N N . PRO A 1 677 ? -23.200 -0.166 83.485 1.00 41.09 677 PRO A N 1
ATOM 5477 C CA . PRO A 1 677 ? -22.701 0.807 82.487 1.00 41.09 677 PRO A CA 1
ATOM 5478 C C . PRO A 1 677 ? -22.932 0.542 80.963 1.00 41.09 677 PRO A C 1
ATOM 5480 O O . PRO A 1 677 ? -23.154 -0.581 80.525 1.00 41.09 677 PRO A O 1
ATOM 5483 N N . GLU A 1 678 ? -22.833 1.638 80.192 1.00 36.91 678 GLU A N 1
ATOM 5484 C CA . GLU A 1 678 ? -22.152 1.876 78.884 1.00 36.91 678 GLU A CA 1
ATOM 5485 C C . GLU A 1 678 ? -22.152 0.875 77.697 1.00 36.91 678 GLU A C 1
ATOM 5487 O O . GLU A 1 678 ? -21.776 -0.290 77.812 1.00 36.91 678 GLU A O 1
ATOM 5492 N N . ASN A 1 679 ? -22.369 1.423 76.486 1.00 42.00 679 ASN A N 1
ATOM 5493 C CA . ASN A 1 679 ? -21.345 1.542 75.420 1.00 42.00 679 ASN A CA 1
ATOM 5494 C C . ASN A 1 679 ? -21.756 2.608 74.366 1.00 42.00 679 ASN A C 1
ATOM 5496 O O . ASN A 1 679 ? -22.909 3.042 74.362 1.00 42.00 679 ASN A O 1
ATOM 5500 N N . THR A 1 680 ? -20.815 3.079 73.534 1.00 35.84 680 THR A N 1
ATOM 5501 C CA . THR A 1 680 ? -20.920 4.313 72.712 1.00 35.84 680 THR A CA 1
ATOM 5502 C C . THR A 1 680 ? -20.637 4.127 71.210 1.00 35.84 680 THR A C 1
ATOM 5504 O O . THR A 1 680 ? -20.200 3.063 70.778 1.00 35.84 680 THR A O 1
ATOM 5507 N N . ASP A 1 681 ? -20.918 5.178 70.425 1.00 32.56 681 ASP A N 1
ATOM 5508 C CA . ASP A 1 681 ? -21.022 5.169 68.956 1.00 32.56 681 ASP A CA 1
ATOM 5509 C C . ASP A 1 681 ? -19.876 5.895 68.201 1.00 32.56 681 ASP A C 1
ATOM 5511 O O . ASP A 1 681 ? -19.066 6.598 68.806 1.00 32.56 681 ASP A O 1
ATOM 5515 N N . GLU A 1 682 ? -19.856 5.694 66.876 1.00 33.75 682 GLU A N 1
ATOM 5516 C CA . GLU A 1 682 ? -19.096 6.323 65.763 1.00 33.75 682 GLU A CA 1
ATOM 5517 C C . GLU A 1 682 ? -17.931 7.328 65.987 1.00 33.75 682 GLU A C 1
ATOM 5519 O O . GLU A 1 682 ? -18.066 8.345 66.660 1.00 33.75 682 GLU A O 1
ATOM 5524 N N . PHE A 1 683 ? -16.861 7.190 65.174 1.00 36.75 683 PHE A N 1
ATOM 5525 C CA . PHE A 1 683 ? -16.126 8.336 64.586 1.00 36.75 683 PHE A CA 1
ATOM 5526 C C . PHE A 1 683 ? -15.385 7.981 63.274 1.00 36.75 683 PHE A C 1
ATOM 5528 O O . PHE A 1 683 ? -14.752 6.933 63.165 1.00 36.75 683 PHE A O 1
ATOM 5535 N N . SER A 1 684 ? -15.387 8.900 62.296 1.00 33.31 684 SER A N 1
ATOM 5536 C CA . SER A 1 684 ? -14.627 8.814 61.027 1.00 33.31 684 SER A CA 1
ATOM 5537 C C . SER A 1 684 ? -13.416 9.762 60.992 1.00 33.31 684 SER A C 1
ATOM 5539 O O . SER A 1 684 ? -13.477 10.859 61.543 1.00 33.31 684 SER A O 1
ATOM 5541 N N . SER A 1 685 ? -12.330 9.406 60.284 1.00 35.34 685 SER A N 1
ATOM 5542 C CA . SER A 1 685 ? -11.237 10.346 59.944 1.00 35.34 685 SER A CA 1
ATOM 5543 C C . SER A 1 685 ? -10.416 9.921 58.709 1.00 35.34 685 SER A C 1
ATOM 5545 O O . SER A 1 685 ? -10.548 8.801 58.219 1.00 35.34 685 SER A O 1
ATOM 5547 N N . THR A 1 686 ? -9.594 10.831 58.162 1.00 32.66 686 THR A N 1
ATOM 5548 C CA . THR A 1 686 ? -9.049 10.736 56.789 1.00 32.66 686 THR A CA 1
ATOM 5549 C C . THR A 1 686 ? -7.536 10.973 56.645 1.00 32.66 686 THR A C 1
ATOM 5551 O O . THR A 1 686 ? -6.985 11.872 57.273 1.00 32.66 686 THR A O 1
ATOM 5554 N N . ALA A 1 687 ? -6.951 10.314 55.632 1.00 32.78 687 ALA A N 1
ATOM 5555 C CA . ALA A 1 687 ? -5.826 10.754 54.781 1.00 32.78 687 ALA A CA 1
ATOM 5556 C C . ALA A 1 687 ? -4.376 10.853 55.328 1.00 32.78 687 ALA A C 1
ATOM 5558 O O . ALA A 1 687 ? -4.077 11.588 56.266 1.00 32.78 687 ALA A O 1
ATOM 5559 N N . ARG A 1 688 ? -3.417 10.292 54.557 1.00 38.50 688 ARG A N 1
ATOM 5560 C CA . ARG A 1 688 ? -2.093 10.910 54.284 1.00 38.50 688 ARG A CA 1
ATOM 5561 C C . ARG A 1 688 ? -1.366 10.310 53.061 1.00 38.50 688 ARG A C 1
ATOM 5563 O O . ARG A 1 688 ? -1.505 9.133 52.760 1.00 38.50 688 ARG A O 1
ATOM 5570 N N . LYS A 1 689 ? -0.580 11.142 52.357 1.00 35.16 689 LYS A N 1
ATOM 5571 C CA . LYS A 1 689 ? 0.228 10.804 51.155 1.00 35.16 689 LYS A CA 1
ATOM 5572 C C . LYS A 1 689 ? 1.581 10.160 51.511 1.00 35.16 689 LYS A C 1
ATOM 5574 O O . LYS A 1 689 ? 2.144 10.541 52.537 1.00 35.16 689 LYS A O 1
ATOM 5579 N N . ARG A 1 690 ? 2.192 9.380 50.592 1.00 39.94 690 ARG A N 1
ATOM 5580 C CA . ARG A 1 690 ? 3.671 9.311 50.413 1.00 39.94 690 ARG A CA 1
ATOM 5581 C C . ARG A 1 690 ? 4.155 8.697 49.073 1.00 39.94 690 ARG A C 1
ATOM 5583 O O . ARG A 1 690 ? 3.939 7.531 48.796 1.00 39.94 690 ARG A O 1
ATOM 5590 N N . ASN A 1 691 ? 4.878 9.523 48.313 1.00 40.56 691 ASN A N 1
ATOM 5591 C CA . ASN A 1 691 ? 6.126 9.277 47.560 1.00 40.56 691 ASN A CA 1
ATOM 5592 C C . ASN A 1 691 ? 6.311 8.082 46.578 1.00 40.56 691 ASN A C 1
ATOM 5594 O O . ASN A 1 691 ? 6.774 7.015 46.951 1.00 40.56 691 ASN A O 1
ATOM 5598 N N . ALA A 1 692 ? 6.215 8.406 45.281 1.00 34.53 692 ALA A N 1
ATOM 5599 C CA . ALA A 1 692 ? 7.336 8.454 44.314 1.00 34.53 692 ALA A CA 1
ATOM 5600 C C . ALA A 1 692 ? 8.210 7.209 43.953 1.00 34.53 692 ALA A C 1
ATOM 5602 O O . ALA A 1 692 ? 9.200 6.909 44.610 1.00 34.53 692 ALA A O 1
ATOM 5603 N N . ARG A 1 693 ? 8.015 6.743 42.702 1.00 30.81 693 ARG A N 1
ATOM 5604 C CA . ARG A 1 693 ? 9.023 6.718 41.600 1.00 30.81 693 ARG A CA 1
ATOM 5605 C C . ARG A 1 693 ? 10.331 5.907 41.783 1.00 30.81 693 ARG A C 1
ATOM 5607 O O . ARG A 1 693 ? 11.326 6.484 42.215 1.00 30.81 693 ARG A O 1
ATOM 5614 N N . ARG A 1 694 ? 10.419 4.702 41.178 1.00 36.12 694 ARG A N 1
ATOM 5615 C CA . ARG A 1 694 ? 11.610 4.240 40.403 1.00 36.12 694 ARG A CA 1
ATOM 5616 C C . ARG A 1 694 ? 11.403 2.955 39.563 1.00 36.12 694 ARG A C 1
ATOM 5618 O O . ARG A 1 694 ? 10.915 1.965 40.070 1.00 36.12 694 ARG A O 1
ATOM 5625 N N . GLN A 1 695 ? 11.893 3.031 38.318 1.00 34.16 695 GLN A N 1
ATOM 5626 C CA . GLN A 1 695 ? 12.627 2.032 37.502 1.00 34.16 695 GLN A CA 1
ATOM 5627 C C . GLN A 1 695 ? 12.095 0.610 37.178 1.00 34.16 695 GLN A C 1
ATOM 5629 O O . GLN A 1 695 ? 11.563 -0.120 37.998 1.00 34.16 695 GLN A O 1
ATOM 5634 N N . LYS A 1 696 ? 12.380 0.246 35.915 1.00 33.00 696 LYS A N 1
ATOM 5635 C CA . LYS A 1 696 ? 12.181 -1.018 35.181 1.00 33.00 696 LYS A CA 1
ATOM 5636 C C . LYS A 1 696 ? 12.579 -2.310 35.922 1.00 33.00 696 LYS A C 1
ATOM 5638 O O . LYS A 1 696 ? 13.656 -2.359 36.508 1.00 33.00 696 LYS A O 1
ATOM 5643 N N . ILE A 1 697 ? 11.809 -3.373 35.671 1.00 39.16 697 ILE A N 1
ATOM 5644 C CA . ILE A 1 697 ? 12.192 -4.802 35.711 1.00 39.16 697 ILE A CA 1
ATOM 5645 C C . ILE A 1 697 ? 11.529 -5.423 34.455 1.00 39.16 697 ILE A C 1
ATOM 5647 O O . ILE A 1 697 ? 10.319 -5.291 34.309 1.00 39.16 697 ILE A O 1
ATOM 5651 N N . THR A 1 698 ? 12.236 -5.699 33.352 1.00 31.27 698 THR A N 1
ATOM 5652 C CA . THR A 1 698 ? 12.939 -6.950 32.955 1.00 31.27 698 THR A CA 1
ATOM 5653 C C . THR A 1 698 ? 12.121 -8.248 32.942 1.00 31.27 698 THR A C 1
ATOM 5655 O O . THR A 1 698 ? 11.792 -8.784 33.990 1.00 31.27 698 THR A O 1
ATOM 5658 N N . THR A 1 699 ? 11.980 -8.783 31.722 1.00 31.77 699 THR A N 1
ATOM 5659 C CA . THR A 1 699 ? 12.022 -10.211 31.351 1.00 31.77 699 THR A CA 1
ATOM 5660 C C . THR A 1 699 ? 10.909 -11.146 31.834 1.00 31.77 699 THR A C 1
ATOM 5662 O O . THR A 1 699 ? 10.875 -11.557 32.987 1.00 31.77 699 THR A O 1
ATOM 5665 N N . TYR A 1 700 ? 10.144 -11.651 30.863 1.00 39.56 700 TYR A N 1
ATOM 5666 C CA . TYR A 1 700 ? 9.881 -13.086 30.750 1.00 39.56 700 TYR A CA 1
ATOM 5667 C C . TYR A 1 700 ? 10.185 -13.525 29.314 1.00 39.56 700 TYR A C 1
ATOM 5669 O O . TYR A 1 700 ? 9.855 -12.809 28.369 1.00 39.56 700 TYR A O 1
ATOM 5677 N N . SER A 1 701 ? 10.824 -14.684 29.180 1.00 33.41 701 SER A N 1
ATOM 5678 C CA . SER A 1 701 ? 11.165 -15.334 27.914 1.00 33.41 701 SER A CA 1
ATOM 5679 C C . SER A 1 701 ? 10.850 -16.819 28.049 1.00 33.41 701 SER A C 1
ATOM 5681 O O . SER A 1 701 ? 11.314 -17.418 29.017 1.00 33.41 701 SER A O 1
ATOM 5683 N N . SER A 1 702 ? 10.123 -17.398 27.093 1.00 41.66 702 SER A N 1
ATOM 5684 C CA . SER A 1 702 ? 10.155 -18.839 26.795 1.00 41.66 702 SER A CA 1
ATOM 5685 C C . SER A 1 702 ? 9.359 -19.158 25.523 1.00 41.66 702 SER A C 1
ATOM 5687 O O . SER A 1 702 ? 8.152 -18.930 25.471 1.00 41.66 702 SER A O 1
ATOM 5689 N N . ASP A 1 703 ? 10.059 -19.721 24.547 1.00 40.91 703 ASP A N 1
ATOM 5690 C CA . ASP A 1 703 ? 9.700 -20.975 23.883 1.00 40.91 703 ASP A CA 1
ATOM 5691 C C . ASP A 1 703 ? 8.319 -21.085 23.206 1.00 40.91 703 ASP A C 1
ATOM 5693 O O . ASP A 1 703 ? 7.356 -21.603 23.767 1.00 40.91 703 ASP A O 1
ATOM 5697 N N . PHE A 1 704 ? 8.298 -20.747 21.916 1.00 43.75 704 PHE A N 1
ATOM 5698 C CA . PHE A 1 704 ? 7.841 -21.688 20.887 1.00 43.75 704 PHE A CA 1
ATOM 5699 C C . PHE A 1 704 ? 8.714 -21.497 19.638 1.00 43.75 704 PHE A C 1
ATOM 5701 O O . PHE A 1 704 ? 8.467 -20.608 18.828 1.00 43.75 704 PHE A O 1
ATOM 5708 N N . ASP A 1 705 ? 9.761 -22.316 19.526 1.00 38.94 705 ASP A N 1
ATOM 5709 C CA . ASP A 1 705 ? 10.633 -22.414 18.352 1.00 38.94 705 ASP A CA 1
ATOM 5710 C C . ASP A 1 705 ? 10.820 -23.898 18.001 1.00 38.94 705 ASP A C 1
ATOM 5712 O O . ASP A 1 705 ? 11.169 -24.705 18.865 1.00 38.94 705 ASP A O 1
ATOM 5716 N N . SER A 1 706 ? 10.445 -24.243 16.769 1.00 43.94 706 SER A N 1
ATOM 5717 C CA . SER A 1 706 ? 10.412 -25.566 16.127 1.00 43.94 706 SER A CA 1
ATOM 5718 C C . SER A 1 706 ? 9.486 -25.430 14.907 1.00 43.94 706 SER A C 1
ATOM 5720 O O . SER A 1 706 ? 8.367 -24.937 15.048 1.00 43.94 706 SER A O 1
ATOM 5722 N N . GLY A 1 707 ? 9.844 -25.836 13.694 1.00 35.06 707 GLY A N 1
ATOM 5723 C CA . GLY A 1 707 ? 11.065 -26.495 13.234 1.00 35.06 707 GLY A CA 1
ATOM 5724 C C . GLY A 1 707 ? 10.750 -27.219 11.921 1.00 35.06 707 GLY A C 1
ATOM 5725 O O . GLY A 1 707 ? 9.641 -27.723 11.786 1.00 35.06 707 GLY A O 1
ATOM 5726 N N . ASP A 1 708 ? 11.688 -27.205 10.972 1.00 40.06 708 ASP A N 1
ATOM 5727 C CA . ASP A 1 708 ? 11.772 -28.042 9.759 1.00 40.06 708 ASP A CA 1
ATOM 5728 C C . ASP A 1 708 ? 10.463 -28.433 9.023 1.00 40.06 708 ASP A C 1
ATOM 5730 O O . ASP A 1 708 ? 9.747 -29.342 9.429 1.00 40.06 708 ASP A O 1
ATOM 5734 N N . ASP A 1 709 ? 10.215 -27.848 7.839 1.00 41.00 709 ASP A N 1
ATOM 5735 C CA . ASP A 1 709 ? 10.512 -28.581 6.590 1.00 41.00 709 ASP A CA 1
ATOM 5736 C C . ASP A 1 709 ? 10.320 -27.762 5.289 1.00 41.00 709 ASP A C 1
ATOM 5738 O O . ASP A 1 709 ? 9.492 -26.857 5.171 1.00 41.00 709 ASP A O 1
ATOM 5742 N N . ILE A 1 710 ? 11.109 -28.135 4.280 1.00 43.34 710 ILE A N 1
ATOM 5743 C CA . ILE A 1 710 ? 11.029 -27.766 2.846 1.00 43.34 710 ILE A CA 1
ATOM 5744 C C . ILE A 1 710 ? 10.778 -29.092 2.063 1.00 43.34 710 ILE A C 1
ATOM 5746 O O . ILE A 1 710 ? 10.817 -30.140 2.706 1.00 43.34 710 ILE A O 1
ATOM 5750 N N . PRO A 1 711 ? 10.583 -29.173 0.719 1.00 47.06 711 PRO A N 1
ATOM 5751 C CA . PRO A 1 711 ? 10.555 -28.157 -0.347 1.00 47.06 711 PRO A CA 1
ATOM 5752 C C . PRO A 1 711 ? 9.318 -28.274 -1.285 1.00 47.06 711 PRO A C 1
ATOM 5754 O O . PRO A 1 711 ? 8.401 -29.034 -1.001 1.00 47.06 711 PRO A O 1
ATOM 5757 N N . ILE A 1 712 ? 9.318 -27.575 -2.441 1.00 37.78 712 ILE A N 1
ATOM 5758 C CA . ILE A 1 712 ? 9.165 -28.155 -3.812 1.00 37.78 712 ILE A CA 1
ATOM 5759 C C . ILE A 1 712 ? 9.050 -27.050 -4.898 1.00 37.78 712 ILE A C 1
ATOM 5761 O O . ILE A 1 712 ? 8.126 -26.254 -4.860 1.00 37.78 712 ILE A O 1
ATOM 5765 N N . VAL A 1 713 ? 9.990 -27.070 -5.866 1.00 34.47 713 VAL A N 1
ATOM 5766 C CA . VAL A 1 713 ? 9.929 -26.652 -7.304 1.00 34.47 713 VAL A CA 1
ATOM 5767 C C . VAL A 1 713 ? 9.315 -25.276 -7.695 1.00 34.47 713 VAL A C 1
ATOM 5769 O O . VAL A 1 713 ? 8.206 -24.943 -7.316 1.00 34.47 713 VAL A O 1
ATOM 5772 N N . GLY A 1 714 ? 9.911 -24.465 -8.587 1.00 31.05 714 GLY A N 1
ATOM 5773 C CA . GLY A 1 714 ? 11.202 -24.568 -9.293 1.00 31.05 714 GLY A CA 1
ATOM 5774 C C . GLY A 1 714 ? 11.246 -23.786 -10.629 1.00 31.05 714 GLY A C 1
ATOM 5775 O O . GLY A 1 714 ? 10.214 -23.589 -11.257 1.00 31.05 714 GLY A O 1
ATOM 5776 N N . ASN A 1 715 ? 12.463 -23.430 -11.076 1.00 35.59 715 ASN A N 1
ATOM 5777 C CA . ASN A 1 715 ? 12.840 -22.713 -12.322 1.00 35.59 715 ASN A CA 1
ATOM 5778 C C . ASN A 1 715 ? 12.399 -21.225 -12.409 1.00 35.59 715 ASN A C 1
ATOM 5780 O O . ASN A 1 715 ? 11.236 -20.925 -12.186 1.00 35.59 715 ASN A O 1
ATOM 5784 N N . SER A 1 716 ? 13.229 -20.192 -12.645 1.00 30.67 716 SER A N 1
ATOM 5785 C CA . SER A 1 716 ? 14.559 -19.978 -13.279 1.00 30.67 716 SER A CA 1
ATOM 5786 C C . SER A 1 716 ? 14.539 -19.582 -14.775 1.00 30.67 716 SER A C 1
ATOM 5788 O O . SER A 1 716 ? 13.596 -19.894 -15.491 1.00 30.67 716 SER A O 1
ATOM 5790 N N . LEU A 1 717 ? 15.609 -18.883 -15.211 1.00 37.44 717 LEU A N 1
ATOM 5791 C CA . LEU A 1 717 ? 15.784 -18.095 -16.460 1.00 37.44 717 LEU A CA 1
ATOM 5792 C C . LEU A 1 717 ? 15.044 -16.730 -16.429 1.00 37.44 717 LEU A C 1
ATOM 5794 O O . LEU A 1 717 ? 13.851 -16.687 -16.175 1.00 37.44 717 LEU A O 1
ATOM 5798 N N . SER A 1 718 ? 15.668 -15.543 -16.520 1.00 31.98 718 SER A N 1
ATOM 5799 C CA . SER A 1 718 ? 16.785 -15.005 -17.339 1.00 31.98 718 SER A CA 1
ATOM 5800 C C . SER A 1 718 ? 16.370 -14.585 -18.757 1.00 31.98 718 SER A C 1
ATOM 5802 O O . SER A 1 718 ? 16.050 -15.436 -19.579 1.00 31.98 718 SER A O 1
ATOM 5804 N N . GLY A 1 719 ? 16.433 -13.277 -19.066 1.00 30.33 719 GLY A N 1
ATOM 5805 C CA . GLY A 1 719 ? 16.201 -12.763 -20.427 1.00 30.33 719 GLY A CA 1
ATOM 5806 C C . GLY A 1 719 ? 15.786 -11.287 -20.534 1.00 30.33 719 GLY A C 1
ATOM 5807 O O . GLY A 1 719 ? 14.605 -10.980 -20.522 1.00 30.33 719 GLY A O 1
ATOM 5808 N N . LYS A 1 720 ? 16.774 -10.390 -20.676 1.00 36.19 720 LYS A N 1
ATOM 5809 C CA . LYS A 1 720 ? 16.727 -9.021 -21.254 1.00 36.19 720 LYS A CA 1
ATOM 5810 C C . LYS A 1 720 ? 15.405 -8.210 -21.218 1.00 36.19 720 LYS A C 1
ATOM 5812 O O . LYS A 1 720 ? 14.496 -8.420 -22.012 1.00 36.19 720 LYS A O 1
ATOM 5817 N N . ARG A 1 721 ? 15.439 -7.100 -20.463 1.00 29.52 721 ARG A N 1
ATOM 5818 C CA . ARG A 1 721 ? 14.667 -5.871 -20.755 1.00 29.52 721 ARG A CA 1
ATOM 5819 C C . ARG A 1 721 ? 14.859 -5.427 -22.216 1.00 29.52 721 ARG A C 1
ATOM 5821 O O . ARG A 1 721 ? 15.995 -5.399 -22.686 1.00 29.52 721 ARG A O 1
ATOM 5828 N N . ALA A 1 722 ? 13.805 -4.888 -22.824 1.00 33.78 722 ALA A N 1
ATOM 5829 C CA . ALA A 1 722 ? 13.900 -3.834 -23.836 1.00 33.78 722 ALA A CA 1
ATOM 5830 C C . ALA A 1 722 ? 13.116 -2.609 -23.330 1.00 33.78 722 ALA A C 1
ATOM 5832 O O . ALA A 1 722 ? 12.008 -2.756 -22.819 1.00 33.78 722 ALA A O 1
ATOM 5833 N N . LYS A 1 723 ? 13.711 -1.412 -23.405 1.00 35.53 723 LYS A N 1
ATOM 5834 C CA . LYS A 1 723 ? 13.025 -0.137 -23.127 1.00 35.53 723 LYS A CA 1
ATOM 5835 C C . LYS A 1 723 ? 12.465 0.416 -24.442 1.00 35.53 723 LYS A C 1
ATOM 5837 O O . LYS A 1 723 ? 13.090 0.186 -25.471 1.00 35.53 723 LYS A O 1
ATOM 5842 N N . LEU A 1 724 ? 11.407 1.230 -24.380 1.00 36.06 724 LEU A N 1
ATOM 5843 C CA . LEU A 1 724 ? 11.419 2.647 -24.804 1.00 36.06 724 LEU A CA 1
ATOM 5844 C C . LEU A 1 724 ? 9.994 3.228 -24.794 1.00 36.06 724 LEU A C 1
ATOM 5846 O O . LEU A 1 724 ? 9.122 2.768 -25.523 1.00 36.06 724 LEU A O 1
ATOM 5850 N N . CYS A 1 725 ? 9.790 4.285 -24.007 1.00 31.22 725 CYS A N 1
ATOM 5851 C CA . CYS A 1 725 ? 8.598 5.134 -24.038 1.00 31.22 725 CYS A CA 1
ATOM 5852 C C . CYS A 1 725 ? 9.044 6.597 -24.127 1.00 31.22 725 CYS A C 1
ATOM 5854 O O . CYS A 1 725 ? 9.893 6.974 -23.327 1.00 31.22 725 CYS A O 1
ATOM 5856 N N . ALA A 1 726 ? 8.379 7.408 -24.964 1.00 37.84 726 ALA A N 1
ATOM 5857 C CA . ALA A 1 726 ? 8.328 8.883 -24.892 1.00 37.84 726 ALA A CA 1
ATOM 5858 C C . ALA A 1 726 ? 9.674 9.658 -24.998 1.00 37.84 726 ALA A C 1
ATOM 5860 O O . ALA A 1 726 ? 10.738 9.048 -24.930 1.00 37.84 726 ALA A O 1
ATOM 5861 N N . PRO A 1 727 ? 9.662 11.009 -25.026 1.00 37.69 727 PRO A N 1
ATOM 5862 C CA . PRO A 1 727 ? 8.704 11.932 -25.650 1.00 37.69 727 PRO A CA 1
ATOM 5863 C C . PRO A 1 727 ? 9.372 12.822 -26.729 1.00 37.69 727 PRO A C 1
ATOM 5865 O O . PRO A 1 727 ? 10.586 12.836 -26.880 1.00 37.69 727 PRO A O 1
ATOM 5868 N N . ILE A 1 728 ? 8.582 13.645 -27.429 1.00 34.03 728 ILE A N 1
ATOM 5869 C CA . ILE A 1 728 ? 9.090 14.751 -28.264 1.00 34.03 728 ILE A CA 1
ATOM 5870 C C . ILE A 1 728 ? 8.688 16.085 -27.615 1.00 34.03 728 ILE A C 1
ATOM 5872 O O . ILE A 1 728 ? 7.513 16.286 -27.303 1.00 34.03 728 ILE A O 1
ATOM 5876 N N . LYS A 1 729 ? 9.647 17.005 -27.448 1.00 43.38 729 LYS A N 1
ATOM 5877 C CA . LYS A 1 729 ? 9.423 18.441 -27.175 1.00 43.38 729 LYS A CA 1
ATOM 5878 C C . LYS A 1 729 ? 9.853 19.260 -28.416 1.00 43.38 729 LYS A C 1
ATOM 5880 O O . LYS A 1 729 ? 10.661 18.769 -29.202 1.00 43.38 729 LYS A O 1
ATOM 5885 N N . PRO A 1 730 ? 9.272 20.450 -28.663 1.00 36.62 730 PRO A N 1
ATOM 5886 C CA . PRO A 1 730 ? 9.298 21.082 -29.986 1.00 36.62 730 PRO A CA 1
ATOM 5887 C C . PRO A 1 730 ? 10.532 21.959 -30.235 1.00 36.62 730 PRO A C 1
ATOM 5889 O O . PRO A 1 730 ? 11.027 22.617 -29.322 1.00 36.62 730 PRO A O 1
ATOM 5892 N N . GLN A 1 731 ? 10.958 22.060 -31.499 1.00 42.03 731 GLN A N 1
ATOM 5893 C CA . GLN A 1 731 ? 12.030 22.964 -31.919 1.00 42.03 731 GLN A CA 1
ATOM 5894 C C . GLN A 1 731 ? 11.712 23.640 -33.265 1.00 42.03 731 GLN A C 1
ATOM 5896 O O . GLN A 1 731 ? 11.263 22.992 -34.203 1.00 42.03 731 GLN A O 1
ATOM 5901 N N . ASN A 1 732 ? 11.981 24.949 -33.327 1.00 47.69 732 ASN A N 1
ATOM 5902 C CA . ASN A 1 732 ? 12.004 25.832 -34.502 1.00 47.69 732 ASN A CA 1
ATOM 5903 C C . ASN A 1 732 ? 10.753 25.889 -35.405 1.00 47.69 732 ASN A C 1
ATOM 5905 O O . ASN A 1 732 ? 10.627 25.175 -36.396 1.00 47.69 732 ASN A O 1
ATOM 5909 N N . ASN A 1 733 ? 9.917 26.904 -35.156 1.00 37.50 733 ASN A N 1
ATOM 5910 C CA . ASN A 1 733 ? 9.012 27.455 -36.166 1.00 37.50 733 ASN A CA 1
ATOM 5911 C C . ASN A 1 733 ? 9.816 28.037 -37.346 1.00 37.50 733 ASN A C 1
ATOM 5913 O O . ASN A 1 733 ? 10.354 29.139 -37.244 1.00 37.50 733 ASN A O 1
ATOM 5917 N N . ILE A 1 734 ? 9.835 27.334 -38.477 1.00 50.75 734 ILE A N 1
ATOM 5918 C CA . ILE A 1 734 ? 10.035 27.923 -39.807 1.00 50.75 734 ILE A CA 1
ATOM 5919 C C . ILE A 1 734 ? 8.815 27.514 -40.630 1.00 50.75 734 ILE A C 1
ATOM 5921 O O . ILE A 1 734 ? 8.521 26.325 -40.751 1.00 50.75 734 ILE A O 1
ATOM 5925 N N . ASP A 1 735 ? 8.063 28.491 -41.137 1.00 47.47 735 ASP A N 1
ATOM 5926 C CA . ASP A 1 735 ? 6.785 28.222 -41.794 1.00 47.47 735 ASP A CA 1
ATOM 5927 C C . ASP A 1 735 ? 6.989 27.572 -43.174 1.00 47.47 735 ASP A C 1
ATOM 5929 O O . ASP A 1 735 ? 7.528 28.176 -44.108 1.00 47.47 735 ASP A O 1
ATOM 5933 N N . MET A 1 736 ? 6.518 26.331 -43.313 1.00 60.19 736 MET A N 1
ATOM 5934 C CA . MET A 1 736 ? 6.575 25.583 -44.569 1.00 60.19 736 MET A CA 1
ATOM 5935 C C . MET A 1 736 ? 5.754 26.240 -45.694 1.00 60.19 736 MET A C 1
ATOM 5937 O O . MET A 1 736 ? 6.042 25.988 -46.866 1.00 60.19 736 MET A O 1
ATOM 5941 N N . PHE A 1 737 ? 4.780 27.107 -45.383 1.00 60.78 737 PHE A N 1
ATOM 5942 C CA . PHE A 1 737 ? 4.027 27.845 -46.404 1.00 60.78 737 PHE A CA 1
ATOM 5943 C C . PHE A 1 737 ? 4.848 28.927 -47.119 1.00 60.78 737 PHE A C 1
ATOM 5945 O O . PHE A 1 737 ? 4.570 29.202 -48.289 1.00 60.78 737 PHE A O 1
ATOM 5952 N N . ASP A 1 738 ? 5.873 29.508 -46.487 1.00 65.19 738 ASP A N 1
ATOM 5953 C CA . ASP A 1 738 ? 6.730 30.501 -47.153 1.00 65.19 738 ASP A CA 1
ATOM 5954 C C . ASP A 1 738 ? 7.884 29.858 -47.943 1.00 65.19 738 ASP A C 1
ATOM 5956 O O . ASP A 1 738 ? 8.280 30.395 -48.981 1.00 65.19 738 ASP A O 1
ATOM 5960 N N . MET A 1 739 ? 8.357 28.660 -47.567 1.00 61.69 739 MET A N 1
ATOM 5961 C CA . MET A 1 739 ? 9.310 27.902 -48.403 1.00 61.69 739 MET A CA 1
ATOM 5962 C C . MET A 1 739 ? 8.737 27.548 -49.788 1.00 61.69 739 MET A C 1
ATOM 5964 O O . MET A 1 739 ? 9.473 27.543 -50.776 1.00 61.69 739 MET A O 1
ATOM 5968 N N . LEU A 1 740 ? 7.425 27.311 -49.889 1.00 64.50 740 LEU A N 1
ATOM 5969 C CA . LEU A 1 740 ? 6.750 26.978 -51.150 1.00 64.50 740 LEU A CA 1
ATOM 5970 C C . LEU A 1 740 ? 6.492 28.176 -52.086 1.00 64.50 740 LEU A C 1
ATOM 5972 O O . LEU A 1 740 ? 6.080 27.963 -53.224 1.00 64.50 740 LEU A O 1
ATOM 5976 N N . LYS A 1 741 ? 6.751 29.424 -51.664 1.00 68.12 741 LYS A N 1
ATOM 5977 C CA . LYS A 1 741 ? 6.597 30.617 -52.529 1.00 68.12 741 LYS A CA 1
ATOM 5978 C C . LYS A 1 741 ? 7.814 30.945 -53.395 1.00 68.12 741 LYS A C 1
ATOM 5980 O O . LYS A 1 741 ? 7.663 31.664 -54.379 1.00 68.12 741 LYS A O 1
ATOM 5985 N N . ASN A 1 742 ? 9.001 30.466 -53.020 1.00 57.69 742 ASN A N 1
ATOM 5986 C CA . ASN A 1 742 ? 10.276 31.001 -53.515 1.00 57.69 742 ASN A CA 1
ATOM 5987 C C . ASN A 1 742 ? 11.071 30.045 -54.427 1.00 57.69 742 ASN A C 1
ATOM 5989 O O . ASN A 1 742 ? 12.214 30.347 -54.758 1.00 57.69 742 ASN A O 1
ATOM 5993 N N . SER A 1 743 ? 10.490 28.917 -54.855 1.00 51.75 743 SER A N 1
ATOM 5994 C CA . SER A 1 743 ? 11.083 28.046 -55.883 1.00 51.75 743 SER A CA 1
ATOM 5995 C C . SER A 1 743 ? 10.327 28.181 -57.208 1.00 51.75 743 SER A C 1
ATOM 5997 O O . SER A 1 743 ? 9.139 27.872 -57.302 1.00 51.75 743 SER A O 1
ATOM 5999 N N . LYS A 1 744 ? 11.027 28.685 -58.228 1.00 41.59 744 LYS A N 1
ATOM 6000 C CA . LYS A 1 744 ? 10.547 28.889 -59.597 1.00 41.59 744 LYS A CA 1
ATOM 6001 C C . LYS A 1 744 ? 11.710 28.743 -60.576 1.00 41.59 744 LYS A C 1
ATOM 6003 O O . LYS A 1 744 ? 12.839 29.070 -60.150 1.00 41.59 744 LYS A O 1
#

Organism: Drosophila melanogaster (NCBI:txid7227)

GO terms:
  GO:0000795 synaptonemal complex (C, IDA)
  GO:0007130 synaptonemal complex assembly (P, IMP)
  GO:0007131 reciprocal meiotic recombination (P, IMP)

Sequence (744 aa):
MTGAKKRSGAPLVDAAHSKAPKPGTVAQEKNSQIPTVWKKDHVKTQLFERSNEKPSKKRTPLVAPRVQQSKIEAQTSQAVEKTQEDQTFAATIDSSTKSLKKSPKNEGELWADIQKLSPHTGIIIHSFIKQYNESLNNLKKKDLVVSKKMRAIAMDSLKKKSENISLKEKLTNMELELTQLKTDLIEQQEKNAENIQKYTEINKKYTHCEQHYDKELEIIKVCVEKKNSELRDAQSRMALQAQELNNMQQTNRELAGACENYKKDLEEAEVAKSMILHELTDLKELHEDLQLQFEDVSAQKEKFEANILQLSSDLNAKMLDCAQLEDRIEQLPIEANKALSKLQRDLEASELQFVDQQRLTDQATRELELVRNEINTFKTLIEEKERRHVSLSDELTQMTERLSELADINESYINELTETKLKHSQEIKDQADAYEIVVQELKESLNKASVDFTQLKSNSEKLHKETLLQVSELQEKLIEMVSHRSNQEELIKRLGNEIQEKTHNFEEELKRQQEQLANQMQMKATEVESENKRNAVEIQKLKSELEERNKAFKAQQDKLEYLISDHDTLKSAIINLQAEKKEIESELSTAKVKFSEELQSQKDNLMKKVSELELEIKRKETELIELEREKNNEMAVLQFKMNRINCLIDQPVTTIKQLKDSKGPTRTESIPTKVQPENTDEFSSTARKRNARRQKITTYSSDFDSGDDIPIVGNSLSGKRAKLCAPIKPQNNIDMFDMLKNSK

Foldseek 3Di:
DDDDDDDDDDYDDDDDDDFFADYDDDDDDDDDDDDDDDDDDDDDDDDDDYDDDDDYDDDDDEDDDEDEDDEDEEDEDEDDEYEDEEDDDEDEDEEDEDYDEEDDEDDEDEDEDDDDDDDVVVVVVVVVVVVVVVVVVVVVVVVVVVVVVVVVVVVVVVVVVVVVVVVVVVVVVVVVVVVVVVVVVVVVVVVVVVVVVVVVVVVVVVVVVVVVVVVVVVVVVVVVVVVVVVVVVVVVVVVVVVVVVVVVVVVVVVVVVVVVVVVVVVVVVVVVVVVVVVVVVVVVVVVVVVVVVVVVVVVVVVVVVVVVVVVVVVVVVVVVVVVVVVVVVVCVVVVVVVVVVVVVVVVVVVVVVVVVVVVVVVVVVVVVVNVVSHVVVVVVVVVVVVVVVVVVVVVVVVVVVVVVVVVVVVVVVVVVVVVVVVVVVVVVVVVVVVVVVVVVVVVVVVVVVVVVVVVVVVVVVVVVVVVVVVVVVVVVVVVVVVVVVVVVVVVVVVVVVVVVVVVVVVVVVVVVVVVVVVVVVVVVVVVVVVVVVVVVVVVVVVVVVVVVVVVVVVVVVVVVVVVVVVVVVVVVVVVVVVVVVVVVVVVVVVVVVVVVVVVVVVVVVVVVVVVVVVVVVVVVVVVVVVVVVVVVVVVVVVVVVVVVVCVVPDDDDDDDDDDDDDDDDDDDDDDDDDDDDDDDDDDDDDDDDDDDDDDDDDDDDDDDDDDDDDDDDDDDDDDDDDDDDDDDDDDDDDDPVVVVVPDD

pLDDT: mean 72.75, std 22.72, range [25.62, 95.31]